Protein AF-G9XAW9-F1 (afdb_monomer)

InterPro domains:
  IPR001091 Restriction/modification DNA-methyltransferase [PR00508] (195-209)
  IPR001091 Restriction/modification DNA-methyltransferase [PR00508] (230-250)
  IPR001091 Restriction/modification DNA-methyltransferase [PR00508] (422-439)
  IPR001091 Restriction/modification DNA-methyltransferase [PR00508] (441-459)
  IPR001091 Restriction/modification DNA-methyltransferase [PR00508] (464-484)
  IPR002052 DNA methylase, N-6 adenine-specific, conserved site [PS00092] (199-205)
  IPR002295 N4/N6-methyltransferase, Type III restriction-modification enzyme EcoPI Mod subunit-like [PIRSF015855] (53-608)
  IPR002941 DNA methylase N-4/N-6 [PF01555] (196-480)
  IPR022221 Type III restriction/modification enzyme methylation subunit [PF12564] (39-94)
  IPR029063 S-adenosyl-L-methionine-dependent methyltransferase superfamily [G3DSA:3.40.50.150] (172-487)
  IPR029063 S-adenosyl-L-methionine-dependent methyltransferase superfamily [SSF53335] (163-494)

Structure (mmCIF, N/CA/C/O backbone):
data_AF-G9XAW9-F1
#
_entry.id   AF-G9XAW9-F1
#
loop_
_atom_site.group_PDB
_atom_site.id
_atom_site.type_symbol
_atom_site.label_atom_id
_atom_site.label_alt_id
_atom_site.label_comp_id
_atom_site.label_asym_id
_atom_site.label_entity_id
_atom_site.label_seq_id
_atom_site.pdbx_PDB_ins_code
_atom_site.Cartn_x
_atom_site.Cartn_y
_atom_site.Cartn_z
_atom_site.occupancy
_atom_site.B_iso_or_equiv
_atom_site.auth_seq_id
_atom_site.auth_comp_id
_atom_site.auth_asym_id
_atom_site.auth_atom_id
_atom_site.pdbx_PDB_model_num
ATOM 1 N N . MET A 1 1 ? 24.979 -17.343 36.004 1.00 45.97 1 MET A N 1
ATOM 2 C CA . MET A 1 1 ? 25.126 -17.526 34.543 1.00 45.97 1 MET A CA 1
ATOM 3 C C . MET A 1 1 ? 25.476 -18.979 34.279 1.00 45.97 1 MET A C 1
ATOM 5 O O . MET A 1 1 ? 26.364 -19.494 34.949 1.00 45.97 1 MET A O 1
ATOM 9 N N . ASN A 1 2 ? 24.772 -19.650 33.368 1.00 63.91 2 ASN A N 1
ATOM 10 C CA . ASN A 1 2 ? 25.178 -20.978 32.908 1.00 63.91 2 ASN A CA 1
ATOM 11 C C . ASN A 1 2 ? 26.387 -20.809 31.982 1.00 63.91 2 ASN A C 1
ATOM 13 O O . ASN A 1 2 ? 26.233 -20.228 30.914 1.00 63.91 2 ASN A O 1
ATOM 17 N N . LYS A 1 3 ? 27.568 -21.284 32.398 1.00 75.31 3 LYS A N 1
ATOM 18 C CA . LYS A 1 3 ? 28.775 -21.247 31.558 1.00 75.31 3 LYS A CA 1
ATOM 19 C C . LYS A 1 3 ? 28.559 -22.058 30.283 1.00 75.31 3 LYS A C 1
ATOM 21 O O . LYS A 1 3 ? 27.973 -23.150 30.345 1.00 75.31 3 LYS A O 1
ATOM 26 N N . ASN A 1 4 ? 29.011 -21.530 29.149 1.00 83.69 4 ASN A N 1
ATOM 27 C CA . ASN A 1 4 ? 28.928 -22.237 27.872 1.00 83.69 4 ASN A CA 1
ATOM 28 C C . ASN A 1 4 ? 30.015 -23.331 27.782 1.00 83.69 4 ASN A C 1
ATOM 30 O O . ASN A 1 4 ? 30.934 -23.392 28.599 1.00 83.69 4 ASN A O 1
ATOM 34 N N . ILE A 1 5 ? 29.905 -24.232 26.802 1.00 86.94 5 ILE A N 1
ATOM 35 C CA . ILE A 1 5 ? 30.828 -25.372 26.679 1.00 86.94 5 ILE A CA 1
ATOM 36 C C . ILE A 1 5 ? 32.286 -24.945 26.412 1.00 86.94 5 ILE A C 1
ATOM 38 O O . ILE A 1 5 ? 33.200 -25.630 26.859 1.00 86.94 5 ILE A O 1
ATOM 42 N N . PHE A 1 6 ? 32.519 -23.807 25.747 1.00 85.12 6 PHE A N 1
ATOM 43 C CA . PHE A 1 6 ? 33.861 -23.274 25.481 1.00 85.12 6 PHE A CA 1
ATOM 44 C C . PHE A 1 6 ? 34.546 -22.806 26.765 1.00 85.12 6 PHE A C 1
ATOM 46 O O . PHE A 1 6 ? 35.683 -23.197 27.020 1.00 85.12 6 PHE A O 1
ATOM 53 N N . GLU A 1 7 ? 33.828 -22.065 27.609 1.00 84.81 7 GLU A N 1
ATOM 54 C CA . GLU A 1 7 ? 34.310 -21.612 28.921 1.00 84.81 7 GLU A CA 1
ATOM 55 C C . GLU A 1 7 ? 34.622 -22.794 29.846 1.00 84.81 7 GLU A C 1
ATOM 57 O O . GLU A 1 7 ? 35.649 -22.811 30.518 1.00 84.81 7 GLU A O 1
ATOM 62 N N . ILE A 1 8 ? 33.761 -23.817 29.850 1.00 90.06 8 ILE A N 1
ATOM 63 C CA . ILE A 1 8 ? 33.950 -25.015 30.681 1.00 90.06 8 ILE A CA 1
ATOM 64 C C . ILE A 1 8 ? 35.204 -25.786 30.253 1.00 90.06 8 ILE A C 1
ATOM 66 O O . ILE A 1 8 ? 35.992 -26.196 31.104 1.00 90.06 8 ILE A O 1
ATOM 70 N N . VAL A 1 9 ? 35.401 -25.986 28.945 1.00 92.56 9 VAL A N 1
ATOM 71 C CA . VAL A 1 9 ? 36.589 -26.679 28.424 1.00 92.56 9 VAL A CA 1
ATOM 72 C C . VAL A 1 9 ? 37.857 -25.871 28.704 1.00 92.56 9 VAL A C 1
ATOM 74 O O . VAL A 1 9 ? 38.864 -26.450 29.104 1.00 92.56 9 VAL A O 1
ATOM 77 N N . GLU A 1 10 ? 37.818 -24.547 28.556 1.00 90.50 10 GLU A N 1
ATOM 78 C CA . GLU A 1 10 ? 38.956 -23.683 28.876 1.00 90.50 10 GLU A CA 1
ATOM 79 C C . GLU A 1 10 ? 39.348 -23.771 30.358 1.00 90.50 10 GLU A C 1
ATOM 81 O O . GLU A 1 10 ? 40.528 -23.941 30.666 1.00 90.50 10 GLU A O 1
ATOM 86 N N . GLU A 1 11 ? 38.380 -23.703 31.276 1.00 91.62 11 GLU A N 1
ATOM 87 C CA . GLU A 1 11 ? 38.628 -23.807 32.719 1.00 91.62 11 GLU A CA 1
ATOM 88 C C . GLU A 1 11 ? 39.226 -25.156 33.105 1.00 91.62 11 GLU A C 1
ATOM 90 O O . GLU A 1 11 ? 40.198 -25.197 33.856 1.00 91.62 11 GLU A O 1
ATOM 95 N N . VAL A 1 12 ? 38.680 -26.246 32.559 1.00 94.12 12 VAL A N 1
ATOM 96 C CA . VAL A 1 12 ? 39.177 -27.604 32.807 1.00 94.12 12 VAL A CA 1
ATOM 97 C C . VAL A 1 12 ? 40.600 -27.766 32.279 1.00 94.12 12 VAL A C 1
ATOM 99 O O 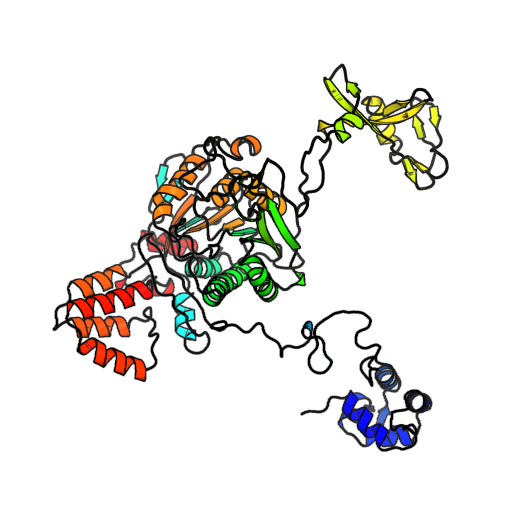. VAL A 1 12 ? 41.459 -28.278 32.987 1.00 94.12 12 VAL A O 1
ATOM 102 N N . LEU A 1 13 ? 40.907 -27.283 31.074 1.00 93.81 13 LEU A N 1
ATOM 103 C CA . LEU A 1 13 ? 42.268 -27.375 30.538 1.00 93.81 13 LEU A CA 1
ATOM 104 C C . LEU A 1 13 ? 43.260 -26.503 31.330 1.00 93.81 13 LEU A C 1
ATOM 106 O O . LEU A 1 13 ? 44.401 -26.913 31.537 1.00 93.81 13 LEU A O 1
ATOM 110 N N . LYS A 1 14 ? 42.821 -25.350 31.848 1.00 91.31 14 LYS A N 1
ATOM 111 C CA . LYS A 1 14 ? 43.628 -24.462 32.704 1.00 91.31 14 LYS A CA 1
ATOM 112 C C . LYS A 1 14 ? 43.936 -25.024 34.093 1.00 91.31 14 LYS A C 1
ATOM 114 O O . LYS A 1 14 ? 44.741 -24.427 34.802 1.00 91.31 14 LYS A O 1
ATOM 119 N N . THR A 1 15 ? 43.361 -26.151 34.513 1.00 92.31 15 THR A N 1
ATOM 120 C CA . THR A 1 15 ? 43.793 -26.791 35.768 1.00 92.31 15 THR A CA 1
ATOM 121 C C . THR A 1 15 ? 45.065 -27.620 35.600 1.00 92.31 15 THR A C 1
ATOM 123 O O . THR A 1 15 ? 45.632 -28.061 36.598 1.00 92.31 15 THR A O 1
ATOM 126 N N . ASN A 1 16 ? 45.525 -27.852 34.365 1.00 91.44 16 ASN A N 1
ATOM 127 C CA . ASN A 1 16 ? 46.773 -28.553 34.086 1.00 91.44 16 ASN A CA 1
ATOM 128 C C . ASN A 1 16 ? 47.807 -27.577 33.507 1.00 91.44 16 ASN A C 1
ATOM 130 O O . ASN A 1 16 ? 47.633 -27.041 32.413 1.00 91.44 16 ASN A O 1
ATOM 134 N N . SER A 1 17 ? 48.909 -27.377 34.235 1.00 90.19 17 SER A N 1
ATOM 135 C CA . SER A 1 17 ? 49.989 -26.458 33.854 1.00 90.19 17 SER A CA 1
ATOM 136 C C . SER A 1 17 ? 50.643 -26.801 32.512 1.00 90.19 17 SER A C 1
ATOM 138 O O . SER A 1 17 ? 51.178 -25.905 31.868 1.00 90.19 17 SER A O 1
ATOM 140 N N . LYS A 1 18 ? 50.533 -28.051 32.036 1.00 91.94 18 LYS A N 1
ATOM 141 C CA . LYS A 1 18 ? 50.973 -28.487 30.697 1.00 91.94 18 LYS A CA 1
ATOM 142 C C . LYS A 1 18 ? 50.344 -27.666 29.566 1.00 91.94 18 LYS A C 1
ATOM 144 O O . LYS A 1 18 ? 50.963 -27.484 28.520 1.00 91.94 18 LYS A O 1
ATOM 149 N N . TYR A 1 19 ? 49.121 -27.174 29.762 1.00 92.31 19 TYR A N 1
ATOM 150 C CA . TYR A 1 19 ? 48.364 -26.449 28.740 1.00 92.31 19 TYR A CA 1
ATOM 151 C C . TYR A 1 19 ? 48.436 -24.933 28.884 1.00 92.31 19 TYR A C 1
ATOM 153 O O . TYR A 1 19 ? 47.707 -24.236 28.181 1.00 92.31 19 TYR A O 1
ATOM 161 N N . ILE A 1 20 ? 49.285 -24.412 29.770 1.00 89.19 20 ILE A N 1
ATOM 162 C CA . ILE A 1 20 ? 49.332 -22.991 30.110 1.00 89.19 20 ILE A CA 1
ATOM 163 C C . ILE A 1 20 ? 50.705 -22.431 29.736 1.00 89.19 20 ILE A C 1
ATOM 165 O O . ILE A 1 20 ? 51.733 -23.007 30.078 1.00 89.19 20 ILE A O 1
ATOM 169 N N . SER A 1 21 ? 50.726 -21.314 29.017 1.00 83.12 21 SER A N 1
ATOM 170 C CA . SER A 1 21 ? 51.939 -20.552 28.715 1.00 83.12 21 SER A CA 1
ATOM 171 C C . SER A 1 21 ? 52.409 -19.718 29.909 1.00 83.12 21 SER A C 1
ATOM 173 O O . SER A 1 21 ? 51.654 -19.468 30.847 1.00 83.12 21 SER A O 1
ATOM 175 N N . ASP A 1 22 ? 53.634 -19.193 29.833 1.00 76.12 22 ASP A N 1
ATOM 176 C CA . ASP A 1 22 ? 54.205 -18.309 30.863 1.00 76.12 22 ASP A CA 1
ATOM 177 C C . ASP A 1 22 ? 53.363 -17.039 31.117 1.00 76.12 22 ASP A C 1
ATOM 179 O O . ASP A 1 22 ? 53.411 -16.464 32.202 1.00 76.12 22 ASP A O 1
ATOM 183 N N . ASP A 1 23 ? 52.558 -16.608 30.136 1.00 73.75 23 ASP A N 1
ATOM 184 C CA . ASP A 1 23 ? 51.618 -15.482 30.240 1.00 73.75 23 ASP A CA 1
ATOM 185 C C . ASP A 1 23 ? 50.178 -15.899 30.613 1.00 73.75 23 ASP A C 1
ATOM 187 O O . ASP A 1 23 ? 49.252 -15.091 30.516 1.00 73.75 23 ASP A O 1
ATOM 191 N N . GLY A 1 24 ? 49.970 -17.146 31.054 1.00 78.12 24 GLY A N 1
ATOM 192 C CA . GLY A 1 24 ? 48.694 -17.641 31.585 1.00 78.12 24 GLY A CA 1
ATOM 193 C C . GLY A 1 24 ? 47.640 -18.001 30.531 1.00 78.12 24 GLY A C 1
ATOM 194 O O . GLY A 1 24 ? 46.464 -18.181 30.871 1.00 78.12 24 GLY A O 1
ATOM 195 N N . LYS A 1 25 ? 48.021 -18.094 29.252 1.00 81.44 25 LYS A N 1
ATOM 196 C CA . LYS A 1 25 ? 47.117 -18.428 28.141 1.00 81.44 25 LYS A CA 1
ATOM 197 C C . LYS A 1 25 ? 47.151 -19.913 27.810 1.00 81.44 25 LYS A C 1
ATOM 199 O O . LYS A 1 25 ? 48.122 -20.611 28.074 1.00 81.44 25 LYS A O 1
ATOM 204 N N . LEU A 1 26 ? 46.073 -20.395 27.194 1.00 85.94 26 LEU A N 1
ATOM 205 C CA . LEU A 1 26 ? 45.991 -21.789 26.785 1.00 85.94 26 LEU A CA 1
ATOM 206 C C . LEU A 1 26 ? 46.859 -22.063 25.547 1.00 85.94 26 LEU A C 1
ATOM 208 O O . LEU A 1 26 ? 46.714 -21.414 24.508 1.00 85.94 26 LEU A O 1
ATOM 212 N N . LEU A 1 27 ? 47.702 -23.085 25.619 1.00 86.44 27 LEU A N 1
ATOM 213 C CA . LEU A 1 27 ? 48.543 -23.550 24.522 1.00 86.44 27 LEU A CA 1
ATOM 214 C C . LEU A 1 27 ? 47.760 -24.517 23.620 1.00 86.44 27 LEU A C 1
ATOM 216 O O . LEU A 1 27 ? 47.919 -25.736 23.707 1.00 86.44 27 LEU A O 1
ATOM 220 N N . LYS A 1 28 ? 46.921 -23.976 22.720 1.00 86.12 28 LYS A N 1
ATOM 221 C CA . LYS A 1 28 ? 46.063 -24.769 21.806 1.00 86.12 28 LYS A CA 1
ATOM 222 C C . LYS A 1 28 ? 46.815 -25.861 21.046 1.00 86.12 28 LYS A C 1
ATOM 224 O O . LYS A 1 28 ? 46.293 -26.956 20.889 1.00 86.12 28 LYS A O 1
ATOM 229 N N . ALA A 1 29 ? 48.035 -25.576 20.593 1.00 82.25 29 ALA A N 1
ATOM 230 C CA . ALA A 1 29 ? 48.847 -26.537 19.849 1.00 82.25 29 ALA A CA 1
ATOM 231 C C . ALA A 1 29 ? 49.209 -27.778 20.686 1.00 82.25 29 ALA A C 1
ATOM 233 O O . ALA A 1 29 ? 49.213 -28.889 20.160 1.00 82.25 29 ALA A O 1
ATOM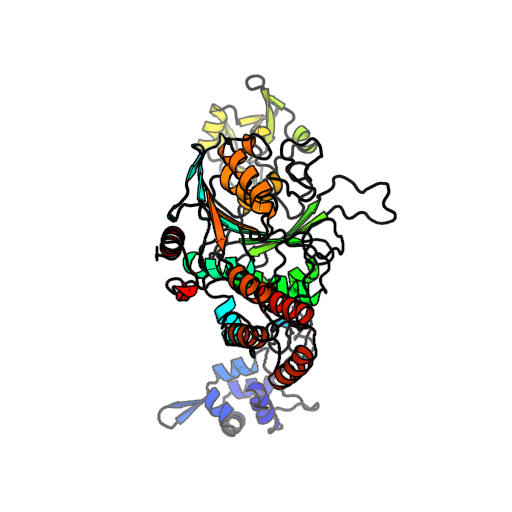 234 N N . ILE A 1 30 ? 49.461 -27.599 21.987 1.00 89.00 30 ILE A N 1
ATOM 235 C CA . ILE A 1 30 ? 49.773 -28.697 22.911 1.00 89.00 30 ILE A CA 1
ATOM 236 C C . ILE A 1 30 ? 48.511 -29.510 23.192 1.00 89.00 30 ILE A C 1
ATOM 238 O O . ILE A 1 30 ? 48.535 -30.730 23.066 1.00 89.00 30 ILE A O 1
ATOM 242 N N . VAL A 1 31 ? 47.388 -28.836 23.468 1.00 91.56 31 VAL A N 1
ATOM 243 C CA . VAL A 1 31 ? 46.085 -29.500 23.646 1.00 91.56 31 VAL A CA 1
ATOM 244 C C . VAL A 1 31 ? 45.732 -30.320 22.406 1.00 91.56 31 VAL A C 1
ATOM 246 O O . VAL A 1 31 ? 45.406 -31.494 22.518 1.00 91.56 31 VAL A O 1
ATOM 249 N N . TYR A 1 32 ? 45.846 -29.737 21.212 1.00 89.94 32 TYR A N 1
ATOM 250 C CA . TYR A 1 32 ? 45.566 -30.428 19.955 1.00 89.94 32 TYR A CA 1
ATOM 251 C C . TYR A 1 32 ? 46.488 -31.636 19.744 1.00 89.94 32 TYR A C 1
ATOM 253 O O . TYR A 1 32 ? 46.017 -32.709 19.372 1.00 89.94 32 TYR A O 1
ATOM 261 N N . SER A 1 33 ? 47.787 -31.490 20.023 1.00 91.56 33 SER A N 1
ATOM 262 C CA . SER A 1 33 ? 48.739 -32.605 19.973 1.00 91.56 33 SER A CA 1
ATOM 263 C C . SER A 1 33 ? 48.294 -33.762 20.872 1.00 91.56 33 SER A C 1
ATOM 265 O O . SER A 1 33 ? 48.274 -34.909 20.429 1.00 91.56 33 SER A O 1
ATOM 267 N N . ASP A 1 34 ? 47.860 -33.464 22.094 1.00 95.62 34 ASP A N 1
ATOM 268 C CA . ASP A 1 34 ? 47.410 -34.460 23.068 1.00 95.62 34 ASP A CA 1
ATOM 269 C C . ASP A 1 34 ? 46.059 -35.099 22.706 1.00 95.62 34 ASP A C 1
ATOM 271 O O . ASP A 1 34 ? 45.844 -36.292 22.934 1.00 95.62 34 ASP A O 1
ATOM 275 N N . VAL A 1 35 ? 45.166 -34.354 22.046 1.00 95.12 35 VAL A N 1
ATOM 276 C CA . VAL A 1 35 ? 43.959 -34.920 21.416 1.00 95.12 35 VAL A CA 1
ATOM 277 C C . VAL A 1 35 ? 44.367 -35.914 20.325 1.00 95.12 35 VAL A C 1
ATOM 279 O O . VAL A 1 35 ? 43.803 -37.008 20.226 1.00 95.12 35 VAL A O 1
ATOM 282 N N . MET A 1 36 ? 45.363 -35.566 19.503 1.00 91.62 36 MET A N 1
ATOM 283 C CA . MET A 1 36 ? 45.826 -36.405 18.395 1.00 91.62 36 MET A CA 1
ATOM 284 C C . MET A 1 36 ? 46.496 -37.699 18.857 1.00 91.62 36 MET A C 1
ATOM 286 O O . MET A 1 36 ? 46.333 -38.727 18.189 1.00 91.62 36 MET A O 1
ATOM 290 N N . THR A 1 37 ? 47.192 -37.675 19.990 1.00 94.62 37 THR A N 1
ATOM 291 C CA . THR A 1 37 ? 47.864 -38.841 20.582 1.00 94.62 37 THR A CA 1
ATOM 292 C C . THR A 1 37 ? 46.994 -39.615 21.573 1.00 94.62 37 THR A C 1
ATOM 294 O O . THR A 1 37 ? 47.421 -40.673 22.031 1.00 94.62 37 THR A O 1
ATOM 297 N N . MET A 1 38 ? 45.773 -39.143 21.860 1.00 92.94 38 MET A N 1
ATOM 298 C CA . MET A 1 38 ? 44.897 -39.691 22.905 1.00 92.94 38 MET A CA 1
ATOM 299 C C . MET A 1 38 ? 45.605 -39.755 24.265 1.00 92.94 38 MET A C 1
ATOM 301 O O . MET A 1 38 ? 45.613 -40.790 24.939 1.00 92.94 38 MET A O 1
ATOM 305 N N . ASP A 1 39 ? 46.230 -38.642 24.645 1.00 96.50 39 ASP A N 1
ATOM 306 C CA . ASP A 1 39 ? 46.968 -38.510 25.896 1.00 96.50 39 ASP A CA 1
ATOM 307 C C . ASP A 1 39 ? 46.090 -38.854 27.113 1.00 96.50 39 ASP A C 1
ATOM 309 O O . ASP A 1 39 ? 44.946 -38.409 27.246 1.00 96.50 39 ASP A O 1
ATOM 313 N N . LYS A 1 40 ? 46.629 -39.674 28.021 1.00 93.88 40 LYS A N 1
ATOM 314 C CA . LYS A 1 40 ? 45.878 -40.191 29.173 1.00 93.88 40 LYS A CA 1
ATOM 315 C C . LYS A 1 40 ? 45.517 -39.096 30.174 1.00 93.88 40 LYS A C 1
ATOM 317 O O . LYS A 1 40 ? 44.443 -39.169 30.769 1.00 93.88 40 LYS A O 1
ATOM 322 N N . GLU A 1 41 ? 46.391 -38.111 30.372 1.00 93.31 41 GLU A N 1
ATOM 323 C CA . GLU A 1 41 ? 46.141 -37.010 31.303 1.00 93.31 41 GLU A CA 1
ATOM 324 C C . GLU A 1 41 ? 45.073 -36.076 30.747 1.00 93.31 41 GLU A C 1
ATOM 326 O O . GLU A 1 41 ? 44.176 -35.680 31.490 1.00 93.31 41 GLU A O 1
ATOM 331 N N . LEU A 1 42 ? 45.105 -35.792 29.439 1.00 95.38 42 LEU A N 1
ATOM 332 C CA . LEU A 1 42 ? 44.034 -35.061 28.764 1.00 95.38 42 LEU A CA 1
ATOM 333 C C . LEU A 1 42 ? 42.688 -35.775 28.922 1.00 95.38 42 LEU A C 1
ATOM 335 O O . LEU A 1 42 ? 41.714 -35.160 29.346 1.00 95.38 42 LEU A O 1
ATOM 339 N N . LEU A 1 43 ? 42.618 -37.070 28.605 1.00 95.31 43 LEU A N 1
ATOM 340 C CA . LEU A 1 43 ? 41.364 -37.824 28.677 1.00 95.31 43 LEU A CA 1
ATOM 341 C C . LEU A 1 43 ? 40.810 -37.876 30.103 1.00 95.31 43 LEU A C 1
ATOM 343 O O . LEU A 1 43 ? 39.616 -37.658 30.302 1.00 95.31 43 LEU A O 1
ATOM 347 N N . HIS A 1 44 ? 41.670 -38.108 31.097 1.00 94.00 44 HIS A N 1
ATOM 348 C CA . HIS A 1 44 ? 41.276 -38.073 32.504 1.00 94.00 44 HIS A CA 1
ATOM 349 C C . HIS A 1 44 ? 40.757 -36.688 32.911 1.00 94.00 44 HIS A C 1
ATOM 351 O O . HIS A 1 44 ? 39.751 -36.570 33.610 1.00 94.00 44 HIS A O 1
ATOM 357 N N . LEU A 1 45 ? 41.424 -35.633 32.446 1.00 94.62 45 LEU A N 1
ATOM 358 C CA . LEU A 1 45 ? 41.042 -34.258 32.721 1.00 94.62 45 LEU A CA 1
ATOM 359 C C . LEU A 1 45 ? 39.673 -33.918 32.116 1.00 94.62 45 LEU A C 1
ATOM 361 O O . LEU A 1 45 ? 38.820 -33.372 32.809 1.00 94.62 45 LEU A O 1
ATOM 365 N N . LEU A 1 46 ? 39.416 -34.309 30.867 1.00 95.31 46 LEU A N 1
ATOM 366 C CA . LEU A 1 46 ? 38.125 -34.090 30.208 1.00 95.31 46 LEU A CA 1
ATOM 367 C C . LEU A 1 46 ? 36.990 -34.906 30.851 1.00 95.31 46 LEU A C 1
ATOM 369 O O . LEU A 1 46 ? 35.873 -34.406 30.968 1.00 95.31 46 LEU A O 1
ATOM 373 N N . LEU A 1 47 ? 37.275 -36.125 31.326 1.00 94.25 47 LEU A N 1
ATOM 374 C CA . LEU A 1 47 ? 36.312 -36.974 32.040 1.00 94.25 47 LEU A CA 1
ATOM 375 C C . LEU A 1 47 ? 35.909 -36.424 33.415 1.00 94.25 47 LEU A C 1
ATOM 377 O O . LEU A 1 47 ? 34.868 -36.820 33.936 1.00 94.25 47 LEU A O 1
ATOM 381 N N . SER A 1 48 ? 36.697 -35.515 33.998 1.00 92.88 48 SER A N 1
ATOM 382 C CA . SER A 1 48 ? 36.402 -34.919 35.307 1.00 92.88 48 SER A CA 1
ATOM 383 C C . SER A 1 48 ? 35.194 -33.971 35.300 1.00 92.88 48 SER A C 1
ATOM 385 O O . SER A 1 48 ? 34.693 -33.605 36.363 1.00 92.88 48 SER A O 1
ATOM 387 N N . ASN A 1 49 ? 34.708 -33.579 34.117 1.00 95.00 49 ASN A N 1
ATOM 388 C CA . ASN A 1 49 ? 33.572 -32.681 33.962 1.00 95.00 49 ASN A CA 1
ATOM 389 C C . ASN A 1 49 ? 32.425 -33.357 33.197 1.00 95.00 49 ASN A C 1
ATOM 391 O O . ASN A 1 49 ? 32.564 -33.688 32.020 1.00 95.00 49 ASN A O 1
ATOM 395 N N . GLU A 1 50 ? 31.262 -33.495 33.840 1.00 92.19 50 GLU A N 1
ATOM 396 C CA . GLU A 1 50 ? 30.114 -34.210 33.258 1.00 92.19 50 GLU A CA 1
ATOM 397 C C . GLU A 1 50 ? 29.607 -33.580 31.947 1.00 92.19 50 GLU A C 1
ATOM 399 O O . GLU A 1 50 ? 29.262 -34.308 31.025 1.00 92.19 50 GLU A O 1
ATOM 404 N N . LYS A 1 51 ? 29.662 -32.250 31.776 1.00 91.69 51 LYS A N 1
ATOM 405 C CA . LYS A 1 51 ? 29.222 -31.607 30.520 1.00 91.69 51 LYS A CA 1
ATOM 406 C C . LYS A 1 51 ? 30.181 -31.857 29.355 1.00 91.69 51 LYS A C 1
ATOM 408 O O . LYS A 1 51 ? 29.746 -31.996 28.213 1.00 91.69 51 LYS A O 1
ATOM 413 N N . ILE A 1 52 ? 31.488 -31.905 29.625 1.00 94.44 52 ILE A N 1
ATOM 414 C CA . ILE A 1 52 ? 32.495 -32.273 28.615 1.00 94.44 52 ILE A CA 1
ATOM 415 C C . ILE A 1 52 ? 32.320 -33.748 28.246 1.00 94.44 52 ILE A C 1
ATOM 417 O O . ILE A 1 52 ? 32.329 -34.096 27.065 1.00 94.44 52 ILE A O 1
ATOM 421 N N . LYS A 1 53 ? 32.103 -34.599 29.251 1.00 93.62 53 LYS A N 1
ATOM 422 C CA . LYS A 1 53 ? 31.854 -36.029 29.087 1.00 93.62 53 LYS A CA 1
ATOM 423 C C . LYS A 1 53 ? 30.612 -36.305 28.239 1.00 93.62 53 LYS A C 1
ATOM 425 O O . LYS A 1 53 ? 30.719 -37.017 27.250 1.00 93.62 53 LYS A O 1
ATOM 430 N N . GLU A 1 54 ? 29.478 -35.680 28.544 1.00 92.75 54 GLU A N 1
ATOM 431 C CA . GLU A 1 54 ? 28.242 -35.787 27.752 1.00 92.75 54 GLU A CA 1
ATOM 432 C C . GLU A 1 54 ? 28.426 -35.341 26.296 1.00 92.75 54 GLU A C 1
ATOM 434 O O . GLU A 1 54 ? 27.812 -35.901 25.388 1.00 92.75 54 GLU A O 1
ATOM 439 N N . ARG A 1 55 ? 29.257 -34.318 26.057 1.00 92.81 55 ARG A N 1
ATOM 440 C CA . ARG A 1 55 ? 29.427 -33.733 24.723 1.00 92.81 55 ARG A CA 1
ATOM 441 C C . ARG A 1 55 ? 30.421 -34.487 23.847 1.00 92.81 55 ARG A C 1
ATOM 443 O O . ARG A 1 55 ? 30.201 -34.577 22.642 1.00 92.81 55 ARG A O 1
ATOM 450 N N . PHE A 1 56 ? 31.520 -34.958 24.428 1.00 95.88 56 PHE A N 1
ATOM 451 C CA . PHE A 1 56 ? 32.678 -35.458 23.684 1.00 95.88 56 PHE A CA 1
ATOM 452 C C . PHE A 1 56 ? 33.004 -36.922 23.971 1.00 95.88 56 PHE A C 1
ATOM 454 O O . PHE A 1 56 ? 34.011 -37.426 23.479 1.00 95.88 56 PHE A O 1
ATOM 461 N N . PHE A 1 57 ? 32.175 -37.623 24.745 1.00 96.06 57 PHE A N 1
ATOM 462 C CA . PHE A 1 57 ? 32.298 -39.059 24.954 1.00 96.06 57 PHE A CA 1
ATOM 463 C C . PHE A 1 57 ? 30.975 -39.754 24.656 1.00 96.06 57 PHE A C 1
ATOM 465 O O . PHE A 1 57 ? 29.893 -39.247 24.942 1.00 96.06 57 PHE A O 1
ATOM 472 N N . LYS A 1 58 ? 31.071 -40.952 24.085 1.00 93.00 58 LYS A N 1
ATOM 473 C CA . LYS A 1 58 ? 29.930 -41.811 23.788 1.00 93.00 58 LYS A CA 1
ATOM 474 C C . LYS A 1 58 ? 30.040 -43.098 24.591 1.00 93.00 58 LYS A C 1
ATOM 476 O O . LYS A 1 58 ? 31.050 -43.790 24.489 1.00 93.00 58 LYS A O 1
ATOM 481 N N . ASP A 1 59 ? 29.006 -43.423 25.359 1.00 90.62 59 ASP A N 1
ATOM 482 C CA . ASP A 1 59 ? 28.903 -44.728 26.010 1.00 90.62 59 ASP A CA 1
ATOM 483 C C . ASP A 1 59 ? 28.527 -45.793 24.974 1.00 90.62 59 ASP A C 1
ATOM 485 O O . ASP A 1 59 ? 27.546 -45.656 24.232 1.00 90.62 59 ASP A O 1
ATOM 489 N N . VAL A 1 60 ? 29.337 -46.844 24.906 1.00 91.25 60 VAL A N 1
ATOM 490 C CA . VAL A 1 60 ? 29.041 -48.061 24.160 1.00 91.25 60 VAL A CA 1
ATOM 491 C C . VAL A 1 60 ? 29.228 -49.238 25.110 1.00 91.25 60 VAL A C 1
ATOM 493 O O . VAL A 1 60 ? 30.353 -49.616 25.432 1.00 91.25 60 VAL A O 1
ATOM 496 N N . ASN A 1 61 ? 28.113 -49.827 25.550 1.00 87.31 61 ASN A N 1
ATOM 497 C CA . ASN A 1 61 ? 28.076 -50.984 26.451 1.00 87.31 61 ASN A CA 1
ATOM 498 C C . ASN A 1 61 ? 28.893 -50.790 27.747 1.00 87.31 61 ASN A C 1
ATOM 500 O O . ASN A 1 61 ? 29.622 -51.691 28.163 1.00 87.31 61 ASN A O 1
ATOM 504 N N . GLY A 1 62 ? 28.801 -49.615 28.376 1.00 85.19 62 GLY A N 1
ATOM 505 C CA . GLY A 1 62 ? 29.502 -49.294 29.623 1.00 85.19 62 GLY A CA 1
ATOM 506 C C . GLY A 1 62 ? 30.966 -48.888 29.435 1.00 85.19 62 GLY A C 1
ATOM 507 O O . GLY A 1 62 ? 31.695 -48.748 30.416 1.00 85.19 62 GLY A O 1
ATOM 508 N N . THR A 1 63 ? 31.413 -48.703 28.188 1.00 90.44 63 THR A N 1
ATOM 509 C CA . THR A 1 63 ? 32.740 -48.168 27.854 1.00 90.44 63 THR A CA 1
ATOM 510 C C . THR A 1 63 ? 32.594 -46.789 27.219 1.00 90.44 63 THR A C 1
ATOM 512 O O . THR A 1 63 ? 31.917 -46.638 26.204 1.00 90.44 63 THR A O 1
ATOM 515 N N . LEU A 1 64 ? 33.257 -45.782 27.791 1.00 92.50 64 LEU A N 1
ATOM 516 C CA . LEU A 1 64 ? 33.273 -44.424 27.247 1.00 92.50 64 LEU A CA 1
ATOM 517 C C . LEU A 1 64 ? 34.309 -44.301 26.127 1.00 92.50 64 LEU A C 1
ATOM 519 O O . LEU A 1 64 ? 35.501 -44.522 26.338 1.00 92.50 64 LEU A O 1
ATOM 523 N N . ILE A 1 65 ? 33.850 -43.906 24.942 1.00 94.00 65 ILE A N 1
ATOM 524 C CA . ILE A 1 65 ? 34.676 -43.679 23.754 1.00 94.00 65 ILE A CA 1
ATOM 525 C C . ILE A 1 65 ? 34.779 -42.174 23.505 1.00 94.00 65 ILE A C 1
ATOM 527 O O . ILE A 1 65 ? 33.761 -41.510 23.338 1.00 94.00 65 ILE A O 1
ATOM 531 N N . PHE A 1 66 ? 36.000 -41.639 23.460 1.00 96.38 66 PHE A N 1
ATOM 532 C CA . PHE A 1 66 ? 36.255 -40.222 23.188 1.00 96.38 66 PHE A CA 1
ATOM 533 C C . PHE A 1 66 ? 36.056 -39.878 21.704 1.00 96.38 66 PHE A C 1
ATOM 535 O O . PHE A 1 66 ? 36.682 -40.485 20.830 1.00 96.38 66 PHE A O 1
ATOM 542 N N . ASP A 1 67 ? 35.236 -38.867 21.417 1.00 94.31 67 ASP A N 1
ATOM 543 C CA . ASP A 1 67 ? 35.073 -38.282 20.086 1.00 94.31 67 ASP A CA 1
ATOM 544 C C . ASP A 1 67 ? 36.249 -37.351 19.763 1.00 94.31 67 ASP A C 1
ATOM 546 O O . ASP A 1 67 ? 36.175 -36.121 19.821 1.00 94.31 67 ASP A O 1
ATOM 550 N N . LYS A 1 68 ? 37.369 -37.982 19.410 1.00 92.81 68 LYS A N 1
ATOM 551 C CA . LYS A 1 68 ? 38.614 -37.315 19.027 1.00 92.81 68 LYS A CA 1
ATOM 552 C C . LYS A 1 68 ? 38.409 -36.271 17.928 1.00 92.81 68 LYS A C 1
ATOM 554 O O . LYS A 1 68 ? 39.003 -35.198 17.988 1.00 92.81 68 LYS A O 1
ATOM 559 N N . GLN A 1 69 ? 37.614 -36.595 16.910 1.00 88.12 69 GLN A N 1
ATOM 560 C CA . GLN A 1 69 ? 37.435 -35.727 15.749 1.00 88.12 69 GLN A CA 1
ATOM 561 C C . GLN A 1 69 ? 36.542 -34.532 16.093 1.00 88.12 69 GLN A C 1
ATOM 563 O O . GLN A 1 69 ? 36.889 -33.400 15.753 1.00 88.12 69 GLN A O 1
ATOM 568 N N . GLY A 1 70 ? 35.457 -34.763 16.837 1.00 89.50 70 GLY A N 1
ATOM 569 C CA . GLY A 1 70 ? 34.589 -33.700 17.336 1.00 89.50 70 GLY A CA 1
ATOM 570 C C . GLY A 1 70 ? 35.313 -32.739 18.278 1.00 89.50 70 GLY A C 1
ATOM 571 O O . GLY A 1 70 ? 35.173 -31.524 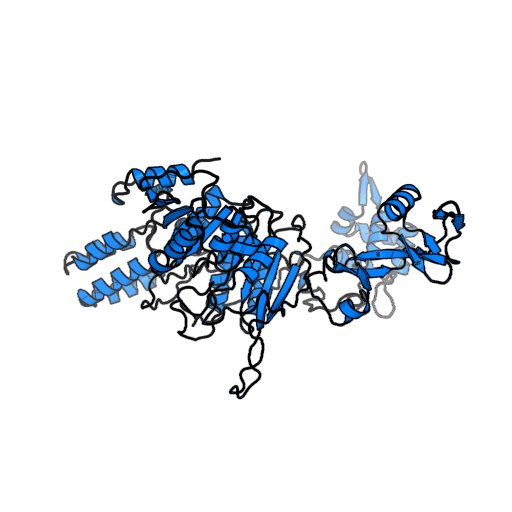18.140 1.00 89.50 70 GLY A O 1
ATOM 572 N N . PHE A 1 71 ? 36.145 -33.252 19.190 1.00 93.19 71 PHE A N 1
ATOM 573 C CA . PHE A 1 71 ? 36.917 -32.400 20.097 1.00 93.19 71 PHE A CA 1
ATOM 574 C C . PHE A 1 71 ? 38.058 -31.655 19.381 1.00 93.19 71 PHE A C 1
ATOM 576 O O . PHE A 1 71 ? 38.311 -30.491 19.678 1.00 93.19 71 PHE A O 1
ATOM 583 N N . ALA A 1 72 ? 38.717 -32.270 18.394 1.00 87.75 72 ALA A N 1
ATOM 584 C CA . ALA A 1 72 ? 39.726 -31.589 17.580 1.00 87.75 72 ALA A CA 1
ATOM 585 C C . ALA A 1 72 ? 39.133 -30.388 16.823 1.00 87.75 72 ALA A C 1
ATOM 587 O O . ALA A 1 72 ? 39.653 -29.278 16.924 1.00 87.75 72 ALA A O 1
ATOM 588 N N . TRP A 1 73 ? 37.990 -30.581 16.154 1.00 82.75 73 TRP A N 1
ATOM 589 C CA . TRP A 1 73 ? 37.266 -29.491 15.491 1.00 82.75 73 TRP A CA 1
ATOM 590 C C . TRP A 1 73 ? 36.779 -28.418 16.460 1.00 82.75 73 TRP A C 1
ATOM 592 O O . TRP A 1 73 ? 36.751 -27.239 16.111 1.00 82.75 73 TRP A O 1
ATOM 602 N N . PHE A 1 74 ? 36.418 -28.805 17.681 1.00 89.50 74 PHE A N 1
ATOM 603 C CA . PHE A 1 74 ? 36.042 -27.863 18.724 1.00 89.50 74 PHE A CA 1
ATOM 604 C C . PHE A 1 74 ? 37.205 -26.938 19.113 1.00 89.50 74 PHE A C 1
ATOM 606 O O . PHE A 1 74 ? 37.024 -25.720 19.142 1.00 89.50 74 PHE A O 1
ATOM 613 N N . ILE A 1 75 ? 38.403 -27.490 19.340 1.00 84.62 75 ILE A N 1
ATOM 614 C CA . ILE A 1 75 ? 39.610 -26.719 19.691 1.00 84.62 75 ILE A CA 1
ATOM 615 C C . ILE A 1 75 ? 40.074 -25.816 18.537 1.00 84.62 75 ILE A C 1
ATOM 617 O O . ILE A 1 75 ? 40.567 -24.711 18.772 1.00 84.62 75 ILE A O 1
ATOM 621 N N . GLU A 1 76 ? 39.903 -26.263 17.294 1.00 78.88 76 GLU A N 1
ATOM 622 C CA . GLU A 1 76 ? 40.239 -25.486 16.093 1.00 78.88 76 GLU A CA 1
ATOM 623 C C . GLU A 1 76 ? 39.160 -24.467 15.694 1.00 78.88 76 GLU A C 1
ATOM 625 O O . GLU A 1 76 ? 39.384 -23.635 14.808 1.00 78.88 76 GLU A O 1
ATOM 630 N N . SER A 1 77 ? 37.985 -24.506 16.328 1.00 78.06 77 SER A N 1
ATOM 631 C CA . SER A 1 77 ? 36.901 -23.581 16.017 1.00 78.06 77 SER A CA 1
ATOM 632 C C . SER A 1 77 ? 37.312 -22.132 16.298 1.00 78.06 77 SER A C 1
ATOM 634 O O . SER A 1 77 ? 38.010 -21.822 17.263 1.00 78.06 77 SER A O 1
ATOM 636 N N . LYS A 1 78 ? 36.828 -21.206 15.463 1.00 64.81 78 LYS A N 1
ATOM 637 C CA . LYS A 1 78 ? 37.050 -19.760 15.654 1.00 64.81 78 LYS A CA 1
ATOM 638 C C . LYS A 1 78 ? 36.350 -19.205 16.903 1.00 64.81 78 LYS A C 1
ATOM 640 O O . LYS A 1 78 ? 36.615 -18.070 17.283 1.00 64.81 78 LYS A O 1
ATOM 645 N N . GLU A 1 79 ? 35.446 -19.986 17.491 1.00 68.00 79 GLU A N 1
ATOM 646 C CA . GLU A 1 79 ? 34.670 -19.653 18.688 1.00 68.00 79 GLU A CA 1
ATOM 647 C C . GLU A 1 79 ? 35.422 -20.025 19.975 1.00 68.00 79 GLU A C 1
ATOM 649 O O . GLU A 1 79 ? 35.319 -19.311 20.970 1.00 68.00 79 GLU A O 1
ATOM 654 N N . PHE A 1 80 ? 36.237 -21.086 19.957 1.00 72.31 80 PHE A N 1
ATOM 655 C CA . PHE A 1 80 ? 37.076 -21.460 21.091 1.00 72.31 80 PHE A CA 1
ATOM 656 C C . PHE A 1 80 ? 38.312 -20.551 21.162 1.00 72.31 80 PHE A C 1
ATOM 658 O O . PHE A 1 80 ? 39.202 -20.647 20.315 1.00 72.31 80 PHE A O 1
ATOM 665 N N . LEU A 1 81 ? 38.384 -19.682 22.184 1.00 66.50 81 LEU A N 1
ATOM 666 C CA . LEU A 1 81 ? 39.460 -18.698 22.417 1.00 66.50 81 LEU A CA 1
ATOM 667 C C . LEU A 1 81 ? 39.718 -17.784 21.194 1.00 66.50 81 LEU A C 1
ATOM 669 O O . LEU A 1 81 ? 40.703 -17.993 20.475 1.00 66.50 81 LEU A O 1
ATOM 673 N N . PRO A 1 82 ? 38.839 -16.802 20.923 1.00 56.56 82 PRO A N 1
ATOM 674 C CA . PRO A 1 82 ? 39.002 -15.862 19.819 1.00 56.56 82 PRO A CA 1
ATOM 675 C C . PRO A 1 82 ? 40.017 -14.758 20.159 1.00 56.56 82 PRO A C 1
ATOM 677 O O . PRO A 1 82 ? 39.877 -14.047 21.155 1.00 56.56 82 PRO A O 1
ATOM 680 N N . ASP A 1 83 ? 41.010 -14.550 19.295 1.00 54.78 83 ASP A N 1
ATOM 681 C CA . ASP A 1 83 ? 41.963 -13.447 19.439 1.00 54.78 83 ASP A CA 1
ATOM 682 C C . ASP A 1 83 ? 41.282 -12.111 19.075 1.00 54.78 83 ASP A C 1
ATOM 684 O O . ASP A 1 83 ? 40.493 -12.020 18.128 1.00 54.78 83 ASP A O 1
ATOM 688 N N . SER A 1 84 ? 41.602 -11.034 19.801 1.00 50.78 84 SER A N 1
ATOM 689 C CA . SER A 1 84 ? 40.935 -9.724 19.669 1.00 50.78 84 SER A CA 1
ATOM 690 C C . SER A 1 84 ? 40.993 -9.122 18.258 1.00 50.78 84 SER A C 1
ATOM 692 O O . SER A 1 84 ? 40.112 -8.340 17.892 1.00 50.78 84 SER A O 1
ATOM 694 N N . TYR A 1 85 ? 41.995 -9.504 17.461 1.00 45.97 85 TYR A N 1
ATOM 695 C CA . TYR A 1 85 ? 42.245 -8.970 16.125 1.00 45.97 85 TYR A CA 1
ATOM 696 C C . TYR A 1 85 ? 41.377 -9.618 15.035 1.00 45.97 85 TYR A C 1
ATOM 698 O O . TYR A 1 85 ? 41.018 -8.947 14.078 1.00 45.97 85 TYR A O 1
ATOM 706 N N . THR A 1 86 ? 40.991 -10.892 15.155 1.00 53.25 86 THR A N 1
ATOM 707 C CA . THR A 1 86 ? 40.248 -11.633 14.109 1.00 53.25 86 THR A CA 1
ATOM 708 C C . THR A 1 86 ? 38.734 -11.639 14.312 1.00 53.25 86 THR A C 1
ATOM 710 O O . THR A 1 86 ? 37.991 -12.001 13.399 1.00 53.25 86 THR A O 1
ATOM 713 N N . ARG A 1 87 ? 38.252 -11.187 15.474 1.00 51.66 87 ARG A N 1
ATOM 714 C CA . ARG A 1 87 ? 36.820 -11.130 15.809 1.00 51.66 87 ARG A CA 1
ATOM 715 C C . ARG A 1 87 ? 36.015 -10.144 14.944 1.00 51.66 87 ARG A C 1
ATOM 717 O O . ARG A 1 87 ? 34.820 -10.344 14.749 1.00 51.66 87 ARG A O 1
ATOM 724 N N . TYR A 1 88 ? 36.660 -9.110 14.393 1.00 55.00 88 TYR A N 1
ATOM 725 C CA . TYR A 1 88 ? 35.989 -8.012 13.673 1.00 55.00 88 TYR A CA 1
ATOM 726 C C . TYR A 1 88 ? 36.490 -7.780 12.236 1.00 55.00 88 TYR A C 1
ATOM 728 O O . TYR A 1 88 ? 35.985 -6.901 11.543 1.00 55.00 88 TYR A O 1
ATOM 736 N N . THR A 1 89 ? 37.456 -8.564 11.748 1.00 50.19 89 THR A N 1
ATOM 737 C CA . THR A 1 89 ? 38.169 -8.302 10.478 1.00 50.19 89 THR A CA 1
ATOM 738 C C . THR A 1 89 ? 37.301 -8.325 9.226 1.00 50.19 89 THR A C 1
ATOM 740 O O . THR A 1 89 ? 37.669 -7.714 8.229 1.00 50.19 89 THR A O 1
ATOM 743 N N . ASN A 1 90 ? 36.141 -8.984 9.266 1.00 50.59 90 ASN A N 1
ATOM 744 C CA . ASN A 1 90 ? 35.293 -9.164 8.086 1.00 50.59 90 ASN A CA 1
ATOM 745 C C . ASN A 1 90 ? 34.006 -8.328 8.109 1.00 50.59 90 ASN A C 1
ATOM 747 O O . ASN A 1 90 ? 33.201 -8.437 7.182 1.00 50.59 90 ASN A O 1
ATOM 751 N N . LYS A 1 91 ? 33.754 -7.540 9.166 1.00 51.44 91 LYS A N 1
ATOM 752 C CA . LYS A 1 91 ? 32.495 -6.794 9.293 1.00 51.44 91 LYS A CA 1
ATOM 753 C C . LYS A 1 91 ? 32.642 -5.591 10.221 1.00 51.44 91 LYS A C 1
ATOM 755 O O . LYS A 1 91 ? 33.025 -5.733 11.374 1.00 51.44 91 LYS A O 1
ATOM 760 N N . ILE A 1 92 ? 32.273 -4.414 9.726 1.00 62.56 92 ILE A N 1
ATOM 761 C CA . ILE A 1 92 ? 32.085 -3.213 10.547 1.00 62.56 92 ILE A CA 1
ATOM 762 C C . ILE A 1 92 ? 30.682 -3.291 11.163 1.00 62.56 92 ILE A C 1
ATOM 764 O O . ILE A 1 92 ? 29.716 -3.602 10.462 1.00 62.56 92 ILE A O 1
ATOM 768 N N . GLY A 1 93 ? 30.550 -3.022 12.461 1.00 65.12 93 GLY A N 1
ATOM 769 C CA . GLY A 1 93 ? 29.260 -3.009 13.148 1.00 65.12 93 GLY A CA 1
ATOM 770 C C . GLY A 1 93 ? 29.383 -2.627 14.621 1.00 65.12 93 GLY A C 1
ATOM 771 O O . GLY A 1 93 ? 30.482 -2.590 15.166 1.00 65.12 93 GLY A O 1
ATOM 772 N N . LEU A 1 94 ? 28.246 -2.337 15.250 1.00 61.12 94 LEU A N 1
ATOM 773 C CA . LEU A 1 94 ? 28.158 -2.090 16.689 1.00 61.12 94 LEU A CA 1
ATOM 774 C C . LEU A 1 94 ? 28.158 -3.424 17.442 1.00 61.12 94 LEU A C 1
ATOM 776 O O . LEU A 1 94 ? 27.565 -4.396 16.963 1.00 61.12 94 LEU A O 1
ATOM 780 N N . THR A 1 95 ? 28.810 -3.473 18.603 1.00 62.38 95 THR A N 1
ATOM 781 C CA . THR A 1 95 ? 28.930 -4.685 19.422 1.00 62.38 95 THR A CA 1
ATOM 782 C C . THR A 1 95 ? 28.553 -4.411 20.876 1.00 62.38 95 THR A C 1
ATOM 784 O O . THR A 1 95 ? 28.779 -3.314 21.385 1.00 62.38 95 THR A O 1
ATOM 787 N N . ASN A 1 96 ? 27.981 -5.412 21.543 1.00 62.19 96 ASN A N 1
ATOM 788 C CA . ASN A 1 96 ? 27.764 -5.441 22.990 1.00 62.19 96 ASN A CA 1
ATOM 789 C C . ASN A 1 96 ? 28.309 -6.773 23.527 1.00 62.19 96 ASN A C 1
ATOM 791 O O . ASN A 1 96 ? 28.107 -7.810 22.904 1.00 62.19 96 ASN A O 1
ATOM 795 N N . GLY A 1 97 ? 29.080 -6.756 24.617 1.00 61.38 97 GLY A N 1
ATOM 796 C CA . GLY A 1 97 ? 29.673 -7.976 25.193 1.00 61.38 97 GLY A CA 1
ATOM 797 C C . GLY A 1 97 ? 30.637 -8.771 24.289 1.00 61.38 97 GLY A C 1
ATOM 798 O O . GLY A 1 97 ? 31.019 -9.876 24.647 1.00 61.38 97 GLY A O 1
ATOM 799 N N . GLY A 1 98 ? 31.070 -8.229 23.142 1.00 60.28 98 GLY A N 1
ATOM 800 C CA . GLY A 1 98 ? 31.930 -8.929 22.173 1.00 60.28 98 GLY A CA 1
ATOM 801 C C . GLY A 1 98 ? 31.191 -9.531 20.973 1.00 60.28 98 GLY A C 1
ATOM 802 O O . GLY A 1 98 ? 31.855 -9.920 20.011 1.00 60.28 98 GLY A O 1
ATOM 803 N N . ASP A 1 99 ? 29.857 -9.513 20.982 1.00 59.97 99 ASP A N 1
ATOM 804 C CA . ASP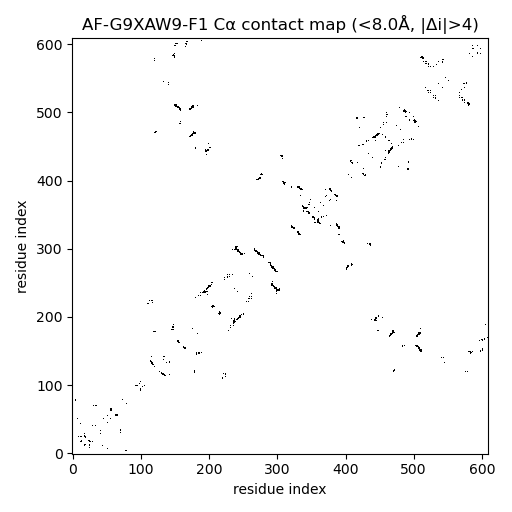 A 1 99 ? 29.007 -9.926 19.865 1.00 59.97 99 ASP A CA 1
ATOM 805 C C . ASP A 1 99 ? 28.474 -8.722 19.090 1.00 59.97 99 ASP A C 1
ATOM 807 O O . ASP A 1 99 ? 28.246 -7.647 19.644 1.00 59.97 99 ASP A O 1
ATOM 811 N N . PHE A 1 100 ? 28.257 -8.886 17.782 1.00 66.19 100 PHE A N 1
ATOM 812 C CA . PHE A 1 100 ? 27.574 -7.861 16.991 1.00 66.19 100 PHE A CA 1
ATOM 813 C C . PHE A 1 100 ? 26.141 -7.689 17.486 1.00 66.19 100 PHE A C 1
ATOM 815 O O . PHE A 1 100 ? 25.422 -8.674 17.623 1.00 66.19 100 PHE A O 1
ATOM 822 N N . ILE A 1 101 ? 25.695 -6.439 17.625 1.00 67.19 101 ILE A N 1
ATOM 823 C CA . ILE A 1 101 ? 24.313 -6.098 17.988 1.00 67.19 101 ILE A CA 1
ATOM 824 C C . ILE A 1 101 ? 23.308 -6.798 17.062 1.00 67.19 101 ILE A C 1
ATOM 826 O O . ILE A 1 101 ? 22.294 -7.293 17.521 1.00 67.19 101 ILE A O 1
ATOM 830 N N . SER A 1 102 ? 23.633 -6.964 15.773 1.00 57.69 102 SER A N 1
ATOM 831 C CA . SER A 1 102 ? 22.784 -7.697 14.819 1.00 57.69 102 SER A CA 1
ATOM 832 C C . SER A 1 102 ? 22.576 -9.187 15.135 1.00 57.69 102 SER A C 1
ATOM 834 O O . SER A 1 102 ? 21.850 -9.853 14.408 1.00 57.69 102 SER A O 1
ATOM 836 N N . LYS A 1 103 ? 23.317 -9.748 16.096 1.00 59.19 103 LYS A N 1
ATOM 837 C CA . LYS A 1 103 ? 23.227 -11.147 16.539 1.00 59.19 103 LYS A CA 1
ATOM 838 C C . LYS A 1 103 ? 22.666 -11.282 17.956 1.00 59.19 103 LYS A C 1
ATOM 840 O O . LYS A 1 103 ? 22.484 -12.405 18.413 1.00 59.19 103 LYS A O 1
ATOM 845 N N . SER A 1 104 ? 22.448 -10.170 18.650 1.00 61.53 104 SER A N 1
ATOM 846 C CA . SER A 1 104 ? 21.936 -10.160 20.014 1.00 61.53 104 SER A CA 1
ATOM 847 C C . SER A 1 104 ? 20.451 -9.814 19.979 1.00 61.53 104 SER A C 1
ATOM 849 O O . SER A 1 104 ? 20.051 -8.847 19.336 1.00 61.53 104 SER A O 1
ATOM 851 N N . ASN A 1 105 ? 19.647 -10.599 20.696 1.00 56.78 105 ASN A N 1
ATOM 852 C CA . ASN A 1 105 ? 18.252 -10.259 20.980 1.00 56.78 105 ASN A CA 1
ATOM 853 C C . ASN A 1 105 ? 18.140 -9.253 22.147 1.00 56.78 105 ASN A C 1
ATOM 855 O O . ASN A 1 105 ? 17.035 -8.868 22.511 1.00 56.78 105 ASN A O 1
ATOM 859 N N . ASP A 1 106 ? 19.267 -8.830 22.735 1.00 55.66 106 ASP A N 1
ATOM 860 C CA . ASP A 1 106 ? 19.321 -7.923 23.889 1.00 55.66 106 ASP A CA 1
ATOM 861 C C . ASP A 1 106 ? 19.250 -6.442 23.483 1.00 55.66 106 ASP A C 1
ATOM 863 O O . ASP A 1 106 ? 19.244 -5.562 24.343 1.00 55.66 106 ASP A O 1
ATOM 867 N N . VAL A 1 107 ? 19.230 -6.143 22.180 1.00 58.62 107 VAL A N 1
ATOM 868 C CA . VAL A 1 107 ? 19.100 -4.781 21.654 1.00 58.62 107 VAL A CA 1
ATOM 869 C C . VAL A 1 107 ? 17.857 -4.712 20.785 1.00 58.62 107 VAL A C 1
ATOM 871 O O . VAL A 1 107 ? 17.821 -5.242 19.677 1.00 58.62 107 VAL A O 1
ATOM 874 N N . VAL A 1 108 ? 16.848 -4.022 21.302 1.00 60.62 108 VAL A N 1
ATOM 875 C CA . VAL A 1 108 ? 15.587 -3.746 20.616 1.00 60.62 108 VAL A CA 1
ATOM 876 C C . VAL A 1 108 ? 15.534 -2.279 20.206 1.00 60.62 108 VAL A C 1
ATOM 878 O O . VAL A 1 108 ? 16.172 -1.427 20.833 1.00 60.62 108 VAL A O 1
ATOM 881 N N . LEU A 1 109 ? 14.777 -1.971 19.154 1.00 63.16 109 LEU A N 1
ATOM 882 C CA . LEU A 1 109 ? 14.398 -0.592 18.882 1.00 63.16 109 LEU A CA 1
ATOM 883 C C . LEU A 1 109 ? 13.380 -0.180 19.953 1.00 63.16 109 LEU A C 1
ATOM 885 O O . LEU A 1 109 ? 12.212 -0.551 19.881 1.00 63.16 109 LEU A O 1
ATOM 889 N N . ASP A 1 110 ? 13.840 0.539 20.976 1.00 67.62 110 ASP A N 1
ATOM 890 C CA . ASP A 1 110 ? 12.971 1.015 22.048 1.00 67.62 110 ASP A CA 1
ATOM 891 C C . ASP A 1 110 ? 12.536 2.466 21.813 1.00 67.62 110 ASP A C 1
ATOM 893 O O . ASP A 1 110 ? 13.367 3.353 21.606 1.00 67.62 110 ASP A O 1
ATOM 897 N N . PHE A 1 111 ? 11.228 2.711 21.832 1.00 70.00 111 PHE A N 1
ATOM 898 C CA . PHE A 1 111 ? 10.635 4.042 21.753 1.00 70.00 111 PHE A CA 1
ATOM 899 C C . PHE A 1 111 ? 9.342 4.089 22.577 1.00 70.00 111 PHE A C 1
ATOM 901 O O . PHE A 1 111 ? 8.684 3.059 22.756 1.00 70.00 111 PHE A O 1
ATOM 908 N N . PRO A 1 112 ? 8.944 5.273 23.087 1.00 70.25 112 PRO A N 1
ATOM 909 C CA . PRO A 1 112 ? 7.707 5.403 23.844 1.00 70.25 112 PRO A CA 1
ATOM 910 C C . PRO A 1 112 ? 6.521 4.822 23.073 1.00 70.25 112 PRO A C 1
ATOM 912 O O . PRO A 1 112 ? 6.327 5.160 21.906 1.00 70.25 112 PRO A O 1
ATOM 915 N N . TYR A 1 113 ? 5.727 3.992 23.754 1.00 72.44 113 TYR A N 1
ATOM 916 C CA . TYR A 1 113 ? 4.524 3.343 23.219 1.00 72.44 113 TYR A CA 1
ATOM 917 C C . TYR A 1 113 ? 4.759 2.267 22.145 1.00 72.44 113 TYR A C 1
ATOM 919 O O . TYR A 1 113 ? 3.807 1.877 21.478 1.00 72.44 113 TYR A O 1
ATOM 927 N N . LYS A 1 114 ? 5.983 1.734 21.996 1.00 70.25 114 LYS A N 1
ATOM 928 C CA . LYS A 1 114 ? 6.256 0.629 21.054 1.00 70.25 114 LYS A CA 1
ATOM 929 C C . LYS A 1 114 ? 5.398 -0.622 21.289 1.00 70.25 114 LYS A C 1
ATOM 931 O O . LYS A 1 114 ? 5.088 -1.329 20.336 1.00 70.25 114 LYS A O 1
ATOM 936 N N . ASP A 1 115 ? 5.029 -0.859 22.549 1.00 70.94 115 ASP A N 1
ATOM 937 C CA . ASP A 1 115 ? 4.188 -1.973 23.005 1.00 70.94 115 ASP A CA 1
ATOM 938 C C . ASP A 1 115 ? 2.711 -1.554 23.044 1.00 70.94 115 ASP A C 1
ATOM 940 O O . ASP A 1 115 ? 1.946 -2.009 23.899 1.00 70.94 115 ASP A O 1
ATOM 944 N N . CYS A 1 116 ? 2.330 -0.605 22.186 1.00 75.44 116 CYS A N 1
ATOM 945 C CA . CYS A 1 116 ? 0.972 -0.116 22.085 1.00 75.44 116 CYS A CA 1
ATOM 946 C C . CYS A 1 116 ? 0.423 -0.192 20.657 1.00 75.44 116 CYS A C 1
ATOM 948 O O . CYS A 1 116 ? 1.146 -0.083 19.664 1.00 75.44 116 CYS A O 1
ATOM 950 N N . VAL A 1 117 ? -0.902 -0.272 20.571 1.00 69.44 117 VAL A N 1
ATOM 951 C CA . VAL A 1 117 ? -1.664 -0.077 19.338 1.00 69.44 117 VAL A CA 1
ATOM 952 C C . VAL A 1 117 ? -2.249 1.334 19.318 1.00 69.44 117 VAL A C 1
ATOM 954 O O . VAL A 1 117 ? -2.791 1.795 20.323 1.00 69.44 117 VAL A O 1
ATOM 957 N N . LEU A 1 118 ? -2.138 2.023 18.182 1.00 74.50 118 LEU A N 1
ATOM 958 C CA . LEU A 1 118 ? -2.717 3.338 17.928 1.00 74.50 118 LEU A CA 1
ATOM 959 C C . LEU A 1 118 ? -3.788 3.250 16.833 1.00 74.50 118 LEU A C 1
ATOM 961 O O . LEU A 1 118 ? -3.488 3.055 15.652 1.00 74.50 118 LEU A O 1
ATOM 965 N N . GLU A 1 119 ? -5.041 3.474 17.227 1.00 67.19 119 GLU A N 1
ATOM 966 C CA . GLU A 1 119 ? -6.188 3.475 16.312 1.00 67.19 119 GLU A CA 1
ATOM 967 C C . GLU A 1 119 ? -6.098 4.614 15.277 1.00 67.19 119 GLU A C 1
ATOM 969 O O . GLU A 1 119 ? -6.184 4.364 14.074 1.00 67.19 119 GLU A O 1
ATOM 974 N N . GLY A 1 120 ? -5.860 5.855 15.723 1.00 63.94 120 GLY A N 1
ATOM 975 C CA . GLY A 1 120 ? -5.752 7.038 14.859 1.00 63.94 120 GLY A CA 1
ATOM 976 C C . GLY A 1 120 ? -7.038 7.353 14.091 1.00 63.94 120 GLY A C 1
ATOM 977 O O . GLY A 1 120 ? -7.085 7.151 12.883 1.00 63.94 120 GLY A O 1
ATOM 978 N N . GLY A 1 121 ? -8.093 7.811 14.777 1.00 58.41 121 GLY A N 1
ATOM 979 C CA . GLY A 1 121 ? -9.431 7.998 14.188 1.00 58.41 121 GLY A CA 1
ATOM 980 C C . GLY A 1 121 ? -9.846 9.460 14.021 1.00 58.41 121 GLY A C 1
ATOM 981 O O . GLY A 1 121 ? -10.560 9.986 14.882 1.00 58.41 121 GLY A O 1
ATOM 982 N N . GLN A 1 122 ? -9.386 10.083 12.933 1.00 67.56 122 GLN A N 1
ATOM 983 C CA . GLN A 1 122 ? -9.880 11.366 12.431 1.00 67.56 122 GLN A CA 1
ATOM 984 C C . GLN A 1 122 ? -10.639 11.127 11.125 1.00 67.56 122 GLN A C 1
ATOM 986 O O . GLN A 1 122 ? -10.057 10.650 10.159 1.00 67.56 122 GLN A O 1
ATOM 991 N N . ASP A 1 123 ? -11.910 11.506 11.084 1.00 61.53 123 ASP A N 1
ATOM 992 C CA . ASP A 1 123 ? -12.801 11.200 9.953 1.00 61.53 123 ASP A CA 1
ATOM 993 C C . ASP A 1 123 ? -13.451 12.464 9.363 1.00 61.53 123 ASP A C 1
ATOM 995 O O . ASP A 1 123 ? -14.007 12.436 8.262 1.00 61.53 123 ASP A O 1
ATOM 999 N N . LYS A 1 124 ? -13.280 13.608 10.044 1.00 62.31 124 LYS A N 1
ATOM 1000 C CA . LYS A 1 124 ? -13.665 14.939 9.565 1.00 62.31 124 LYS A CA 1
ATOM 1001 C C . LYS A 1 124 ? -12.502 15.918 9.589 1.00 62.31 124 LYS A C 1
ATOM 1003 O O . LYS A 1 124 ? -11.618 15.865 10.445 1.00 62.31 124 LYS A O 1
ATOM 1008 N N . GLU A 1 125 ? -12.543 16.842 8.640 1.00 59.03 125 GLU A N 1
ATOM 1009 C CA . GLU A 1 125 ? -11.489 17.827 8.398 1.00 59.03 125 GLU A CA 1
ATOM 1010 C C . GLU A 1 125 ? -11.326 18.819 9.559 1.00 59.03 125 GLU A C 1
ATOM 1012 O O . GLU A 1 125 ? -10.219 19.241 9.881 1.00 59.03 125 GLU A O 1
ATOM 1017 N N . ASP A 1 126 ? -12.425 19.149 10.236 1.00 55.62 126 ASP A N 1
ATOM 1018 C CA . ASP A 1 126 ? -12.489 20.086 11.358 1.00 55.62 126 ASP A CA 1
ATOM 1019 C C . ASP A 1 126 ? -12.271 19.425 12.733 1.00 55.62 126 ASP A C 1
ATOM 1021 O O . ASP A 1 126 ? -12.185 20.115 13.755 1.00 55.62 126 ASP A O 1
ATOM 1025 N N . GLN A 1 127 ? -12.144 18.095 12.788 1.00 57.34 127 GLN A N 1
ATOM 1026 C CA . GLN A 1 127 ? -12.042 17.350 14.040 1.00 57.34 127 GLN A CA 1
ATOM 1027 C C . GLN A 1 127 ? -10.581 17.125 14.457 1.00 57.34 127 GLN A C 1
ATOM 1029 O O . GLN A 1 127 ? -9.877 16.292 13.899 1.00 57.34 127 GLN A O 1
ATOM 1034 N N . LYS A 1 128 ? -10.134 17.803 15.524 1.00 56.56 128 LYS A N 1
ATOM 1035 C CA . LYS A 1 128 ? -8.855 17.500 16.193 1.00 56.56 128 LYS A CA 1
ATOM 1036 C C . LYS A 1 128 ? -9.087 16.528 17.352 1.00 56.56 128 LYS A C 1
ATOM 1038 O O . LYS A 1 128 ? -9.775 16.868 18.316 1.00 56.56 128 LYS A O 1
ATOM 1043 N N . ARG A 1 129 ? -8.511 15.323 17.280 1.00 59.38 129 ARG A N 1
ATOM 1044 C CA . ARG A 1 129 ? -8.624 14.278 18.315 1.00 59.38 129 ARG A CA 1
ATOM 1045 C C . ARG A 1 129 ? -7.282 14.065 19.020 1.00 59.38 129 ARG A C 1
ATOM 1047 O O . ARG A 1 129 ? -6.228 14.109 18.400 1.00 59.38 129 ARG A O 1
ATOM 1054 N N . LYS A 1 130 ? -7.322 13.831 20.337 1.00 55.94 130 LYS A N 1
ATOM 1055 C CA . LYS A 1 130 ? -6.153 13.355 21.089 1.00 55.94 130 LYS A CA 1
ATOM 1056 C C . LYS A 1 130 ? -5.977 11.860 20.818 1.00 55.94 130 LYS A C 1
ATOM 1058 O O . LYS A 1 130 ? -6.905 11.094 21.073 1.00 55.94 130 LYS A O 1
ATOM 1063 N N . GLU A 1 131 ? -4.805 11.492 20.314 1.00 64.94 131 GLU A N 1
ATOM 1064 C CA . GLU A 1 131 ? -4.427 10.114 19.996 1.00 64.94 131 GLU A CA 1
ATOM 1065 C C . GLU A 1 131 ? -4.475 9.204 21.224 1.00 64.94 131 GLU A C 1
ATOM 1067 O O . GLU A 1 131 ? -4.180 9.642 22.343 1.00 64.94 131 GLU A O 1
ATOM 1072 N N . ILE A 1 132 ? -4.860 7.944 21.009 1.00 62.12 132 ILE A N 1
ATOM 1073 C CA . ILE A 1 132 ? -5.055 6.975 22.086 1.00 62.12 132 ILE A CA 1
ATOM 1074 C C . ILE A 1 132 ? -4.237 5.714 21.852 1.00 62.12 132 ILE A C 1
ATOM 1076 O O . ILE A 1 132 ? -4.329 5.096 20.795 1.00 62.12 132 ILE A O 1
ATOM 1080 N N . PHE A 1 133 ? -3.475 5.337 22.876 1.00 63.69 133 PHE A N 1
ATOM 1081 C CA . PHE A 1 133 ? -2.584 4.187 22.876 1.00 63.69 133 PHE A CA 1
ATOM 1082 C C . PHE A 1 133 ? -3.154 3.065 23.739 1.00 63.69 133 PHE A C 1
ATOM 1084 O O . PHE A 1 133 ? -3.474 3.287 24.907 1.00 63.69 133 PHE A O 1
ATOM 1091 N N . TYR A 1 134 ? -3.206 1.860 23.183 1.00 62.62 134 TYR A N 1
ATOM 1092 C CA . TYR A 1 134 ? -3.612 0.643 23.884 1.00 62.62 134 TYR A CA 1
ATOM 1093 C C . TYR A 1 134 ? -2.387 -0.210 24.175 1.00 62.62 134 TYR A C 1
ATOM 1095 O O . TYR A 1 134 ? -1.768 -0.672 23.226 1.00 62.62 134 TYR A O 1
ATOM 1103 N N . ASN A 1 135 ? -2.027 -0.436 25.440 1.00 68.56 135 ASN A N 1
ATOM 1104 C CA . ASN A 1 135 ? -0.903 -1.321 25.755 1.00 68.56 135 ASN A CA 1
ATOM 1105 C C . ASN A 1 135 ? -1.253 -2.779 25.419 1.00 68.56 135 ASN A C 1
ATOM 1107 O O . ASN A 1 135 ? -2.263 -3.295 25.892 1.00 68.56 135 ASN A O 1
ATOM 1111 N N . GLU A 1 136 ? -0.395 -3.449 24.655 1.00 64.56 136 GLU A N 1
ATOM 1112 C CA . GLU A 1 136 ? -0.643 -4.789 24.109 1.00 64.56 136 GLU A CA 1
ATOM 1113 C C . GLU A 1 136 ? -0.853 -5.870 25.180 1.00 64.56 136 GLU A C 1
ATOM 1115 O O . GLU A 1 136 ? -1.585 -6.831 24.951 1.00 64.56 136 GLU A O 1
ATOM 1120 N N . THR A 1 137 ? -0.235 -5.722 26.356 1.00 49.66 137 THR A N 1
ATOM 1121 C CA . THR A 1 137 ? -0.352 -6.695 27.456 1.00 49.66 137 THR A CA 1
ATOM 1122 C C . THR A 1 137 ? -1.541 -6.396 28.361 1.00 49.66 137 THR A C 1
ATOM 1124 O O . THR A 1 137 ? -2.249 -7.312 28.769 1.00 49.66 137 THR A O 1
ATOM 1127 N N . ILE A 1 138 ? -1.757 -5.121 28.694 1.00 46.12 138 ILE A N 1
ATOM 1128 C CA . ILE A 1 138 ? -2.802 -4.715 29.646 1.00 46.12 138 ILE A CA 1
ATOM 1129 C C . ILE A 1 138 ? -4.187 -4.723 28.985 1.00 46.12 138 ILE A C 1
ATOM 1131 O O . ILE A 1 138 ? -5.157 -5.067 29.649 1.00 46.12 138 ILE A O 1
ATOM 1135 N N . ALA A 1 139 ? -4.270 -4.378 27.696 1.00 57.31 139 ALA A N 1
ATOM 1136 C CA . ALA A 1 139 ? -5.519 -4.226 26.947 1.00 57.31 139 ALA A CA 1
ATOM 1137 C C . ALA A 1 139 ? -5.670 -5.280 25.828 1.00 57.31 139 ALA A C 1
ATOM 1139 O O . ALA A 1 139 ? -6.138 -4.982 24.727 1.00 57.31 139 ALA A O 1
ATOM 1140 N N . SER A 1 140 ? -5.175 -6.503 26.058 1.00 65.19 140 SER A N 1
ATOM 1141 C CA . SER A 1 140 ? -5.095 -7.549 25.024 1.00 65.19 140 SER A CA 1
ATOM 1142 C C . SER A 1 140 ? -6.473 -7.969 24.492 1.00 65.19 140 SER A C 1
ATOM 1144 O O . SER A 1 140 ? -6.650 -8.133 23.279 1.00 65.19 140 SER A O 1
ATOM 1146 N N . ASP A 1 141 ? -7.466 -8.085 25.378 1.00 60.50 141 ASP A N 1
ATOM 1147 C CA . ASP A 1 141 ? -8.839 -8.448 25.014 1.00 60.50 141 ASP A CA 1
ATOM 1148 C C . ASP A 1 141 ? -9.505 -7.325 24.205 1.00 60.50 141 ASP A C 1
ATOM 1150 O O . ASP A 1 141 ? -10.155 -7.576 23.186 1.00 60.50 141 ASP A O 1
ATOM 1154 N N . GLU A 1 142 ? -9.295 -6.073 24.602 1.00 64.81 142 GLU A N 1
ATOM 1155 C CA . GLU A 1 142 ? -9.830 -4.894 23.926 1.00 64.81 142 GLU A CA 1
ATOM 1156 C C . GLU A 1 142 ? -9.215 -4.694 22.542 1.00 64.81 142 GLU A C 1
ATOM 1158 O O . GLU A 1 142 ? -9.936 -4.455 21.572 1.00 64.81 142 GLU A O 1
ATOM 1163 N N . ILE A 1 143 ? -7.897 -4.863 22.416 1.00 68.69 143 ILE A N 1
ATOM 1164 C CA . ILE A 1 143 ? -7.209 -4.841 21.120 1.00 68.69 143 ILE A CA 1
ATOM 1165 C C . ILE A 1 143 ? -7.744 -5.963 20.227 1.00 68.69 143 ILE A C 1
ATOM 1167 O O . ILE A 1 143 ? -8.014 -5.734 19.047 1.00 68.69 143 ILE A O 1
ATOM 1171 N N . SER A 1 144 ? -7.958 -7.158 20.779 1.00 74.44 144 SER A N 1
ATOM 1172 C CA . SER A 1 144 ? -8.509 -8.289 20.027 1.00 74.44 144 SER A CA 1
ATOM 1173 C C . SER A 1 144 ? -9.905 -7.982 19.479 1.00 74.44 144 SER A C 1
ATOM 1175 O O . SER A 1 144 ? -10.175 -8.255 18.308 1.00 74.44 144 SER A O 1
ATOM 1177 N N . LYS A 1 145 ? -10.777 -7.347 20.273 1.00 75.44 145 LYS A N 1
ATOM 1178 C CA . LYS A 1 145 ? -12.104 -6.889 19.820 1.00 75.44 145 LYS A CA 1
ATOM 1179 C C . LYS A 1 145 ? -11.998 -5.766 18.788 1.00 75.44 145 LYS A C 1
ATOM 1181 O O . LYS A 1 145 ? -12.653 -5.824 17.748 1.00 75.44 145 LYS A O 1
ATOM 1186 N N . MET A 1 146 ? -11.138 -4.775 19.017 1.00 80.25 146 MET A N 1
ATOM 1187 C CA . MET A 1 146 ? -10.908 -3.665 18.086 1.00 80.25 146 MET A CA 1
ATOM 1188 C C . MET A 1 146 ? -10.446 -4.164 16.711 1.00 80.25 146 MET A C 1
ATOM 1190 O O . MET A 1 146 ? -10.951 -3.694 15.691 1.00 80.25 146 MET A O 1
ATOM 1194 N N . LEU A 1 147 ? -9.559 -5.158 16.664 1.00 86.56 147 LEU A N 1
ATOM 1195 C CA . LEU A 1 147 ? -9.018 -5.723 15.423 1.00 86.56 147 LEU A CA 1
ATOM 1196 C C . LEU A 1 147 ? -9.850 -6.896 14.867 1.00 86.56 147 LEU A C 1
ATOM 1198 O O . LEU A 1 147 ? -9.530 -7.423 13.801 1.00 86.56 147 LEU A O 1
ATOM 1202 N N . ALA A 1 148 ? -10.930 -7.300 15.543 1.00 88.62 148 ALA A N 1
ATOM 1203 C CA . ALA A 1 148 ? -11.833 -8.326 15.033 1.00 88.62 148 ALA A CA 1
ATOM 1204 C C . ALA A 1 148 ? -12.503 -7.881 13.714 1.00 88.62 148 ALA A C 1
ATOM 1206 O O . ALA A 1 148 ? -12.701 -6.679 13.498 1.00 88.62 148 ALA A O 1
ATOM 1207 N N . PRO A 1 149 ? -12.903 -8.819 12.835 1.00 94.56 149 PRO A N 1
ATOM 1208 C CA . PRO A 1 149 ? -13.609 -8.486 11.600 1.00 94.56 149 PRO A CA 1
ATOM 1209 C C . PRO A 1 149 ? -14.866 -7.655 11.870 1.00 94.56 149 PRO A C 1
ATOM 1211 O O . PRO A 1 149 ? -15.621 -7.980 12.786 1.00 94.56 149 PRO A O 1
ATOM 1214 N N . LYS A 1 150 ? -15.100 -6.601 11.083 1.00 93.81 150 LYS A N 1
ATOM 1215 C CA . LYS A 1 150 ? -16.235 -5.677 11.252 1.00 93.81 150 LYS A CA 1
ATOM 1216 C C . LYS A 1 150 ? -17.362 -5.910 10.252 1.00 93.81 150 LYS A C 1
ATOM 1218 O O . LYS A 1 150 ? -17.147 -6.486 9.185 1.00 93.81 150 LYS A O 1
ATOM 1223 N N . VAL A 1 151 ? -18.562 -5.456 10.602 1.00 95.81 151 VAL A N 1
ATOM 1224 C CA . VAL A 1 151 ? -19.718 -5.400 9.698 1.00 95.81 151 VAL A CA 1
ATOM 1225 C C . VAL A 1 151 ? -19.522 -4.286 8.671 1.00 95.81 151 VAL A C 1
ATOM 1227 O O . VAL A 1 151 ? -19.055 -3.197 9.011 1.00 95.81 151 VAL A O 1
ATOM 1230 N N . PHE A 1 152 ? -19.903 -4.555 7.423 1.00 96.62 152 PHE A N 1
ATOM 1231 C CA . PHE A 1 152 ? -19.946 -3.560 6.357 1.00 96.62 152 PHE A CA 1
ATOM 1232 C C . PHE A 1 152 ? -21.377 -3.066 6.143 1.00 96.62 152 PHE A C 1
ATOM 1234 O O . PHE A 1 152 ? -22.324 -3.850 6.189 1.00 96.62 152 PHE A O 1
ATOM 1241 N N . THR A 1 153 ? -21.524 -1.777 5.859 1.00 95.50 153 THR A N 1
ATOM 1242 C CA . THR A 1 153 ? -22.800 -1.131 5.535 1.00 95.50 153 THR A CA 1
ATOM 1243 C C . THR A 1 153 ? -22.684 -0.279 4.271 1.00 95.50 153 THR A C 1
ATOM 1245 O O . THR A 1 153 ? -21.590 -0.107 3.721 1.00 95.50 153 THR A O 1
ATOM 1248 N N . ASN A 1 154 ? -23.815 0.242 3.788 1.00 95.06 154 ASN A N 1
ATOM 1249 C CA . ASN A 1 154 ? -23.895 1.162 2.651 1.00 95.06 154 ASN A CA 1
ATOM 1250 C C . ASN A 1 154 ? -23.232 0.608 1.375 1.00 95.06 154 ASN A C 1
ATOM 1252 O O . ASN A 1 154 ? -22.653 1.354 0.581 1.00 95.06 154 ASN A O 1
ATOM 1256 N N . ALA A 1 155 ? -23.320 -0.712 1.175 1.00 97.94 155 ALA A N 1
ATOM 1257 C CA . ALA A 1 155 ? -22.694 -1.392 0.050 1.00 97.94 155 ALA A CA 1
ATOM 1258 C C . ALA A 1 155 ? -23.383 -1.047 -1.281 1.00 97.94 155 ALA A C 1
ATOM 1260 O O . ALA A 1 155 ? -24.568 -1.329 -1.485 1.00 97.94 155 ALA A O 1
ATOM 1261 N N . LYS A 1 156 ? -22.620 -0.470 -2.214 1.00 98.19 156 LYS A N 1
ATOM 1262 C CA . LYS A 1 156 ? -23.091 -0.020 -3.532 1.00 98.19 156 LYS A CA 1
ATOM 1263 C C . LYS A 1 156 ? -22.122 -0.432 -4.623 1.00 98.19 156 LYS A C 1
ATOM 1265 O O . LYS A 1 156 ? -20.931 -0.150 -4.523 1.00 98.19 156 LYS A O 1
ATOM 1270 N N . ARG A 1 157 ? -22.621 -1.035 -5.702 1.00 98.31 157 ARG A N 1
ATOM 1271 C CA . ARG A 1 157 ? -21.819 -1.342 -6.895 1.00 98.31 157 ARG A CA 1
ATOM 1272 C C . ARG A 1 157 ? -21.972 -0.242 -7.932 1.00 98.31 157 ARG A C 1
ATOM 1274 O O . ARG A 1 157 ? -23.083 0.049 -8.366 1.00 98.31 157 ARG A O 1
ATOM 1281 N N . TYR A 1 158 ? -20.848 0.316 -8.352 1.00 98.38 158 TYR A N 1
ATOM 1282 C CA . TYR A 1 158 ? -20.750 1.307 -9.413 1.00 98.38 158 TYR A CA 1
ATOM 1283 C C . TYR A 1 158 ? -20.325 0.613 -10.699 1.00 98.38 158 TYR A C 1
ATOM 1285 O O . TYR A 1 158 ? -19.337 -0.122 -10.724 1.00 98.38 158 TYR A O 1
ATOM 1293 N N . THR A 1 159 ? -21.089 0.846 -11.758 1.00 97.19 159 THR A N 1
ATOM 1294 C CA . THR A 1 159 ? -20.855 0.332 -13.110 1.00 97.19 159 THR A CA 1
ATOM 1295 C C . THR A 1 159 ? -21.101 1.452 -14.115 1.00 97.19 159 THR A C 1
ATOM 1297 O O . THR A 1 159 ? -21.643 2.500 -13.758 1.00 97.19 159 THR A O 1
ATOM 1300 N N . LYS A 1 160 ? -20.767 1.216 -15.385 1.00 94.12 160 LYS A N 1
ATOM 1301 C CA . LYS A 1 160 ? -21.074 2.158 -16.469 1.00 94.12 160 LYS A CA 1
ATOM 1302 C C . LYS A 1 160 ? -22.582 2.386 -16.654 1.00 94.12 160 LYS A C 1
ATOM 1304 O O . LYS A 1 160 ? -22.992 3.461 -17.076 1.00 94.12 160 LYS A O 1
ATOM 1309 N N . ASP A 1 161 ? -23.399 1.394 -16.300 1.00 93.62 161 ASP A N 1
ATOM 1310 C CA . ASP A 1 161 ? -24.858 1.436 -16.452 1.00 93.62 161 ASP A CA 1
ATOM 1311 C C . ASP A 1 161 ? -25.571 2.087 -15.253 1.00 93.62 161 ASP A C 1
ATOM 1313 O O . ASP A 1 161 ? -26.786 2.283 -15.276 1.00 93.62 161 ASP A O 1
ATOM 1317 N N . GLY A 1 162 ? -24.826 2.433 -14.197 1.00 94.56 162 GLY A N 1
ATOM 1318 C CA . GLY A 1 162 ? -25.345 3.097 -13.006 1.00 94.56 162 GLY A CA 1
ATOM 1319 C C . GLY A 1 162 ? -24.886 2.466 -11.693 1.00 94.56 162 GLY A C 1
ATOM 1320 O O . GLY A 1 162 ? -23.942 1.669 -11.639 1.00 94.56 162 GLY A O 1
ATOM 1321 N N . VAL A 1 163 ? -25.571 2.860 -10.618 1.00 97.38 163 VAL A N 1
ATOM 1322 C CA . VAL A 1 163 ? -25.299 2.433 -9.239 1.00 97.38 163 VAL A CA 1
ATOM 1323 C C . VAL A 1 163 ? -26.363 1.436 -8.796 1.00 97.38 163 VAL A C 1
ATOM 1325 O O . VAL A 1 163 ? -27.554 1.675 -8.990 1.00 97.38 163 VAL A O 1
ATOM 1328 N N . LYS A 1 164 ? -25.935 0.323 -8.198 1.00 97.12 164 LYS A N 1
ATOM 1329 C CA . LYS A 1 164 ? -26.812 -0.712 -7.647 1.00 97.12 164 LYS A CA 1
ATOM 1330 C C . LYS A 1 164 ? -26.592 -0.849 -6.142 1.00 97.12 164 LYS A C 1
ATOM 1332 O O . LYS A 1 164 ? -25.476 -1.143 -5.715 1.00 97.12 164 LYS A O 1
ATOM 1337 N N . ASP A 1 165 ? -27.658 -0.682 -5.367 1.00 96.12 165 ASP A N 1
ATOM 1338 C CA . ASP A 1 165 ? -27.710 -0.977 -3.930 1.00 96.12 165 ASP A CA 1
ATOM 1339 C C . ASP A 1 165 ? -28.007 -2.466 -3.666 1.00 96.12 165 ASP A C 1
ATOM 1341 O O . ASP A 1 165 ? -28.329 -3.225 -4.588 1.00 96.12 165 ASP A O 1
ATOM 1345 N N . ASN A 1 166 ? -27.939 -2.885 -2.397 1.00 93.19 166 ASN A N 1
ATOM 1346 C CA . ASN A 1 166 ? -28.273 -4.246 -1.943 1.00 93.19 166 ASN A CA 1
ATOM 1347 C C . ASN A 1 166 ? -27.492 -5.332 -2.700 1.00 93.19 166 ASN A C 1
ATOM 1349 O O . ASN A 1 166 ? -28.048 -6.328 -3.172 1.00 93.19 166 ASN A O 1
ATOM 1353 N N . VAL A 1 167 ? -26.196 -5.095 -2.881 1.00 96.31 167 VAL A N 1
ATOM 1354 C CA . VAL A 1 167 ? -25.306 -5.985 -3.629 1.00 96.31 167 VAL A CA 1
ATOM 1355 C C . VAL A 1 167 ? -24.684 -7.038 -2.724 1.00 96.31 167 VAL A C 1
ATOM 1357 O O . VAL A 1 167 ? -24.569 -6.856 -1.518 1.00 96.31 167 VAL A O 1
ATOM 1360 N N . THR A 1 168 ? -24.239 -8.135 -3.328 1.00 95.94 168 THR A N 1
ATOM 1361 C CA . THR A 1 168 ? -23.335 -9.103 -2.705 1.00 95.94 168 THR A CA 1
ATOM 1362 C C . THR A 1 168 ? -21.923 -8.922 -3.253 1.00 95.94 168 THR A C 1
ATOM 1364 O O . THR A 1 168 ? -21.724 -8.320 -4.319 1.00 95.94 168 THR A O 1
ATOM 1367 N N . PHE A 1 169 ? -20.955 -9.440 -2.509 1.00 96.06 169 PHE A N 1
ATOM 1368 C CA . PHE A 1 169 ? -19.546 -9.443 -2.861 1.00 96.06 169 PHE A CA 1
ATOM 1369 C C . PHE A 1 169 ? -19.175 -10.689 -3.680 1.00 96.06 169 PHE A C 1
ATOM 1371 O O . PHE A 1 169 ? -19.562 -11.800 -3.316 1.00 96.06 169 PHE A O 1
ATOM 1378 N N . ASP A 1 170 ? -18.413 -10.501 -4.756 1.00 92.62 170 ASP A N 1
ATOM 1379 C CA . ASP A 1 170 ? -17.761 -11.548 -5.551 1.00 92.62 170 ASP A CA 1
ATOM 1380 C C . ASP A 1 170 ? -16.233 -11.445 -5.426 1.00 92.62 170 ASP A C 1
ATOM 1382 O O . ASP A 1 170 ? -15.681 -10.369 -5.212 1.00 92.62 170 ASP A O 1
ATOM 1386 N N . GLU A 1 171 ? -15.508 -12.551 -5.587 1.00 88.00 171 GLU A N 1
ATOM 1387 C CA . GLU A 1 171 ? -14.044 -12.561 -5.484 1.00 88.00 171 GLU A CA 1
ATOM 1388 C C . GLU A 1 171 ? -13.325 -11.596 -6.437 1.00 88.00 171 GLU A C 1
ATOM 1390 O O . GLU A 1 171 ? -12.220 -11.156 -6.111 1.00 88.00 171 GLU A O 1
ATOM 1395 N N . ASN A 1 172 ? -13.931 -11.261 -7.577 1.00 90.56 172 ASN A N 1
ATOM 1396 C CA . ASN A 1 172 ? -13.367 -10.380 -8.595 1.00 90.56 172 ASN A CA 1
ATOM 1397 C C . ASN A 1 172 ? -13.770 -8.915 -8.429 1.00 90.56 172 ASN A C 1
ATOM 1399 O O . ASN A 1 172 ? -13.345 -8.076 -9.225 1.00 90.56 172 ASN A O 1
ATOM 1403 N N . ASP A 1 173 ? -14.556 -8.592 -7.402 1.00 96.81 173 ASP A N 1
ATOM 1404 C CA . ASP A 1 173 ? -14.932 -7.217 -7.124 1.00 96.81 173 ASP A CA 1
ATOM 1405 C C . ASP A 1 173 ? -13.751 -6.378 -6.643 1.00 96.81 173 ASP A C 1
ATOM 1407 O O . ASP A 1 173 ? -12.981 -6.761 -5.760 1.00 96.81 173 ASP A O 1
ATOM 1411 N N . ASN A 1 174 ? -13.663 -5.173 -7.203 1.00 98.56 174 ASN A N 1
ATOM 1412 C CA . ASN A 1 174 ? -12.824 -4.116 -6.664 1.00 98.56 174 ASN A CA 1
ATOM 1413 C C . ASN A 1 174 ? -13.534 -3.436 -5.494 1.00 98.56 174 ASN A C 1
ATOM 1415 O O . ASN A 1 174 ? -14.752 -3.252 -5.538 1.00 98.56 174 ASN A O 1
ATOM 1419 N N . LEU A 1 175 ? -12.777 -3.004 -4.490 1.00 98.38 175 LEU A N 1
ATOM 1420 C CA . LEU A 1 175 ? -13.317 -2.425 -3.262 1.00 98.38 175 LEU A CA 1
ATOM 1421 C C . LEU A 1 175 ? -12.793 -1.019 -3.008 1.00 98.38 175 LEU A C 1
ATOM 1423 O O . LEU A 1 175 ? -11.603 -0.747 -3.155 1.00 98.38 175 LEU A O 1
ATOM 1427 N N . ILE A 1 176 ? -13.688 -0.150 -2.558 1.00 98.69 176 ILE A N 1
ATOM 1428 C CA . ILE A 1 176 ? -13.377 1.125 -1.920 1.00 98.69 176 ILE A CA 1
ATOM 1429 C C . ILE A 1 176 ? -14.105 1.129 -0.581 1.00 98.69 176 ILE A C 1
ATOM 1431 O O . ILE A 1 176 ? -15.334 1.093 -0.539 1.00 98.69 176 ILE A O 1
ATOM 1435 N N . ILE A 1 177 ? -13.341 1.145 0.503 1.00 98.38 177 ILE A N 1
ATOM 1436 C CA . ILE A 1 177 ? -13.843 1.026 1.867 1.00 98.38 177 ILE A CA 1
ATOM 1437 C C . ILE A 1 177 ? -13.682 2.375 2.556 1.00 98.38 177 ILE A C 1
ATOM 1439 O O . ILE A 1 177 ? -12.569 2.901 2.643 1.00 98.38 177 ILE A O 1
ATOM 1443 N N . LYS A 1 178 ? -14.785 2.910 3.079 1.00 96.19 178 LYS A N 1
ATOM 1444 C CA . LYS A 1 178 ? -14.742 4.016 4.030 1.00 96.19 178 LYS A CA 1
ATOM 1445 C C . LYS A 1 178 ? -14.597 3.485 5.455 1.00 96.19 178 LYS A C 1
ATOM 1447 O O . LYS A 1 178 ? -15.408 2.672 5.897 1.00 96.19 178 LYS A O 1
ATOM 1452 N N . GLY A 1 179 ? -13.602 3.970 6.182 1.00 91.19 179 GLY A N 1
ATOM 1453 C CA . GLY A 1 179 ? -13.431 3.685 7.607 1.00 91.19 179 GLY A CA 1
ATOM 1454 C C . GLY A 1 179 ? -11.979 3.782 8.050 1.00 91.19 179 GLY A C 1
ATOM 1455 O O . GLY A 1 179 ? -11.077 3.924 7.221 1.00 91.19 179 GLY A O 1
ATOM 1456 N N . ASN A 1 180 ? -11.746 3.683 9.360 1.00 89.56 180 ASN A N 1
ATOM 1457 C CA . ASN A 1 180 ? -10.394 3.684 9.906 1.00 89.56 180 ASN A CA 1
ATOM 1458 C C . ASN A 1 180 ? -9.547 2.576 9.260 1.00 89.56 180 ASN A C 1
ATOM 1460 O O . ASN A 1 180 ? -9.904 1.394 9.278 1.00 89.56 180 ASN A O 1
ATOM 1464 N N . ASN A 1 181 ? -8.400 2.953 8.700 1.00 93.44 181 ASN A N 1
ATOM 1465 C CA . ASN A 1 181 ? -7.592 2.029 7.916 1.00 93.44 181 ASN A CA 1
ATOM 1466 C C . ASN A 1 181 ? -6.969 0.891 8.736 1.00 93.44 181 ASN A C 1
ATOM 1468 O O . ASN A 1 181 ? -6.848 -0.207 8.203 1.00 93.44 181 ASN A O 1
ATOM 1472 N N . LEU A 1 182 ? -6.650 1.069 10.023 1.00 92.44 182 LEU A N 1
ATOM 1473 C CA . LEU A 1 182 ? -6.175 -0.036 10.866 1.00 92.44 182 LEU A CA 1
ATOM 1474 C C . LEU A 1 182 ? -7.257 -1.117 11.016 1.00 92.44 182 LEU A C 1
ATOM 1476 O O . LEU A 1 182 ? -6.989 -2.314 10.871 1.00 92.44 182 LEU A O 1
ATOM 1480 N N . ILE A 1 183 ? -8.494 -0.690 11.259 1.00 91.81 183 ILE A N 1
ATOM 1481 C CA . ILE A 1 183 ? -9.641 -1.578 11.481 1.00 91.81 183 ILE A CA 1
ATOM 1482 C C . ILE A 1 183 ? -10.097 -2.220 10.165 1.00 91.81 183 ILE A C 1
ATOM 1484 O O . ILE A 1 183 ? -10.394 -3.419 10.126 1.00 91.81 183 ILE A O 1
ATOM 1488 N N . ALA A 1 184 ? -10.073 -1.465 9.065 1.00 95.94 184 ALA A N 1
ATOM 1489 C CA . ALA A 1 184 ? -10.334 -1.992 7.731 1.00 95.94 184 ALA A CA 1
ATOM 1490 C C . ALA A 1 184 ? -9.298 -3.058 7.347 1.00 95.94 184 ALA A C 1
ATOM 1492 O O . ALA A 1 184 ? -9.680 -4.166 6.980 1.00 95.94 184 ALA A O 1
ATOM 1493 N N . LEU A 1 185 ? -7.998 -2.777 7.504 1.00 97.75 185 LEU A N 1
ATOM 1494 C CA . LEU A 1 185 ? -6.924 -3.742 7.238 1.00 97.75 185 LEU A CA 1
ATOM 1495 C C . LEU A 1 185 ? -7.086 -5.020 8.067 1.00 97.75 185 LEU A C 1
ATOM 1497 O O . LEU A 1 185 ? -6.943 -6.122 7.536 1.00 97.75 185 LEU A O 1
ATOM 1501 N N . SER A 1 186 ? -7.432 -4.881 9.347 1.00 95.69 186 SER A N 1
ATOM 1502 C CA . SER A 1 186 ? -7.667 -6.027 10.231 1.00 95.69 186 SER A CA 1
ATOM 1503 C C . SER A 1 186 ? -8.871 -6.858 9.787 1.00 95.69 186 SER A C 1
ATOM 1505 O O . SER A 1 186 ? -8.806 -8.084 9.760 1.00 95.69 186 SER A O 1
ATOM 1507 N N . SER A 1 187 ? -9.941 -6.201 9.336 1.00 96.69 187 SER A N 1
ATOM 1508 C CA . SER A 1 187 ? -11.119 -6.871 8.772 1.00 96.69 187 SER A CA 1
ATOM 1509 C C . SER A 1 187 ? -10.800 -7.601 7.464 1.00 96.69 187 SER A C 1
ATOM 1511 O O . SER A 1 187 ? -11.269 -8.721 7.246 1.00 96.69 187 SER A O 1
ATOM 1513 N N . LEU A 1 188 ? -9.947 -7.018 6.614 1.00 97.75 188 LEU A N 1
ATOM 1514 C CA . LEU A 1 188 ? -9.509 -7.631 5.358 1.00 97.75 188 LEU A CA 1
ATOM 1515 C C . LEU A 1 188 ? -8.729 -8.933 5.579 1.00 97.75 188 LEU A C 1
ATOM 1517 O O . LEU A 1 188 ? -8.804 -9.804 4.712 1.00 97.75 188 LEU A O 1
ATOM 1521 N N . LEU A 1 189 ? -8.026 -9.111 6.709 1.00 97.00 189 LEU A N 1
ATOM 1522 C CA . LEU A 1 189 ? -7.245 -10.329 6.987 1.00 97.00 189 LEU A CA 1
ATOM 1523 C C . LEU A 1 189 ? -8.084 -11.597 6.847 1.00 97.00 189 LEU A C 1
ATOM 1525 O O . LEU A 1 189 ? -7.633 -12.554 6.225 1.00 97.00 189 LEU A O 1
ATOM 1529 N N . LYS A 1 190 ? -9.333 -11.578 7.333 1.00 95.38 190 LYS A N 1
ATOM 1530 C CA . LYS A 1 190 ? -10.221 -12.747 7.280 1.00 95.38 190 LYS A CA 1
ATOM 1531 C C . LYS A 1 190 ? -10.414 -13.293 5.859 1.00 95.38 190 LYS A C 1
ATOM 1533 O O . LYS A 1 190 ? -10.622 -14.490 5.697 1.00 95.38 190 LYS A O 1
ATOM 1538 N N . ARG A 1 191 ? -10.333 -12.439 4.832 1.00 94.69 191 ARG A N 1
ATOM 1539 C CA . ARG A 1 191 ? -10.496 -12.828 3.422 1.00 94.69 191 ARG A CA 1
ATOM 1540 C C . ARG A 1 191 ? -9.191 -12.825 2.627 1.00 94.69 191 ARG A C 1
ATOM 1542 O O . ARG A 1 191 ? -9.020 -13.666 1.740 1.00 94.69 191 ARG A O 1
ATOM 1549 N N . TYR A 1 192 ? -8.309 -11.865 2.892 1.00 96.81 192 TYR A N 1
ATOM 1550 C CA . TYR A 1 192 ? -7.179 -11.499 2.035 1.00 96.81 192 TYR A CA 1
ATOM 1551 C C . TYR A 1 192 ? -5.802 -11.703 2.672 1.00 96.81 192 TYR A C 1
ATOM 1553 O O . TYR A 1 192 ? -4.808 -11.300 2.066 1.00 96.81 192 TYR A O 1
ATOM 1561 N N . GLU A 1 193 ? -5.705 -12.328 3.849 1.00 97.62 193 GLU A N 1
ATOM 1562 C CA . GLU A 1 193 ? -4.406 -12.719 4.407 1.00 97.62 193 GLU A CA 1
ATOM 1563 C C . GLU A 1 193 ? -3.607 -13.546 3.384 1.00 97.62 193 GLU A C 1
ATOM 1565 O O . GLU A 1 193 ? -4.112 -14.508 2.802 1.00 97.62 193 GLU A O 1
ATOM 1570 N N . GLY A 1 194 ? -2.377 -13.111 3.100 1.00 98.06 194 GLY A N 1
ATOM 1571 C CA . GLY A 1 194 ? -1.513 -13.732 2.102 1.00 98.06 194 GLY A CA 1
ATOM 1572 C C . GLY A 1 194 ? -1.967 -13.608 0.641 1.00 98.06 194 GLY A C 1
ATOM 1573 O O . GLY A 1 194 ? -1.485 -14.386 -0.181 1.00 98.06 194 GLY A O 1
ATOM 1574 N N . LYS A 1 195 ? -2.888 -12.698 0.277 1.00 97.69 195 LYS A N 1
ATOM 1575 C CA . LYS A 1 195 ? -3.458 -12.611 -1.093 1.00 97.69 195 LYS A CA 1
ATOM 1576 C C . LYS A 1 195 ? -3.089 -11.354 -1.884 1.00 97.69 195 LYS A C 1
ATOM 1578 O O . LYS A 1 195 ? -3.242 -11.356 -3.108 1.00 97.69 195 LYS A O 1
ATOM 1583 N N . VAL A 1 196 ? -2.587 -10.304 -1.238 1.00 98.56 196 VAL A N 1
ATOM 1584 C CA . VAL A 1 196 ? -2.256 -9.026 -1.894 1.00 98.56 196 VAL A CA 1
ATOM 1585 C C . VAL A 1 196 ? -0.902 -9.109 -2.601 1.00 98.56 196 VAL A C 1
ATOM 1587 O O . VAL A 1 196 ? 0.093 -9.497 -1.994 1.00 98.56 196 VAL A O 1
ATOM 1590 N N . LYS A 1 197 ? -0.837 -8.719 -3.879 1.00 98.75 197 LYS A N 1
ATOM 1591 C CA . LYS A 1 197 ? 0.413 -8.724 -4.654 1.00 98.75 197 LYS A CA 1
ATOM 1592 C C . LYS A 1 197 ? 1.252 -7.476 -4.400 1.00 98.75 197 LYS A C 1
ATOM 1594 O O . LYS A 1 197 ? 2.455 -7.576 -4.172 1.00 98.75 197 LYS A O 1
ATOM 1599 N N . CYS A 1 198 ? 0.625 -6.307 -4.458 1.00 98.75 198 CYS A N 1
ATOM 1600 C CA . CYS A 1 198 ? 1.308 -5.032 -4.290 1.00 98.75 198 CYS A CA 1
ATOM 1601 C C . CYS A 1 198 ? 0.567 -4.166 -3.282 1.00 98.75 198 CYS A C 1
ATOM 1603 O O . CYS A 1 198 ? -0.647 -4.001 -3.379 1.00 98.75 198 CYS A O 1
ATOM 1605 N N . ILE A 1 199 ? 1.313 -3.579 -2.353 1.00 98.88 199 ILE A N 1
ATOM 1606 C CA . ILE A 1 199 ? 0.821 -2.504 -1.496 1.00 98.88 199 ILE A CA 1
ATOM 1607 C C . ILE A 1 199 ? 1.556 -1.225 -1.874 1.00 98.88 199 ILE A C 1
ATOM 1609 O O . ILE A 1 199 ? 2.785 -1.212 -1.891 1.00 98.88 199 ILE A O 1
ATOM 1613 N N . TYR A 1 200 ? 0.824 -0.157 -2.160 1.00 98.75 200 TYR A N 1
ATOM 1614 C CA . TYR A 1 200 ? 1.383 1.191 -2.233 1.00 98.75 200 TYR A CA 1
ATOM 1615 C C . TYR A 1 200 ? 0.649 2.066 -1.233 1.00 98.75 200 TYR A C 1
ATOM 1617 O O . TYR A 1 200 ? -0.576 2.021 -1.180 1.00 98.75 200 TYR A O 1
ATOM 1625 N N . ILE A 1 201 ? 1.397 2.840 -0.450 1.00 97.62 201 ILE A N 1
ATOM 1626 C CA . ILE A 1 201 ? 0.819 3.820 0.463 1.00 97.62 201 ILE A CA 1
ATOM 1627 C C . ILE A 1 201 ? 1.582 5.138 0.455 1.00 97.62 201 ILE A C 1
ATOM 1629 O O . ILE A 1 201 ? 2.813 5.178 0.367 1.00 97.62 201 ILE A O 1
ATOM 1633 N N . ASP A 1 202 ? 0.803 6.197 0.628 1.00 93.31 202 ASP A N 1
ATOM 1634 C CA . ASP A 1 202 ? 1.220 7.587 0.765 1.00 93.31 202 ASP A CA 1
ATOM 1635 C C . ASP A 1 202 ? 0.695 8.132 2.110 1.00 93.31 202 ASP A C 1
ATOM 1637 O O . ASP A 1 202 ? -0.311 8.840 2.148 1.00 93.31 202 ASP A O 1
ATOM 1641 N N . PRO A 1 203 ? 1.282 7.697 3.244 1.00 90.44 203 PRO A N 1
ATOM 1642 C CA . PRO A 1 203 ? 0.839 8.106 4.577 1.00 90.44 203 PRO A CA 1
ATOM 1643 C C . PRO A 1 203 ? 1.088 9.608 4.823 1.00 90.44 203 PRO A C 1
ATOM 1645 O O . PRO A 1 203 ? 1.892 10.216 4.119 1.00 90.44 203 PRO A O 1
ATOM 1648 N N . PRO A 1 204 ? 0.472 10.221 5.854 1.00 82.62 204 PRO A N 1
ATOM 1649 C CA . PRO A 1 204 ? 0.813 11.586 6.270 1.00 82.62 204 PRO A CA 1
ATOM 1650 C C . PRO A 1 204 ? 2.303 11.697 6.633 1.00 82.62 204 PRO A C 1
ATOM 1652 O O . PRO A 1 204 ? 2.856 10.801 7.272 1.00 82.62 204 PRO A O 1
ATOM 1655 N N . TYR A 1 205 ? 2.955 12.792 6.236 1.00 75.75 205 TYR A N 1
ATOM 1656 C CA . TYR A 1 205 ? 4.414 12.968 6.343 1.00 75.75 205 TYR A CA 1
ATOM 1657 C C . TYR A 1 205 ? 4.874 13.638 7.649 1.00 75.75 205 TYR A C 1
ATOM 1659 O O . TYR A 1 205 ? 6.062 13.892 7.819 1.00 75.75 205 TYR A O 1
ATOM 1667 N N . ASN A 1 206 ? 3.956 13.949 8.564 1.00 66.50 206 ASN A N 1
ATOM 1668 C CA . ASN A 1 206 ? 4.230 14.632 9.826 1.00 66.50 206 ASN A CA 1
ATOM 1669 C C . ASN A 1 206 ? 4.940 15.992 9.649 1.00 66.50 206 ASN A C 1
ATOM 1671 O O . ASN A 1 206 ? 5.875 16.350 10.372 1.00 66.50 206 ASN A O 1
ATOM 1675 N N . THR A 1 207 ? 4.539 16.770 8.640 1.00 58.81 207 THR A N 1
ATOM 1676 C CA . THR A 1 207 ? 5.247 18.009 8.276 1.00 58.81 207 THR A CA 1
ATOM 1677 C C . THR A 1 207 ? 4.936 19.184 9.200 1.00 58.81 207 THR A C 1
ATOM 1679 O O . THR A 1 207 ? 5.651 20.193 9.151 1.00 58.81 207 THR A O 1
ATOM 1682 N N . GLY A 1 208 ? 3.897 19.062 10.032 1.00 52.72 208 GLY A N 1
ATOM 1683 C CA . GLY A 1 208 ? 3.344 20.133 10.857 1.00 52.72 208 GLY A CA 1
ATOM 1684 C C . GLY A 1 208 ? 2.586 21.191 10.051 1.00 52.72 208 GLY A C 1
ATOM 1685 O O . GLY A 1 208 ? 2.348 22.282 10.569 1.00 52.72 208 GLY A O 1
ATOM 1686 N N . SER A 1 209 ? 2.259 20.914 8.783 1.00 50.62 209 SER A N 1
ATOM 1687 C CA . SER A 1 209 ? 1.506 21.831 7.927 1.00 50.62 209 SER A CA 1
ATOM 1688 C C . SER A 1 209 ? 0.036 21.420 7.840 1.00 50.62 209 SER A C 1
ATOM 1690 O O . SER A 1 209 ? -0.281 20.305 7.448 1.00 50.62 209 SER A O 1
ATOM 1692 N N . ASP A 1 210 ? -0.871 22.357 8.123 1.00 42.09 210 ASP A N 1
ATOM 1693 C CA . ASP A 1 210 ? -2.331 22.181 7.999 1.00 42.09 210 ASP A CA 1
ATOM 1694 C C . ASP A 1 210 ? -2.800 22.145 6.520 1.00 42.09 210 ASP A C 1
ATOM 1696 O O . ASP A 1 210 ? -3.939 22.480 6.206 1.00 42.09 210 ASP A O 1
ATOM 1700 N N . SER A 1 211 ? -1.913 21.824 5.568 1.00 43.69 211 SER A N 1
ATOM 1701 C CA . SER A 1 211 ? -2.248 21.861 4.135 1.00 43.69 211 SER A CA 1
ATOM 1702 C C . SER A 1 211 ? -3.078 20.659 3.676 1.00 43.69 211 SER A C 1
ATOM 1704 O O . SER A 1 211 ? -3.677 20.708 2.602 1.00 43.69 211 SER A O 1
ATOM 1706 N N . PHE A 1 212 ? -3.165 19.621 4.512 1.00 44.91 212 PHE A N 1
ATOM 1707 C CA . PHE A 1 212 ? -4.052 18.482 4.339 1.00 44.91 212 PHE A CA 1
ATOM 1708 C C . PHE A 1 212 ? -4.901 18.299 5.600 1.00 44.91 212 PHE A C 1
ATOM 1710 O O . PHE A 1 212 ? -4.412 18.453 6.714 1.00 44.91 212 PHE A O 1
ATOM 1717 N N . ASN A 1 213 ? -6.173 17.945 5.428 1.00 51.22 213 ASN A N 1
ATOM 1718 C CA . ASN A 1 213 ? -7.160 17.804 6.504 1.00 51.22 213 ASN A CA 1
ATOM 1719 C C . ASN A 1 213 ? -6.981 16.535 7.362 1.00 51.22 213 ASN A C 1
ATOM 1721 O O . ASN A 1 213 ? -7.920 16.075 8.007 1.00 51.22 213 ASN A O 1
ATOM 1725 N N . TYR A 1 214 ? -5.780 15.963 7.353 1.00 51.50 214 TYR A N 1
ATOM 1726 C CA . TYR A 1 214 ? -5.364 14.827 8.164 1.00 51.50 214 TYR A CA 1
ATOM 1727 C C . TYR A 1 214 ? -4.408 15.343 9.234 1.00 51.50 214 TYR A C 1
ATOM 1729 O O . TYR A 1 214 ? -3.649 16.277 8.982 1.00 51.50 214 TYR A O 1
ATOM 1737 N N . ASN A 1 215 ? -4.423 14.748 10.423 1.00 53.19 215 ASN A N 1
ATOM 1738 C CA . ASN A 1 215 ? -3.509 15.119 11.490 1.00 53.19 215 ASN A CA 1
ATOM 1739 C C . ASN A 1 215 ? -2.069 14.935 10.985 1.00 53.19 215 ASN A C 1
ATOM 1741 O O . ASN A 1 215 ? -1.626 13.815 10.775 1.00 53.19 215 ASN A O 1
ATOM 1745 N N . ASP A 1 216 ? -1.366 16.033 10.724 1.00 53.84 216 ASP A N 1
ATOM 1746 C CA . ASP A 1 216 ? 0.013 16.043 10.215 1.00 53.84 216 ASP A CA 1
ATOM 1747 C C . ASP A 1 216 ? 0.984 16.613 11.266 1.00 53.84 216 ASP A C 1
ATOM 1749 O O . ASP A 1 216 ? 2.099 17.029 10.953 1.00 53.84 216 ASP A O 1
ATOM 1753 N N . ALA A 1 217 ? 0.533 16.664 12.526 1.00 57.25 217 ALA A N 1
ATOM 1754 C CA . ALA A 1 217 ? 1.242 17.207 13.681 1.00 57.25 217 ALA A CA 1
ATOM 1755 C C . ALA A 1 217 ? 1.351 16.163 14.808 1.00 57.25 217 ALA A C 1
ATOM 1757 O O . ALA A 1 217 ? 0.988 16.407 15.963 1.00 57.25 217 ALA A O 1
ATOM 1758 N N . PHE A 1 218 ? 1.845 14.976 14.475 1.00 58.84 218 PHE A N 1
ATOM 1759 C CA . PHE A 1 218 ? 2.134 13.931 15.446 1.00 58.84 218 PHE A CA 1
ATOM 1760 C C . PHE A 1 218 ? 3.455 14.199 16.175 1.00 58.84 218 PHE A C 1
ATOM 1762 O O . PHE A 1 218 ? 4.441 14.675 15.608 1.00 58.84 218 PHE A O 1
ATOM 1769 N N . ASN A 1 219 ? 3.528 13.787 17.444 1.00 70.88 219 ASN A N 1
ATOM 1770 C CA . ASN A 1 219 ? 4.838 13.488 18.014 1.00 70.88 219 ASN A CA 1
ATOM 1771 C C . ASN A 1 219 ? 5.420 12.286 17.250 1.00 70.88 219 ASN A C 1
ATOM 1773 O O . ASN A 1 219 ? 4.701 11.334 16.949 1.00 70.88 219 ASN A O 1
ATOM 1777 N N . HIS A 1 220 ? 6.716 12.313 16.965 1.00 74.69 220 HIS A N 1
ATOM 1778 C CA . HIS A 1 220 ? 7.411 11.303 16.174 1.00 74.69 220 HIS A CA 1
ATOM 1779 C C . HIS A 1 220 ? 7.147 9.859 16.656 1.00 74.69 220 HIS A C 1
ATOM 1781 O O . HIS A 1 220 ? 6.860 8.975 15.854 1.00 74.69 220 HIS A O 1
ATOM 1787 N N . SER A 1 221 ? 7.131 9.613 17.974 1.00 72.25 221 SER A N 1
ATOM 1788 C CA . SER A 1 221 ? 6.803 8.288 18.535 1.00 72.25 221 SER A CA 1
ATOM 1789 C C . SER A 1 221 ? 5.366 7.837 18.241 1.00 72.25 221 SER A C 1
ATOM 1791 O O . SER A 1 221 ? 5.106 6.653 18.030 1.00 72.25 221 SER A O 1
ATOM 1793 N N . THR A 1 222 ? 4.424 8.782 18.193 1.00 73.88 222 THR A N 1
ATOM 1794 C CA . THR A 1 222 ? 3.024 8.519 17.835 1.00 73.88 222 THR A CA 1
ATOM 1795 C C . THR A 1 222 ? 2.909 8.140 16.367 1.00 73.88 222 THR A C 1
ATOM 1797 O O . THR A 1 222 ? 2.252 7.153 16.049 1.00 73.88 222 THR A O 1
ATOM 1800 N N . TRP A 1 223 ? 3.605 8.863 15.488 1.00 82.31 223 TRP A N 1
ATOM 1801 C CA . TRP A 1 223 ? 3.637 8.559 14.059 1.00 82.31 223 TRP A CA 1
ATOM 1802 C C . TRP A 1 223 ? 4.276 7.193 13.769 1.00 82.31 223 TRP A C 1
ATOM 1804 O O . TRP A 1 223 ? 3.739 6.405 12.992 1.00 82.31 223 TRP A O 1
ATOM 1814 N N . LEU A 1 224 ? 5.374 6.851 14.450 1.00 83.38 224 LEU A N 1
ATOM 1815 C CA . LEU A 1 224 ? 5.976 5.522 14.324 1.00 83.38 224 LEU A CA 1
ATOM 1816 C C . LEU A 1 224 ? 5.026 4.417 14.792 1.00 83.38 224 LEU A C 1
ATOM 1818 O O . LEU A 1 224 ? 4.884 3.417 14.098 1.00 83.38 224 LEU A O 1
ATOM 1822 N N . THR A 1 225 ? 4.320 4.606 15.909 1.00 79.94 225 THR A N 1
ATOM 1823 C CA . THR A 1 225 ? 3.322 3.629 16.387 1.00 79.94 225 THR A CA 1
ATOM 1824 C C . THR A 1 225 ? 2.173 3.478 15.384 1.00 79.94 225 THR A C 1
ATOM 1826 O O . THR A 1 225 ? 1.838 2.360 14.993 1.00 79.94 225 THR A O 1
ATOM 1829 N N . PHE A 1 226 ? 1.644 4.603 14.882 1.00 84.44 226 PHE A N 1
ATOM 1830 C CA . PHE A 1 226 ? 0.621 4.651 13.831 1.00 84.44 226 PHE A CA 1
ATOM 1831 C C . PHE A 1 226 ? 1.011 3.791 12.623 1.00 84.44 226 PHE A C 1
ATOM 1833 O O . PHE A 1 226 ? 0.219 2.963 12.156 1.00 84.44 226 PHE A O 1
ATOM 1840 N N . MET A 1 227 ? 2.239 3.979 12.135 1.00 91.56 227 MET A N 1
ATOM 1841 C CA . MET A 1 227 ? 2.776 3.274 10.978 1.00 91.56 227 MET A CA 1
ATOM 1842 C C . MET A 1 227 ? 3.101 1.808 11.288 1.00 91.56 227 MET A C 1
ATOM 1844 O O . MET A 1 227 ? 2.762 0.945 10.478 1.00 91.56 227 MET A O 1
ATOM 1848 N N . LYS A 1 228 ? 3.694 1.499 12.452 1.00 90.31 228 LYS A N 1
ATOM 1849 C CA . LYS A 1 228 ? 4.030 0.129 12.887 1.00 90.31 228 LYS A CA 1
ATOM 1850 C C . LYS A 1 228 ? 2.812 -0.781 12.813 1.00 90.31 228 LYS A C 1
ATOM 1852 O O . LYS A 1 228 ? 2.851 -1.774 12.088 1.00 90.31 228 LYS A O 1
ATOM 1857 N N . ASN A 1 229 ? 1.720 -0.410 13.486 1.00 88.69 229 ASN A N 1
ATOM 1858 C CA . ASN A 1 229 ? 0.542 -1.278 13.588 1.00 88.69 229 ASN A CA 1
ATOM 1859 C C . ASN A 1 229 ? -0.064 -1.591 12.209 1.00 88.69 229 ASN A C 1
ATOM 1861 O O . ASN A 1 229 ? -0.497 -2.712 11.942 1.00 88.69 229 ASN A O 1
ATOM 1865 N N . ARG A 1 230 ? -0.046 -0.614 11.294 1.00 95.75 230 ARG A N 1
ATOM 1866 C CA . ARG A 1 230 ? -0.545 -0.779 9.920 1.00 95.75 230 ARG A CA 1
ATOM 1867 C C . ARG A 1 230 ? 0.389 -1.634 9.074 1.00 95.75 230 ARG A C 1
ATOM 1869 O O . ARG A 1 230 ? -0.078 -2.516 8.355 1.00 95.75 230 ARG A O 1
ATOM 1876 N N . LEU A 1 231 ? 1.699 -1.406 9.165 1.00 97.62 231 LEU A N 1
ATOM 1877 C CA . LEU A 1 231 ? 2.705 -2.155 8.410 1.00 97.62 231 LEU A CA 1
ATOM 1878 C C . LEU A 1 231 ? 2.780 -3.627 8.836 1.00 97.62 231 LEU A C 1
ATOM 1880 O O . LEU A 1 231 ? 2.993 -4.491 7.984 1.00 97.62 231 LEU A O 1
ATOM 1884 N N . GLU A 1 232 ? 2.551 -3.936 10.113 1.00 96.38 232 GLU A N 1
ATOM 1885 C CA . GLU A 1 232 ? 2.469 -5.314 10.616 1.00 96.38 232 GLU A CA 1
ATOM 1886 C C . GLU A 1 232 ? 1.310 -6.088 9.967 1.00 96.38 232 GLU A C 1
ATOM 1888 O O . GLU A 1 232 ? 1.504 -7.205 9.475 1.00 96.38 232 GLU A O 1
ATOM 1893 N N . ILE A 1 233 ? 0.122 -5.482 9.873 1.00 98.00 233 ILE A N 1
ATOM 1894 C CA . ILE A 1 233 ? -1.027 -6.095 9.189 1.00 98.00 233 ILE A CA 1
ATOM 1895 C C . ILE A 1 233 ? -0.814 -6.125 7.671 1.00 98.00 233 ILE A C 1
ATOM 1897 O O . ILE A 1 233 ? -1.079 -7.145 7.034 1.00 98.00 233 ILE A O 1
ATOM 1901 N N . ALA A 1 234 ? -0.270 -5.057 7.081 1.00 98.56 234 ALA A N 1
ATOM 1902 C CA . ALA A 1 234 ? 0.067 -5.011 5.659 1.00 98.56 234 ALA A CA 1
ATOM 1903 C C . ALA A 1 234 ? 1.021 -6.154 5.268 1.00 98.56 234 ALA A C 1
ATOM 1905 O O . ALA A 1 234 ? 0.805 -6.822 4.255 1.00 98.56 234 ALA A O 1
ATOM 1906 N N . LYS A 1 235 ? 2.024 -6.456 6.107 1.00 98.56 235 LYS A N 1
ATOM 1907 C CA . LYS A 1 235 ? 2.908 -7.614 5.916 1.00 98.56 235 LYS A CA 1
ATOM 1908 C C . LYS A 1 235 ? 2.118 -8.922 5.884 1.00 98.56 235 LYS A C 1
ATOM 1910 O O . LYS A 1 235 ? 2.462 -9.797 5.096 1.00 98.56 235 LYS A O 1
ATOM 1915 N N . ARG A 1 236 ? 1.096 -9.100 6.724 1.00 98.56 236 ARG A N 1
ATOM 1916 C CA . ARG A 1 236 ? 0.250 -10.311 6.735 1.00 98.56 236 ARG A CA 1
ATOM 1917 C C . ARG A 1 236 ? -0.652 -10.415 5.502 1.00 98.56 236 ARG A C 1
ATOM 1919 O O . ARG A 1 236 ? -0.829 -11.507 4.976 1.00 98.56 236 ARG A O 1
ATOM 1926 N N . LEU A 1 237 ? -1.176 -9.296 5.008 1.00 98.69 237 LEU A N 1
ATOM 1927 C CA . LEU A 1 237 ? -2.012 -9.255 3.801 1.00 98.69 237 LEU A CA 1
ATOM 1928 C C . LEU A 1 237 ? -1.235 -9.580 2.516 1.00 98.69 237 LEU A C 1
ATOM 1930 O O . LEU A 1 237 ? -1.808 -10.132 1.575 1.00 98.69 237 LEU A O 1
ATOM 1934 N N . LEU A 1 238 ? 0.060 -9.261 2.463 1.00 98.69 238 LEU A N 1
ATOM 1935 C CA . LEU A 1 238 ? 0.908 -9.573 1.313 1.00 98.69 238 LEU A CA 1
ATOM 1936 C C . LEU A 1 238 ? 1.063 -11.079 1.081 1.00 98.69 238 LEU A C 1
ATOM 1938 O O . LEU A 1 238 ? 1.387 -11.830 2.001 1.00 98.69 238 LEU A O 1
ATOM 1942 N N . LYS A 1 239 ? 0.952 -11.484 -0.188 1.00 98.19 239 LYS A N 1
ATOM 1943 C CA . LYS A 1 239 ? 1.466 -12.762 -0.695 1.00 98.19 239 LYS A CA 1
ATOM 1944 C C . LYS A 1 239 ? 2.953 -12.910 -0.388 1.00 98.19 239 LYS A C 1
ATOM 1946 O O . LYS A 1 239 ? 3.682 -11.920 -0.345 1.00 98.19 239 LYS A O 1
ATOM 1951 N N . GLU A 1 240 ? 3.427 -14.151 -0.301 1.00 98.19 240 GLU A N 1
ATOM 1952 C CA . GLU A 1 240 ? 4.858 -14.451 -0.146 1.00 98.19 240 GLU A CA 1
ATOM 1953 C C . GLU A 1 240 ? 5.722 -13.840 -1.262 1.00 98.19 240 GLU A C 1
ATOM 1955 O O . GLU A 1 240 ? 6.844 -13.401 -1.005 1.00 98.19 240 GLU A O 1
ATOM 1960 N N . ASP A 1 241 ? 5.188 -13.734 -2.480 1.00 97.75 241 ASP A N 1
ATOM 1961 C CA . ASP A 1 241 ? 5.823 -13.086 -3.628 1.00 97.75 241 ASP A CA 1
ATOM 1962 C C . ASP A 1 241 ? 5.405 -11.610 -3.822 1.00 97.75 241 ASP A C 1
ATOM 1964 O O . ASP A 1 241 ? 5.604 -11.039 -4.901 1.00 97.75 241 ASP A O 1
ATOM 1968 N N . GLY A 1 242 ? 4.819 -10.996 -2.791 1.00 98.50 242 GLY A N 1
ATOM 1969 C CA . GLY A 1 242 ? 4.324 -9.624 -2.799 1.00 98.50 242 GLY A CA 1
ATOM 1970 C C . GLY A 1 242 ? 5.365 -8.565 -2.419 1.00 98.50 242 GLY A C 1
ATOM 1971 O O . GLY A 1 242 ? 6.408 -8.855 -1.820 1.00 98.50 242 GLY A O 1
ATOM 1972 N N . VAL A 1 243 ? 5.066 -7.313 -2.771 1.00 98.62 243 VAL A N 1
ATOM 1973 C CA . VAL A 1 243 ? 5.949 -6.147 -2.586 1.00 98.62 243 VAL A CA 1
ATOM 1974 C C . VAL A 1 243 ? 5.162 -4.976 -1.996 1.00 98.62 243 VAL A C 1
ATOM 1976 O O . VAL A 1 243 ? 4.026 -4.726 -2.392 1.00 98.62 243 VAL A O 1
ATOM 1979 N N . ILE A 1 244 ? 5.770 -4.238 -1.068 1.00 98.75 244 ILE A N 1
ATOM 1980 C CA . ILE A 1 244 ? 5.232 -2.989 -0.524 1.00 98.75 244 ILE A CA 1
ATOM 1981 C C . ILE A 1 244 ? 6.114 -1.796 -0.890 1.00 98.75 244 ILE A C 1
ATOM 1983 O O . ILE A 1 244 ? 7.346 -1.870 -0.842 1.00 98.75 244 ILE A O 1
ATOM 1987 N N . PHE A 1 245 ? 5.449 -0.694 -1.221 1.00 98.75 245 PHE A N 1
ATOM 1988 C CA . PHE A 1 245 ? 6.006 0.621 -1.491 1.00 98.75 245 PHE A CA 1
ATOM 1989 C C . PHE A 1 245 ? 5.445 1.601 -0.461 1.00 98.75 245 PHE A C 1
ATOM 1991 O O . PHE A 1 245 ? 4.230 1.784 -0.382 1.00 98.75 245 PHE A O 1
ATOM 1998 N N . VAL A 1 246 ? 6.320 2.223 0.328 1.00 98.38 246 VAL A N 1
ATOM 1999 C CA . VAL A 1 246 ? 5.921 3.204 1.348 1.00 98.38 246 VAL A CA 1
ATOM 2000 C C . VAL A 1 246 ? 6.565 4.541 1.034 1.00 98.38 246 VAL A C 1
ATOM 2002 O O . VAL A 1 246 ? 7.792 4.667 1.098 1.00 98.38 246 VAL A O 1
ATOM 2005 N N . GLN A 1 247 ? 5.746 5.520 0.663 1.00 96.94 247 GLN A N 1
ATOM 2006 C CA . GLN A 1 247 ? 6.204 6.860 0.329 1.00 96.94 247 GLN A CA 1
ATOM 2007 C C . GLN A 1 247 ? 6.357 7.739 1.578 1.00 96.94 247 GLN A C 1
ATOM 2009 O O . GLN A 1 247 ? 5.628 7.575 2.553 1.00 96.94 247 GLN A O 1
ATOM 2014 N N . CYS A 1 248 ? 7.353 8.626 1.581 1.00 93.75 248 CYS A N 1
ATOM 2015 C CA . CYS A 1 248 ? 7.659 9.490 2.716 1.00 93.75 248 CYS A CA 1
ATOM 2016 C C . CYS A 1 248 ? 8.495 10.720 2.309 1.00 93.75 248 CYS A C 1
ATOM 2018 O O . CYS A 1 248 ? 9.081 10.767 1.218 1.00 93.75 248 CYS A O 1
ATOM 2020 N N . ASP A 1 249 ? 8.574 11.707 3.202 1.00 90.06 249 ASP A N 1
ATOM 2021 C CA . ASP A 1 249 ? 9.425 12.890 3.056 1.00 90.06 249 ASP A CA 1
ATOM 2022 C C . ASP A 1 249 ? 10.877 12.632 3.513 1.00 90.06 249 ASP A C 1
ATOM 2024 O O . ASP A 1 249 ? 11.274 11.500 3.774 1.00 90.06 249 ASP A O 1
ATOM 2028 N N . ASP A 1 250 ? 11.717 13.668 3.561 1.00 88.69 250 ASP A N 1
ATOM 2029 C CA . ASP A 1 250 ? 13.107 13.556 4.019 1.00 88.69 250 ASP A CA 1
ATOM 2030 C C . ASP A 1 250 ? 13.267 13.440 5.541 1.00 88.69 250 ASP A C 1
ATOM 2032 O O . ASP A 1 250 ? 14.332 13.023 6.003 1.00 88.69 250 ASP A O 1
ATOM 2036 N N . LYS A 1 251 ? 12.245 13.804 6.321 1.00 87.38 251 LYS A N 1
ATOM 2037 C CA . LYS A 1 251 ? 12.313 13.857 7.784 1.00 87.38 251 LYS A CA 1
ATOM 2038 C C . LYS A 1 251 ? 12.007 12.505 8.407 1.00 87.38 251 LYS A C 1
ATOM 2040 O O . LYS A 1 251 ? 12.767 12.038 9.255 1.00 87.38 251 LYS A O 1
ATOM 2045 N N . GLU A 1 252 ? 10.919 11.875 7.979 1.00 88.75 252 GLU A N 1
ATOM 2046 C CA . GLU A 1 252 ? 10.416 10.638 8.581 1.00 88.75 252 GLU A CA 1
ATOM 2047 C C . GLU A 1 252 ? 11.018 9.381 7.922 1.00 88.75 252 GLU A C 1
ATOM 2049 O O . GLU A 1 252 ? 11.128 8.326 8.558 1.00 88.75 252 GLU A O 1
ATOM 2054 N N . GLN A 1 253 ? 11.513 9.487 6.680 1.00 93.38 253 GLN A N 1
ATOM 2055 C CA . GLN A 1 253 ? 12.079 8.358 5.927 1.00 93.38 253 GLN A CA 1
ATOM 2056 C C . GLN A 1 253 ? 13.159 7.556 6.673 1.00 93.38 253 GLN A C 1
ATOM 2058 O O . GLN A 1 253 ? 13.093 6.322 6.610 1.00 93.38 253 GLN A O 1
ATOM 2063 N N . PRO A 1 254 ? 14.144 8.159 7.372 1.00 92.44 254 PRO A N 1
ATOM 2064 C CA . PRO A 1 254 ? 15.181 7.385 8.051 1.00 92.44 254 PRO A CA 1
ATOM 2065 C C . PRO A 1 254 ? 14.607 6.474 9.140 1.00 92.44 254 PRO A C 1
ATOM 2067 O O . PRO A 1 254 ? 14.989 5.305 9.237 1.00 92.44 254 PRO A O 1
ATOM 2070 N N . TYR A 1 255 ? 13.658 6.985 9.922 1.00 90.88 255 TYR A N 1
ATOM 2071 C CA . TYR A 1 255 ? 13.032 6.274 11.036 1.00 90.88 255 TYR A CA 1
ATOM 2072 C C . TYR A 1 255 ? 12.049 5.218 10.543 1.00 90.88 255 TYR A C 1
ATOM 2074 O O . TYR A 1 255 ? 12.119 4.059 10.962 1.00 90.88 255 TYR A O 1
ATOM 2082 N N . LEU A 1 256 ? 11.227 5.582 9.557 1.00 93.31 256 LEU A N 1
ATOM 2083 C CA . LEU A 1 256 ? 10.367 4.649 8.844 1.00 93.31 256 LEU A CA 1
ATOM 2084 C C . LEU A 1 256 ? 11.175 3.477 8.280 1.00 93.31 256 LEU A C 1
ATOM 2086 O O . LEU A 1 256 ? 10.758 2.325 8.386 1.00 93.31 256 LEU A O 1
ATOM 2090 N N . GLN A 1 257 ? 12.355 3.740 7.713 1.00 94.81 257 GLN A N 1
ATOM 2091 C CA . GLN A 1 257 ? 13.216 2.694 7.175 1.00 94.81 257 GLN A CA 1
ATOM 2092 C C . GLN A 1 257 ? 13.723 1.751 8.269 1.00 94.81 257 GLN A C 1
ATOM 2094 O O . GLN A 1 257 ? 13.755 0.543 8.042 1.00 94.81 257 GLN A O 1
ATOM 2099 N N . VAL A 1 258 ? 14.143 2.265 9.429 1.00 92.12 258 VAL A N 1
ATOM 2100 C CA . VAL A 1 258 ? 14.605 1.425 10.549 1.00 92.12 258 VAL A CA 1
ATOM 2101 C C . VAL A 1 258 ? 13.480 0.507 11.025 1.00 92.12 258 VAL A C 1
ATOM 2103 O O . VAL A 1 258 ? 13.673 -0.706 11.047 1.00 92.12 258 VAL A O 1
ATOM 2106 N N . MET A 1 259 ? 12.296 1.058 11.280 1.00 93.25 259 MET A N 1
ATOM 2107 C CA . MET A 1 259 ? 11.123 0.292 11.705 1.00 93.25 259 MET A CA 1
ATOM 2108 C C . MET A 1 259 ? 10.660 -0.716 10.639 1.00 93.25 259 MET A C 1
ATOM 2110 O O . MET A 1 259 ? 10.364 -1.867 10.944 1.00 93.25 259 MET A O 1
ATOM 2114 N N . THR A 1 260 ? 10.652 -0.336 9.359 1.00 95.19 260 THR A N 1
ATOM 2115 C CA . THR A 1 260 ? 10.246 -1.258 8.282 1.00 95.19 260 THR A CA 1
ATOM 2116 C C . THR A 1 260 ? 11.249 -2.406 8.116 1.00 95.19 260 THR A C 1
ATOM 2118 O O . THR A 1 260 ? 10.838 -3.527 7.827 1.00 95.19 260 THR A O 1
ATOM 2121 N N . ASN A 1 261 ? 12.551 -2.177 8.353 1.00 93.69 261 ASN A N 1
ATOM 2122 C CA . ASN A 1 261 ? 13.545 -3.260 8.384 1.00 93.69 261 ASN A CA 1
ATOM 2123 C C . ASN A 1 261 ? 13.278 -4.260 9.514 1.00 93.69 261 ASN A C 1
ATOM 2125 O O . ASN A 1 261 ? 13.530 -5.444 9.323 1.00 93.69 261 ASN A O 1
ATOM 2129 N N . GLU A 1 262 ? 12.808 -3.801 10.674 1.00 88.88 262 GLU A N 1
ATOM 2130 C CA . GLU A 1 262 ? 12.430 -4.681 11.783 1.00 88.88 262 GLU A CA 1
ATOM 2131 C C . GLU A 1 262 ? 11.201 -5.521 11.414 1.00 88.88 262 GLU A C 1
ATOM 2133 O O . GLU A 1 262 ? 11.234 -6.746 11.517 1.00 88.88 262 GLU A O 1
ATOM 2138 N N . ILE A 1 263 ? 10.158 -4.881 10.876 1.00 93.88 263 ILE A N 1
ATOM 2139 C CA . ILE A 1 263 ? 8.909 -5.559 10.504 1.00 93.88 263 ILE A CA 1
ATOM 2140 C C . ILE A 1 263 ? 9.136 -6.556 9.364 1.00 93.88 263 ILE A C 1
ATOM 2142 O O . ILE A 1 263 ? 8.678 -7.694 9.446 1.00 93.88 263 ILE A O 1
ATOM 2146 N N . PHE A 1 264 ? 9.817 -6.167 8.283 1.00 95.44 264 PHE A N 1
ATOM 2147 C CA . PHE A 1 264 ? 9.960 -6.991 7.074 1.00 95.44 264 PHE A CA 1
ATOM 2148 C C . PHE A 1 264 ? 11.230 -7.842 7.036 1.00 95.44 264 PHE A C 1
ATOM 2150 O O . PHE A 1 264 ? 11.285 -8.778 6.242 1.00 95.44 264 PHE A O 1
ATOM 2157 N N . GLY A 1 265 ? 12.218 -7.569 7.884 1.00 90.62 265 GLY A N 1
ATOM 2158 C CA . GLY A 1 265 ? 13.566 -8.118 7.756 1.00 90.62 265 GLY A CA 1
ATOM 2159 C C . GLY A 1 265 ? 14.409 -7.280 6.794 1.00 90.62 265 GLY A C 1
ATOM 2160 O O . GLY A 1 265 ? 14.008 -6.973 5.666 1.00 90.62 265 GLY A O 1
ATOM 2161 N N . ARG A 1 266 ? 15.610 -6.889 7.232 1.00 91.06 266 ARG A N 1
ATOM 2162 C CA . ARG A 1 266 ? 16.516 -6.019 6.461 1.00 91.06 266 ARG A CA 1
ATOM 2163 C C . ARG A 1 266 ? 16.930 -6.642 5.127 1.00 91.06 266 ARG A C 1
ATOM 2165 O O . ARG A 1 266 ? 17.167 -5.927 4.158 1.00 91.06 266 ARG A O 1
ATOM 2172 N N . GLU A 1 267 ? 17.035 -7.961 5.079 1.00 89.75 267 GLU A N 1
ATOM 2173 C CA . GLU A 1 267 ? 17.341 -8.755 3.891 1.00 89.75 267 GLU A CA 1
ATOM 2174 C C . GLU A 1 267 ? 16.250 -8.690 2.815 1.00 89.75 267 GLU A C 1
ATOM 2176 O O . GLU A 1 267 ? 16.551 -8.886 1.639 1.00 89.75 267 GLU A O 1
ATOM 2181 N N . ASN A 1 268 ? 15.010 -8.369 3.196 1.00 95.62 268 ASN A N 1
ATOM 2182 C CA . ASN A 1 268 ? 13.888 -8.237 2.268 1.00 95.62 268 ASN A CA 1
ATOM 2183 C C . ASN A 1 268 ? 13.736 -6.812 1.717 1.00 95.62 268 ASN A C 1
ATOM 2185 O O . ASN A 1 268 ? 12.882 -6.561 0.861 1.00 95.62 268 ASN A O 1
ATOM 2189 N N . ARG A 1 269 ? 14.580 -5.871 2.156 1.00 96.38 269 ARG A N 1
ATOM 2190 C CA . ARG A 1 269 ? 14.657 -4.540 1.556 1.00 96.38 269 ARG A CA 1
ATOM 2191 C C . ARG A 1 269 ? 15.190 -4.638 0.130 1.00 96.38 269 ARG A C 1
ATOM 2193 O O . ARG A 1 269 ? 16.289 -5.138 -0.099 1.00 96.38 269 ARG A O 1
ATOM 2200 N N . VAL A 1 270 ? 14.446 -4.076 -0.818 1.00 95.94 270 VAL A N 1
ATOM 2201 C CA . VAL A 1 270 ? 14.860 -3.996 -2.224 1.00 95.94 270 VAL A CA 1
ATOM 2202 C C . VAL A 1 270 ? 15.701 -2.753 -2.453 1.00 95.94 270 VAL A C 1
ATOM 2204 O O . VAL A 1 270 ? 16.850 -2.856 -2.874 1.00 95.94 270 VAL A O 1
ATOM 2207 N N . ASN A 1 271 ? 15.127 -1.576 -2.197 1.00 94.75 271 ASN A N 1
ATOM 2208 C CA . ASN A 1 271 ? 15.806 -0.300 -2.388 1.00 94.75 271 ASN A CA 1
ATOM 2209 C C . ASN A 1 271 ? 15.054 0.860 -1.708 1.00 94.75 271 ASN A C 1
ATOM 2211 O O . ASN A 1 271 ? 13.973 0.670 -1.148 1.00 94.75 271 ASN A O 1
ATOM 2215 N N . THR A 1 272 ? 15.632 2.057 -1.771 1.00 97.56 272 THR A N 1
ATOM 2216 C CA . THR A 1 272 ? 14.949 3.329 -1.520 1.00 97.56 272 THR A CA 1
ATOM 2217 C C . THR A 1 272 ? 14.962 4.129 -2.813 1.00 97.56 272 THR A C 1
ATOM 2219 O O . THR A 1 272 ? 16.021 4.557 -3.258 1.00 97.56 272 THR A O 1
ATOM 2222 N N . ILE A 1 273 ? 13.796 4.328 -3.414 1.00 97.69 273 ILE A N 1
ATOM 2223 C CA . ILE A 1 273 ? 13.651 5.164 -4.605 1.00 97.69 273 ILE A CA 1
ATOM 2224 C C . ILE A 1 273 ? 13.673 6.631 -4.174 1.00 97.69 273 ILE A C 1
ATOM 2226 O O . ILE A 1 273 ? 12.972 7.012 -3.238 1.00 97.69 273 ILE A O 1
ATOM 2230 N N . ILE A 1 274 ? 14.442 7.451 -4.882 1.00 97.31 274 ILE A N 1
ATOM 2231 C CA . ILE A 1 274 ? 14.459 8.908 -4.768 1.00 97.31 274 ILE A CA 1
ATOM 2232 C C . ILE A 1 274 ? 13.654 9.459 -5.941 1.00 97.31 274 ILE A C 1
ATOM 2234 O O . ILE A 1 274 ? 14.100 9.435 -7.092 1.00 97.31 274 ILE A O 1
ATOM 2238 N N . TRP A 1 275 ? 12.464 9.967 -5.651 1.00 96.44 275 TRP A N 1
ATOM 2239 C CA . TRP A 1 275 ? 11.589 10.577 -6.638 1.00 96.44 275 TRP A CA 1
ATOM 2240 C C . TRP A 1 275 ? 11.776 12.092 -6.651 1.00 96.44 275 TRP A C 1
ATOM 2242 O O . TRP A 1 275 ? 11.415 12.795 -5.707 1.00 96.44 275 TRP A O 1
ATOM 2252 N N . LYS A 1 276 ? 12.334 12.626 -7.738 1.00 93.25 276 LYS A N 1
ATOM 2253 C CA . LYS A 1 276 ? 12.483 14.067 -7.956 1.00 93.25 276 LYS A CA 1
ATOM 2254 C C . LYS A 1 276 ? 11.146 14.662 -8.407 1.00 93.25 276 LYS A C 1
ATOM 2256 O O . LYS A 1 276 ? 10.883 14.826 -9.596 1.00 93.25 276 LYS A O 1
ATOM 2261 N N . LYS A 1 277 ? 10.316 15.022 -7.431 1.00 89.38 277 LYS A N 1
ATOM 2262 C CA . LYS A 1 277 ? 8.978 15.580 -7.646 1.00 89.38 277 LYS A CA 1
ATOM 2263 C C . LYS A 1 277 ? 8.987 16.949 -8.344 1.00 89.38 277 LYS A C 1
ATOM 2265 O O . LYS A 1 277 ? 8.109 17.219 -9.158 1.00 89.38 277 LYS A O 1
ATOM 2270 N N . LEU A 1 278 ? 9.976 17.813 -8.077 1.00 84.62 278 LEU A N 1
ATOM 2271 C CA . LEU A 1 278 ? 10.087 19.148 -8.693 1.00 84.62 278 LEU A CA 1
ATOM 2272 C C . LEU A 1 278 ? 11.226 19.217 -9.716 1.00 84.62 278 LEU A C 1
ATOM 2274 O O . LEU A 1 278 ? 12.350 18.813 -9.431 1.00 84.62 278 LEU A O 1
ATOM 2278 N N . LEU A 1 279 ? 10.976 19.839 -10.875 1.00 76.62 279 LEU A N 1
ATOM 2279 C CA . LEU A 1 279 ? 11.987 20.016 -11.932 1.00 76.62 279 LEU A CA 1
ATOM 2280 C C . LEU A 1 279 ? 13.196 20.843 -11.473 1.00 76.62 279 LEU A C 1
ATOM 2282 O O . LEU A 1 279 ? 14.342 20.518 -11.804 1.00 76.62 279 LEU A O 1
ATOM 2286 N N . SER A 1 280 ? 12.941 21.890 -10.689 1.00 76.62 280 SER A N 1
ATOM 2287 C CA . SER A 1 280 ? 13.947 22.826 -10.191 1.00 76.62 280 SER A CA 1
ATOM 2288 C C . SER A 1 280 ? 13.600 23.334 -8.794 1.00 76.62 280 SER A C 1
ATOM 2290 O O . SER A 1 280 ? 12.427 23.424 -8.430 1.00 76.62 280 SER A O 1
ATOM 2292 N N . ALA A 1 281 ? 14.625 23.742 -8.045 1.00 79.62 281 ALA A N 1
ATOM 2293 C CA . ALA A 1 281 ? 14.466 24.449 -6.778 1.00 79.62 281 ALA A CA 1
ATOM 2294 C C . ALA A 1 281 ? 13.647 25.744 -6.943 1.00 79.62 281 ALA A C 1
ATOM 2296 O O . ALA A 1 281 ? 13.679 26.393 -7.995 1.00 79.62 281 ALA A O 1
ATOM 2297 N N . LYS A 1 282 ? 12.926 26.147 -5.890 1.00 76.00 282 LYS A N 1
ATOM 2298 C CA . LYS A 1 282 ? 12.175 27.408 -5.892 1.00 76.00 282 LYS A CA 1
ATOM 2299 C C . LYS A 1 282 ? 13.156 28.561 -5.688 1.00 76.00 282 LYS A C 1
ATOM 2301 O O . LYS A 1 282 ? 13.820 28.629 -4.660 1.00 76.00 282 LYS A O 1
ATOM 2306 N N . LYS A 1 283 ? 13.203 29.507 -6.636 1.00 73.69 283 LYS A N 1
ATOM 2307 C CA . LYS A 1 283 ? 14.113 30.677 -6.602 1.00 73.69 283 LYS A CA 1
ATOM 2308 C C . LYS A 1 283 ? 14.000 31.528 -5.329 1.00 73.69 283 LYS A C 1
ATOM 2310 O O . LYS A 1 283 ? 14.938 32.233 -4.992 1.00 73.69 283 LYS A O 1
ATOM 2315 N N . GLN A 1 284 ? 12.848 31.488 -4.665 1.00 75.81 284 GLN A N 1
ATOM 2316 C CA . GLN A 1 284 ? 12.543 32.268 -3.461 1.00 75.81 284 GLN A CA 1
ATOM 2317 C C . GLN A 1 284 ? 12.984 31.574 -2.164 1.00 75.81 284 GLN A C 1
ATOM 2319 O O . GLN A 1 284 ? 12.804 32.134 -1.088 1.00 75.81 284 GLN A O 1
ATOM 2324 N N . SER A 1 285 ? 13.508 30.347 -2.235 1.00 74.75 285 SER A N 1
ATOM 2325 C CA . SER A 1 285 ? 13.939 29.627 -1.041 1.00 74.75 285 SER A CA 1
ATOM 2326 C C . SER A 1 285 ? 15.225 30.237 -0.486 1.00 74.75 285 SER A C 1
ATOM 2328 O O . SER A 1 285 ? 16.213 30.371 -1.203 1.00 74.75 285 SER A O 1
ATOM 2330 N N . SER A 1 286 ? 15.219 30.580 0.802 1.00 76.44 286 SER A N 1
ATOM 2331 C CA . SER A 1 286 ? 16.411 31.007 1.547 1.00 76.44 286 SER A CA 1
ATOM 2332 C C . SER A 1 286 ? 17.351 29.845 1.903 1.00 76.44 286 SER A C 1
ATOM 2334 O O . SER A 1 286 ? 18.425 30.076 2.449 1.00 76.44 286 SER A O 1
ATOM 2336 N N . TYR A 1 287 ? 16.955 28.606 1.595 1.00 79.62 287 TYR A N 1
ATOM 2337 C CA . TYR A 1 287 ? 17.677 27.370 1.893 1.00 79.62 287 TYR A CA 1
ATOM 2338 C C . TYR A 1 287 ? 17.687 26.437 0.671 1.00 79.62 287 TYR A C 1
ATOM 2340 O O . TYR A 1 287 ? 17.151 26.757 -0.393 1.00 79.62 287 TYR A O 1
ATOM 2348 N N . LEU A 1 288 ? 18.299 25.257 0.810 1.00 81.94 288 LEU A N 1
ATOM 2349 C CA . LEU A 1 288 ? 18.199 24.213 -0.208 1.00 81.94 288 LEU A CA 1
ATOM 2350 C C . LEU A 1 288 ? 16.743 23.744 -0.305 1.00 81.94 288 LEU A C 1
ATOM 2352 O O . LEU A 1 288 ? 16.175 23.236 0.658 1.00 81.94 288 LEU A O 1
ATOM 2356 N N . SER A 1 289 ? 16.127 23.940 -1.472 1.00 82.12 289 SER A N 1
ATOM 2357 C CA . SER A 1 289 ? 14.744 23.515 -1.692 1.00 82.12 289 SER A CA 1
ATOM 2358 C C . SER A 1 289 ? 14.641 21.994 -1.674 1.00 82.12 289 SER A C 1
ATOM 2360 O O . SER A 1 289 ? 15.342 21.322 -2.431 1.00 82.12 289 SER A O 1
ATOM 2362 N N . ASN A 1 290 ? 13.699 21.464 -0.894 1.00 84.81 290 ASN A N 1
ATOM 2363 C CA . ASN A 1 290 ? 13.287 20.075 -1.023 1.00 84.81 290 ASN A CA 1
ATOM 2364 C C . ASN A 1 290 ? 12.569 19.896 -2.378 1.00 84.81 290 ASN A C 1
ATOM 2366 O O . ASN A 1 290 ? 11.525 20.501 -2.640 1.00 84.81 290 ASN A O 1
ATOM 2370 N N . VAL A 1 291 ? 13.171 19.086 -3.250 1.00 89.62 291 VAL A N 1
ATOM 2371 C CA . VAL A 1 291 ? 12.651 18.742 -4.583 1.00 89.62 291 VAL A CA 1
ATOM 2372 C C . VAL A 1 291 ? 12.423 17.239 -4.748 1.00 89.62 291 VAL A C 1
ATOM 2374 O O . VAL A 1 291 ? 12.089 16.802 -5.850 1.00 89.62 291 VAL A O 1
ATOM 2377 N N . THR A 1 292 ? 12.603 16.459 -3.680 1.00 92.69 292 THR A N 1
ATOM 2378 C CA . THR A 1 292 ? 12.593 14.993 -3.694 1.00 92.69 292 THR A CA 1
ATOM 2379 C C . THR A 1 292 ? 11.698 14.420 -2.605 1.00 92.69 292 THR A C 1
ATOM 2381 O O . THR A 1 292 ? 11.631 14.951 -1.503 1.00 92.69 292 THR A O 1
ATOM 2384 N N . GLU A 1 293 ? 11.076 13.292 -2.901 1.00 94.38 293 GLU A N 1
ATOM 2385 C CA . GLU A 1 293 ? 10.449 12.396 -1.929 1.00 94.38 293 GLU A CA 1
ATOM 2386 C C . GLU A 1 293 ? 11.068 11.007 -2.0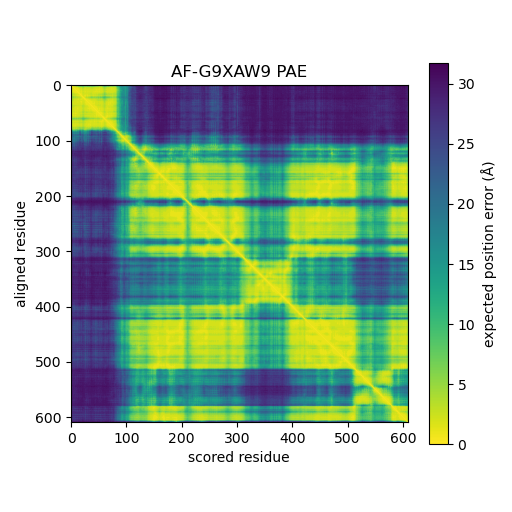56 1.00 94.38 293 GLU A C 1
ATOM 2388 O O . GLU A 1 293 ? 11.773 10.715 -3.029 1.00 94.38 293 GLU A O 1
ATOM 2393 N N . TYR A 1 294 ? 10.819 10.156 -1.069 1.00 97.12 294 TYR A N 1
ATOM 2394 C CA . TYR A 1 294 ? 11.409 8.829 -0.996 1.00 97.12 294 TYR A CA 1
ATOM 2395 C C . TYR A 1 294 ? 10.326 7.764 -1.003 1.00 97.12 294 TYR A C 1
ATOM 2397 O O . TYR A 1 294 ? 9.278 7.938 -0.390 1.00 97.12 294 TYR A O 1
ATOM 2405 N N . ILE A 1 295 ? 10.591 6.641 -1.665 1.00 98.38 295 ILE A N 1
ATOM 2406 C CA . ILE A 1 295 ? 9.706 5.475 -1.654 1.00 98.38 295 ILE A CA 1
ATOM 2407 C C . ILE A 1 295 ? 10.533 4.269 -1.221 1.00 98.38 295 ILE A C 1
ATOM 2409 O O . ILE A 1 295 ? 11.443 3.821 -1.924 1.00 98.38 295 ILE A O 1
ATOM 2413 N N . LEU A 1 296 ? 10.242 3.759 -0.031 1.00 98.44 296 LEU A N 1
ATOM 2414 C CA . LEU A 1 296 ? 10.846 2.540 0.487 1.00 98.44 296 LEU A CA 1
ATOM 2415 C C . LEU A 1 296 ? 10.232 1.324 -0.201 1.00 98.44 296 LEU A C 1
ATOM 2417 O O . LEU A 1 296 ? 9.010 1.235 -0.284 1.00 98.44 296 LEU A O 1
ATOM 2421 N N . VAL A 1 297 ? 11.061 0.374 -0.636 1.00 98.38 297 VAL A N 1
ATOM 2422 C CA . VAL A 1 297 ? 10.601 -0.843 -1.319 1.00 98.38 297 VAL A CA 1
ATOM 2423 C C . VAL A 1 297 ? 11.041 -2.082 -0.551 1.00 98.38 297 VAL A C 1
ATOM 2425 O O . VAL A 1 297 ? 12.243 -2.317 -0.381 1.00 98.38 297 VAL A O 1
ATOM 2428 N N . TYR A 1 298 ? 10.076 -2.900 -0.134 1.00 98.56 298 TYR A N 1
ATOM 2429 C CA . TYR A 1 298 ? 10.316 -4.158 0.575 1.00 98.56 298 TYR A CA 1
ATOM 2430 C C . TYR A 1 298 ? 9.547 -5.305 -0.065 1.00 98.56 298 TYR A C 1
ATOM 2432 O O . TYR A 1 298 ? 8.400 -5.158 -0.482 1.00 98.56 298 TYR A O 1
ATOM 2440 N N . LYS A 1 299 ? 10.181 -6.472 -0.111 1.00 98.31 299 LYS A N 1
ATOM 2441 C CA . LYS A 1 299 ? 9.518 -7.736 -0.422 1.00 98.31 299 LYS A CA 1
ATOM 2442 C C . LYS A 1 299 ? 8.907 -8.312 0.845 1.00 98.31 299 LYS A C 1
ATOM 2444 O O . LYS A 1 299 ? 9.421 -8.089 1.940 1.00 98.31 299 LYS A O 1
ATOM 2449 N N . LYS A 1 300 ? 7.862 -9.121 0.697 1.00 97.88 300 LYS A N 1
ATOM 2450 C CA . LYS A 1 300 ? 7.402 -9.992 1.782 1.00 97.88 300 LYS A CA 1
ATOM 2451 C C . LYS A 1 300 ? 8.439 -11.069 2.112 1.00 97.88 300 LYS A C 1
ATOM 2453 O O . LYS A 1 300 ? 8.717 -11.301 3.285 1.00 97.88 300 LYS A O 1
ATOM 2458 N N . SER A 1 301 ? 8.994 -11.707 1.080 1.00 96.81 301 SER A N 1
ATOM 2459 C CA . SER A 1 301 ? 9.997 -12.767 1.194 1.00 96.81 301 SER A CA 1
ATOM 2460 C C . SER A 1 301 ? 10.940 -12.791 -0.019 1.00 96.81 301 SER A C 1
ATOM 2462 O O . SER A 1 301 ? 10.784 -12.037 -0.985 1.00 96.81 301 SER A O 1
ATOM 2464 N N . ASN A 1 302 ? 11.897 -13.719 -0.016 1.00 93.62 302 ASN A N 1
ATOM 2465 C CA . ASN A 1 302 ? 12.785 -13.968 -1.152 1.00 93.62 302 ASN A CA 1
ATOM 2466 C C . ASN A 1 302 ? 12.074 -14.511 -2.413 1.00 93.62 302 ASN A C 1
ATOM 2468 O O . ASN A 1 302 ? 12.696 -14.530 -3.476 1.00 93.62 302 ASN A O 1
ATOM 2472 N N . GLN A 1 303 ? 10.801 -14.918 -2.325 1.00 94.75 303 GLN A N 1
ATOM 2473 C CA . GLN A 1 303 ? 10.016 -15.396 -3.469 1.00 94.75 303 GLN A CA 1
ATOM 2474 C C . GLN A 1 303 ? 9.620 -14.260 -4.421 1.00 94.75 303 GLN A C 1
ATOM 2476 O O . GLN A 1 303 ? 9.468 -14.484 -5.623 1.00 94.75 303 GLN A O 1
ATOM 2481 N N . ALA A 1 304 ? 9.4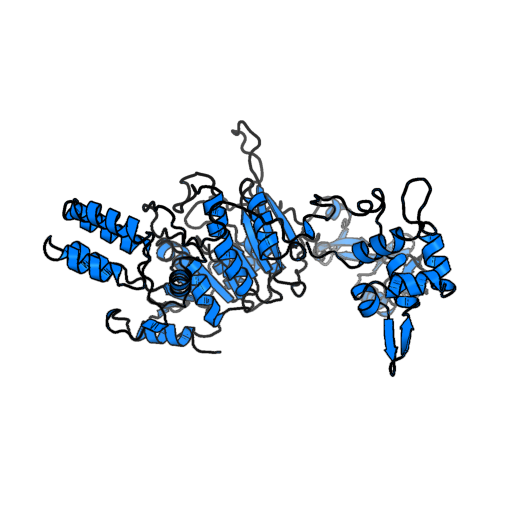98 -13.032 -3.910 1.00 94.56 304 ALA A N 1
ATOM 2482 C CA . ALA A 1 304 ? 9.065 -11.890 -4.702 1.00 94.56 304 ALA A CA 1
ATOM 2483 C C . ALA A 1 304 ? 10.090 -11.522 -5.787 1.00 94.56 304 ALA A C 1
ATOM 2485 O O . ALA A 1 304 ? 11.279 -11.294 -5.515 1.00 94.56 304 ALA A O 1
ATOM 2486 N N . GLN A 1 305 ? 9.607 -11.408 -7.022 1.00 88.88 305 GLN A N 1
ATOM 2487 C CA . GLN A 1 305 ? 10.371 -10.928 -8.172 1.00 88.88 305 GLN A CA 1
ATOM 2488 C C . GLN A 1 305 ? 10.027 -9.467 -8.464 1.00 88.88 305 GLN A C 1
ATOM 2490 O O . GLN A 1 305 ? 8.912 -9.019 -8.222 1.00 88.88 305 GLN A O 1
ATOM 2495 N N . ILE A 1 306 ? 11.020 -8.729 -8.956 1.00 92.19 306 ILE A N 1
ATOM 2496 C CA . ILE A 1 306 ? 10.889 -7.325 -9.347 1.00 92.19 306 ILE A CA 1
ATOM 2497 C C . ILE A 1 306 ? 11.036 -7.275 -10.863 1.00 92.19 306 ILE A C 1
ATOM 2499 O O . ILE A 1 306 ? 12.072 -7.689 -11.398 1.00 92.19 306 ILE A O 1
ATOM 2503 N N . ASN A 1 307 ? 10.008 -6.787 -11.547 1.00 91.44 307 ASN A N 1
ATOM 2504 C CA . ASN A 1 307 ? 9.993 -6.685 -12.997 1.00 91.44 307 ASN A CA 1
ATOM 2505 C C . ASN A 1 307 ? 11.001 -5.633 -13.467 1.00 91.44 307 ASN A C 1
ATOM 2507 O O . ASN A 1 307 ? 11.167 -4.567 -12.867 1.00 91.44 307 ASN A O 1
ATOM 2511 N N . LYS A 1 308 ? 11.691 -5.930 -14.571 1.00 88.44 308 LYS A N 1
ATOM 2512 C CA . LYS A 1 308 ? 12.617 -4.982 -15.193 1.00 88.44 308 LYS A CA 1
ATOM 2513 C C . LYS A 1 308 ? 11.827 -3.988 -16.028 1.00 88.44 308 LYS A C 1
ATOM 2515 O O . LYS A 1 308 ? 11.337 -4.329 -17.100 1.00 88.44 308 LYS A O 1
ATOM 2520 N N . VAL A 1 309 ? 11.759 -2.755 -15.549 1.00 88.69 309 VAL A N 1
ATOM 2521 C CA . VAL A 1 309 ? 11.206 -1.629 -16.301 1.00 88.69 309 VAL A CA 1
ATOM 2522 C C . VAL A 1 309 ? 12.346 -0.884 -16.986 1.00 88.69 309 VAL A C 1
ATOM 2524 O O . VAL A 1 309 ? 13.421 -0.714 -16.410 1.00 88.69 309 VAL A O 1
ATOM 2527 N N . PHE A 1 310 ? 12.118 -0.446 -18.220 1.00 86.06 310 PHE A N 1
ATOM 2528 C CA . PHE A 1 310 ? 13.085 0.319 -18.997 1.00 86.06 310 PHE A CA 1
ATOM 2529 C C . PHE A 1 310 ? 12.522 1.697 -19.330 1.00 86.06 310 PHE A C 1
ATOM 2531 O O . PHE A 1 310 ? 11.365 1.835 -19.722 1.00 86.06 310 PHE A O 1
ATOM 2538 N N . LEU A 1 311 ? 13.360 2.721 -19.189 1.00 81.06 311 LEU A N 1
ATOM 2539 C CA . LEU A 1 311 ? 13.051 4.086 -19.580 1.00 81.06 311 LEU A CA 1
ATOM 2540 C C . LEU A 1 311 ? 13.509 4.327 -21.014 1.00 81.06 311 LEU A C 1
ATOM 2542 O O . LEU A 1 311 ? 14.703 4.238 -21.330 1.00 81.06 311 LEU A O 1
ATOM 2546 N N . LYS A 1 312 ? 12.558 4.685 -21.876 1.00 71.19 312 LYS A N 1
ATOM 2547 C CA . LYS A 1 312 ? 12.836 5.147 -23.236 1.00 71.19 312 LYS A CA 1
ATOM 2548 C C . LYS A 1 312 ? 13.372 6.573 -23.177 1.00 71.19 312 LYS A C 1
ATOM 2550 O O . LYS A 1 312 ? 12.619 7.538 -23.231 1.00 71.19 312 LYS A O 1
ATOM 2555 N N . VAL A 1 313 ? 14.685 6.698 -23.036 1.00 65.50 313 VAL A N 1
ATOM 2556 C CA . VAL A 1 313 ? 15.378 7.981 -23.146 1.00 65.50 313 VAL A CA 1
ATOM 2557 C C . VAL A 1 313 ? 16.024 8.040 -24.521 1.00 65.50 313 VAL A C 1
ATOM 2559 O O . VAL A 1 313 ? 16.886 7.215 -24.822 1.00 65.50 313 VAL A O 1
ATOM 2562 N N . GLU A 1 314 ? 15.612 9.004 -25.345 1.00 63.34 314 GLU A N 1
ATOM 2563 C CA . GLU A 1 314 ? 16.392 9.414 -26.512 1.00 63.34 314 GLU A CA 1
ATOM 2564 C C . GLU A 1 314 ? 17.479 10.380 -26.045 1.00 63.34 314 GLU A C 1
ATOM 2566 O O . GLU A 1 314 ? 17.251 11.573 -25.834 1.00 63.34 314 GLU A O 1
ATOM 2571 N N . GLU A 1 315 ? 18.684 9.866 -25.834 1.00 66.31 315 GLU A N 1
ATOM 2572 C CA . GLU A 1 315 ? 19.815 10.713 -25.475 1.00 66.31 315 GLU A CA 1
ATOM 2573 C C . GLU A 1 315 ? 20.441 11.340 -26.730 1.00 66.31 315 GLU A C 1
ATOM 2575 O O . GLU A 1 315 ? 20.442 10.765 -27.817 1.00 66.31 315 GLU A O 1
ATOM 2580 N N . ILE A 1 316 ? 21.132 12.475 -26.584 1.00 66.19 316 ILE A N 1
ATOM 2581 C CA . ILE A 1 316 ? 21.995 13.021 -27.655 1.00 66.19 316 ILE A CA 1
ATOM 2582 C C . ILE A 1 316 ? 22.996 11.957 -28.156 1.00 66.19 316 ILE A C 1
ATOM 2584 O O . ILE A 1 316 ? 23.382 11.935 -29.326 1.00 66.19 316 ILE A O 1
ATOM 2588 N N . LYS A 1 317 ? 23.421 11.049 -27.270 1.00 67.50 317 LYS A N 1
ATOM 2589 C CA . LYS A 1 317 ? 24.269 9.902 -27.617 1.00 67.50 317 LYS A CA 1
ATOM 2590 C C . LYS A 1 317 ? 23.556 8.888 -28.513 1.00 67.50 317 LYS A C 1
ATOM 2592 O O . LYS A 1 317 ? 24.219 8.281 -29.350 1.00 67.50 317 LYS A O 1
ATOM 2597 N N . ASP A 1 318 ? 22.243 8.735 -28.394 1.00 75.69 318 ASP A N 1
ATOM 2598 C CA . ASP A 1 318 ? 21.468 7.865 -29.275 1.00 75.69 318 ASP A CA 1
ATOM 2599 C C . ASP A 1 318 ? 21.433 8.415 -30.694 1.00 75.69 318 ASP A C 1
ATOM 2601 O O . ASP A 1 318 ? 21.727 7.685 -31.633 1.00 75.69 318 ASP A O 1
ATOM 2605 N N . LEU A 1 319 ? 21.249 9.722 -30.876 1.00 77.56 319 LEU A N 1
ATOM 2606 C CA . LEU A 1 319 ? 21.347 10.325 -32.211 1.00 77.56 319 LEU A CA 1
ATOM 2607 C C . LEU A 1 319 ? 22.728 10.112 -32.858 1.00 77.56 319 LEU A C 1
ATOM 2609 O O . LEU A 1 319 ? 22.821 9.961 -34.076 1.00 77.56 319 LEU A O 1
ATOM 2613 N N . LYS A 1 320 ? 23.803 10.043 -32.057 1.00 82.81 320 LYS A N 1
ATOM 2614 C CA . LYS A 1 320 ? 25.154 9.700 -32.541 1.00 82.81 320 LYS A CA 1
ATOM 2615 C C . LYS A 1 320 ? 25.307 8.218 -32.891 1.00 82.81 320 LYS A C 1
ATOM 2617 O O . LYS A 1 320 ? 25.952 7.899 -33.886 1.00 82.81 320 LYS A O 1
ATOM 2622 N N . ASN A 1 321 ? 24.753 7.321 -32.076 1.00 84.06 321 ASN A N 1
ATOM 2623 C CA . ASN A 1 321 ? 24.851 5.870 -32.275 1.00 84.06 321 ASN A CA 1
ATOM 2624 C C . ASN A 1 321 ? 23.918 5.354 -33.382 1.00 84.06 321 ASN A C 1
ATOM 2626 O O . ASN A 1 321 ? 24.208 4.326 -33.997 1.00 84.06 321 ASN A O 1
ATOM 2630 N N . TYR A 1 322 ? 22.842 6.089 -33.666 1.00 88.94 322 TYR A N 1
ATOM 2631 C CA . TYR A 1 322 ? 21.856 5.806 -34.705 1.00 88.94 322 TYR A CA 1
ATOM 2632 C C . TYR A 1 322 ? 21.811 6.957 -35.736 1.00 88.94 322 TYR A C 1
ATOM 2634 O O . TYR A 1 322 ? 20.822 7.693 -35.828 1.00 88.94 322 TYR A O 1
ATOM 2642 N N . PRO A 1 323 ? 22.898 7.182 -36.500 1.00 90.44 323 PRO A N 1
ATOM 2643 C CA . PRO A 1 323 ? 23.015 8.359 -37.357 1.00 90.44 323 PRO A CA 1
ATOM 2644 C C . PRO A 1 323 ? 22.259 8.224 -38.687 1.00 90.44 323 PRO A C 1
ATOM 2646 O O . PRO A 1 323 ? 22.082 9.225 -39.378 1.00 90.44 323 PRO A O 1
ATOM 2649 N N . TYR A 1 324 ? 21.836 7.016 -39.066 1.00 92.00 324 TYR A N 1
ATOM 2650 C CA . TYR A 1 324 ? 21.268 6.734 -40.383 1.00 92.00 324 TYR A CA 1
ATOM 2651 C C . TYR A 1 324 ? 19.739 6.738 -40.350 1.00 92.00 324 TYR A C 1
ATOM 2653 O O . TYR A 1 324 ? 19.140 6.395 -39.333 1.00 92.00 324 TYR A O 1
ATOM 2661 N N . ILE A 1 325 ? 19.117 7.093 -41.473 1.00 91.00 325 ILE A N 1
ATOM 2662 C CA . ILE A 1 325 ? 17.672 6.988 -41.699 1.00 91.00 325 ILE A CA 1
ATOM 2663 C C . ILE A 1 325 ? 17.476 6.037 -42.873 1.00 91.00 325 ILE A C 1
ATOM 2665 O O . ILE A 1 325 ? 18.185 6.130 -43.872 1.00 91.00 325 ILE A O 1
ATOM 2669 N N . GLU A 1 326 ? 16.566 5.084 -42.727 1.00 90.00 326 GLU A N 1
ATOM 2670 C CA . GLU A 1 326 ? 16.209 4.174 -43.805 1.00 90.00 326 GLU A CA 1
ATOM 2671 C C . GLU A 1 326 ? 15.157 4.811 -44.713 1.00 90.00 326 GLU A C 1
ATOM 2673 O O . GLU A 1 326 ? 14.050 5.095 -44.268 1.00 90.00 326 GLU A O 1
ATOM 2678 N N . ASP A 1 327 ? 15.479 4.999 -45.993 1.00 87.62 327 ASP A N 1
ATOM 2679 C CA . ASP A 1 327 ? 14.630 5.746 -46.932 1.00 87.62 327 ASP A CA 1
ATOM 2680 C C . ASP A 1 327 ? 13.214 5.166 -47.078 1.00 87.62 327 ASP A C 1
ATOM 2682 O O . ASP A 1 327 ? 12.245 5.911 -47.219 1.00 87.62 327 ASP A O 1
ATOM 2686 N N . THR A 1 328 ? 13.067 3.840 -47.011 1.00 88.25 328 THR A N 1
ATOM 2687 C CA . THR A 1 328 ? 11.780 3.160 -47.224 1.00 88.25 328 THR A CA 1
ATOM 2688 C C . THR A 1 328 ? 10.833 3.271 -46.036 1.00 88.25 328 THR A C 1
ATOM 2690 O O . THR A 1 328 ? 9.625 3.363 -46.224 1.00 88.25 328 THR A O 1
ATOM 2693 N N . THR A 1 329 ? 11.364 3.224 -44.814 1.00 88.69 329 THR A N 1
ATOM 2694 C CA . THR A 1 329 ? 10.565 3.192 -43.577 1.00 88.69 329 THR A CA 1
ATOM 2695 C C . THR A 1 329 ? 10.618 4.510 -42.812 1.00 88.69 329 THR A C 1
ATOM 2697 O O . THR A 1 329 ? 9.848 4.705 -41.878 1.00 88.69 329 THR A O 1
ATOM 2700 N N . GLN A 1 330 ? 11.541 5.402 -43.184 1.00 90.81 330 GLN A N 1
ATOM 2701 C CA . GLN A 1 330 ? 11.915 6.615 -42.454 1.00 90.81 330 GLN A CA 1
ATOM 2702 C C . GLN A 1 330 ? 12.390 6.349 -41.013 1.00 90.81 330 GLN A C 1
ATOM 2704 O O . GLN A 1 330 ? 12.505 7.272 -40.205 1.00 90.81 330 GLN A O 1
ATOM 2709 N N . ARG A 1 331 ? 12.719 5.094 -40.675 1.00 90.12 331 ARG A N 1
ATOM 2710 C CA . ARG A 1 331 ? 13.173 4.708 -39.336 1.00 90.12 331 ARG A CA 1
ATOM 2711 C C . ARG A 1 331 ? 14.660 4.989 -39.167 1.00 90.12 331 ARG A C 1
ATOM 2713 O O . ARG A 1 331 ? 15.473 4.743 -40.061 1.00 90.12 331 ARG A O 1
ATOM 2720 N N . ARG A 1 332 ? 15.027 5.481 -37.985 1.00 90.88 332 ARG A N 1
ATOM 2721 C CA . ARG A 1 332 ? 16.415 5.778 -37.619 1.00 90.88 332 ARG A CA 1
ATOM 2722 C C . ARG A 1 332 ? 17.130 4.507 -37.159 1.00 90.88 332 ARG A C 1
ATOM 2724 O O . ARG A 1 332 ? 16.585 3.764 -36.347 1.00 90.88 332 ARG A O 1
ATOM 2731 N N . TYR A 1 333 ? 18.353 4.267 -37.631 1.00 92.44 333 TYR A N 1
ATOM 2732 C CA . TYR A 1 333 ? 19.128 3.073 -37.289 1.00 92.44 333 TYR A CA 1
ATOM 2733 C C . TYR A 1 333 ? 20.623 3.343 -37.072 1.00 92.44 333 TYR A C 1
ATOM 2735 O O . TYR A 1 333 ? 21.196 4.327 -37.547 1.00 92.44 333 TYR A O 1
ATOM 2743 N N . GLY A 1 334 ? 21.267 2.425 -36.353 1.00 92.50 334 GLY A N 1
ATOM 2744 C CA . GLY A 1 334 ? 22.710 2.382 -36.126 1.00 92.50 334 GLY A CA 1
ATOM 2745 C C . GLY A 1 334 ? 23.351 1.119 -36.700 1.00 92.50 334 GLY A C 1
ATOM 2746 O O . GLY A 1 334 ? 22.669 0.143 -37.013 1.00 92.50 334 GLY A O 1
ATOM 2747 N N . SER A 1 335 ? 24.679 1.143 -36.844 1.00 93.19 335 SER A N 1
ATOM 2748 C CA . SER A 1 335 ? 25.480 0.029 -37.372 1.00 93.19 335 SER A CA 1
ATOM 2749 C C . SER A 1 335 ? 26.330 -0.597 -36.269 1.00 93.19 335 SER A C 1
ATOM 2751 O O . SER A 1 335 ? 27.331 -0.018 -35.833 1.00 93.19 335 SER A O 1
ATOM 2753 N N . PHE A 1 336 ? 25.974 -1.804 -35.830 1.00 92.94 336 PHE A N 1
ATOM 2754 C CA . PHE A 1 336 ? 26.541 -2.426 -34.631 1.00 92.94 336 PHE A CA 1
ATOM 2755 C C . PHE A 1 336 ? 27.402 -3.655 -34.930 1.00 92.94 336 PHE A C 1
ATOM 2757 O O . PHE A 1 336 ? 27.157 -4.408 -35.873 1.00 92.94 336 PHE A O 1
ATOM 2764 N N . ASP A 1 337 ? 28.438 -3.832 -34.105 1.00 92.94 337 ASP A N 1
ATOM 2765 C CA . ASP A 1 337 ? 29.243 -5.053 -34.078 1.00 92.94 337 ASP A CA 1
ATOM 2766 C C . ASP A 1 337 ? 28.387 -6.180 -33.498 1.00 92.94 337 ASP A C 1
ATOM 2768 O O . ASP A 1 337 ? 27.640 -5.965 -32.543 1.00 92.94 337 ASP A O 1
ATOM 2772 N N . PHE A 1 338 ? 28.505 -7.378 -34.053 1.00 94.75 338 PHE A N 1
ATOM 2773 C CA . PHE A 1 338 ? 27.827 -8.570 -33.537 1.00 94.75 338 PHE A CA 1
ATOM 2774 C C . PHE A 1 338 ? 28.823 -9.719 -33.361 1.00 94.75 338 PHE A C 1
ATOM 2776 O O . PHE A 1 338 ? 28.535 -10.888 -33.615 1.00 94.75 338 PHE A O 1
ATOM 2783 N N . THR A 1 339 ? 30.020 -9.356 -32.904 1.00 94.25 339 THR A N 1
ATOM 2784 C CA . THR A 1 339 ? 31.080 -10.278 -32.512 1.00 94.25 339 THR A CA 1
ATOM 2785 C C . THR A 1 339 ? 31.365 -10.166 -31.016 1.00 94.25 339 THR A C 1
ATOM 2787 O O . THR A 1 339 ? 31.242 -9.091 -30.426 1.00 94.25 339 THR A O 1
ATOM 2790 N N . GLN A 1 340 ? 31.770 -11.268 -30.387 1.00 94.62 340 GLN A N 1
ATOM 2791 C CA . GLN A 1 340 ? 32.095 -11.326 -28.958 1.00 94.62 340 GLN A CA 1
ATOM 2792 C C . GLN A 1 340 ? 33.453 -12.003 -28.740 1.00 94.62 340 GLN A C 1
ATOM 2794 O O . GLN A 1 340 ? 33.884 -12.813 -29.558 1.00 94.62 340 GLN A O 1
ATOM 2799 N N . LYS A 1 341 ? 34.149 -11.664 -27.645 1.00 95.81 341 LYS A N 1
ATOM 2800 C CA . LYS A 1 341 ? 35.447 -12.260 -27.279 1.00 95.81 341 LYS A CA 1
ATOM 2801 C C . LYS A 1 341 ? 35.338 -13.789 -27.212 1.00 95.81 341 LYS A C 1
ATOM 2803 O O . LYS A 1 341 ? 34.420 -14.306 -26.584 1.00 95.81 341 LYS A O 1
ATOM 2808 N N . GLY A 1 342 ? 36.267 -14.498 -27.846 1.00 93.00 342 GLY A N 1
ATOM 2809 C CA . GLY A 1 342 ? 36.286 -15.961 -27.895 1.00 93.00 342 GLY A CA 1
ATOM 2810 C C . GLY A 1 342 ? 36.887 -16.492 -29.192 1.00 93.00 342 GLY A C 1
ATOM 2811 O O . GLY A 1 342 ? 37.509 -15.747 -29.942 1.00 93.00 342 GLY A O 1
ATOM 2812 N N . GLN A 1 343 ? 36.695 -17.778 -29.456 1.00 90.19 343 GLN A N 1
ATOM 2813 C CA . GLN A 1 343 ? 36.994 -18.397 -30.747 1.00 90.19 343 GLN A CA 1
ATOM 2814 C C . GLN A 1 343 ? 35.718 -19.033 -31.279 1.00 90.19 343 GLN A C 1
ATOM 2816 O O . GLN A 1 343 ? 34.905 -19.534 -30.504 1.00 90.19 343 GLN A O 1
ATOM 2821 N N . GLY A 1 344 ? 35.529 -18.998 -32.590 1.00 90.06 344 GLY A N 1
ATOM 2822 C CA . GLY A 1 344 ? 34.367 -19.605 -33.211 1.00 90.06 344 GLY A CA 1
ATOM 2823 C C . GLY A 1 344 ? 34.542 -19.749 -34.714 1.00 90.06 344 GLY A C 1
ATOM 2824 O O . GLY A 1 344 ? 35.487 -19.199 -35.274 1.00 90.06 344 GLY A O 1
ATOM 2825 N N . PRO A 1 345 ? 33.646 -20.514 -35.345 1.00 93.62 345 PRO A N 1
ATOM 2826 C CA . PRO A 1 345 ? 33.749 -20.860 -36.756 1.00 93.62 345 PRO A CA 1
ATOM 2827 C C . PRO A 1 345 ? 33.505 -19.660 -37.678 1.00 93.62 345 PRO A C 1
ATOM 2829 O O . PRO A 1 345 ? 32.828 -18.692 -37.305 1.00 93.62 345 PRO A O 1
ATOM 2832 N N . SER A 1 346 ? 33.974 -19.795 -38.917 1.00 94.06 346 SER A N 1
ATOM 2833 C CA . SER A 1 346 ? 33.575 -18.963 -40.047 1.00 94.06 346 SER A CA 1
ATOM 2834 C C . SER A 1 346 ? 32.052 -18.972 -40.255 1.00 94.06 346 SER A C 1
ATOM 2836 O O . SER A 1 346 ? 31.306 -19.862 -39.810 1.00 94.06 346 SER A O 1
ATOM 2838 N N . ARG A 1 347 ? 31.560 -17.932 -40.930 1.00 95.62 347 ARG A N 1
ATOM 2839 C CA . ARG A 1 347 ? 30.155 -17.804 -41.339 1.00 95.62 347 ARG A CA 1
ATOM 2840 C C . ARG A 1 347 ? 30.069 -17.337 -42.780 1.00 95.62 347 ARG A C 1
ATOM 2842 O O . ARG A 1 347 ? 30.960 -16.646 -43.269 1.00 95.62 347 ARG A O 1
ATOM 2849 N N . ARG A 1 348 ? 28.985 -17.704 -43.460 1.00 94.62 348 ARG A N 1
ATOM 2850 C CA . ARG A 1 348 ? 28.719 -17.293 -44.839 1.00 94.62 348 ARG A CA 1
ATOM 2851 C C . ARG A 1 348 ? 27.843 -16.050 -44.884 1.00 94.62 348 ARG A C 1
ATOM 2853 O O . ARG A 1 348 ? 26.774 -16.018 -44.281 1.00 94.62 348 ARG A O 1
ATOM 2860 N N . PHE A 1 349 ? 28.274 -15.069 -45.663 1.00 93.94 349 PHE A N 1
ATOM 2861 C CA . PHE A 1 349 ? 27.585 -13.814 -45.922 1.00 93.94 349 PHE A CA 1
ATOM 2862 C C . PHE A 1 349 ? 27.494 -13.617 -47.436 1.00 93.94 349 PHE A C 1
ATOM 2864 O O . PHE A 1 349 ? 28.519 -13.510 -48.103 1.00 93.94 349 PHE A O 1
ATOM 2871 N N . ASN A 1 350 ? 26.283 -13.617 -48.001 1.00 89.00 350 ASN A N 1
ATOM 2872 C CA . ASN A 1 350 ? 26.059 -13.526 -49.454 1.00 89.00 350 ASN A CA 1
ATOM 2873 C C . ASN A 1 350 ? 26.892 -14.536 -50.274 1.00 89.00 350 ASN A C 1
ATOM 2875 O O . ASN A 1 350 ? 27.420 -14.213 -51.333 1.00 89.00 350 ASN A O 1
ATOM 2879 N N . GLY A 1 351 ? 27.045 -15.761 -49.757 1.00 85.12 351 GLY A N 1
ATOM 2880 C CA . GLY A 1 351 ? 27.841 -16.821 -50.387 1.00 85.12 351 GLY A CA 1
ATOM 2881 C C . GLY A 1 351 ? 29.351 -16.754 -50.122 1.00 85.12 351 GLY A C 1
ATOM 2882 O O . GLY A 1 351 ? 30.046 -17.713 -50.443 1.00 85.12 351 GLY A O 1
ATOM 2883 N N . ILE A 1 352 ? 29.853 -15.688 -49.491 1.00 89.50 352 ILE A N 1
ATOM 2884 C CA . ILE A 1 352 ? 31.267 -15.524 -49.124 1.00 89.50 352 ILE A CA 1
ATOM 2885 C C . ILE A 1 352 ? 31.487 -16.017 -47.697 1.00 89.50 352 ILE A C 1
ATOM 2887 O O . ILE A 1 352 ? 30.772 -15.619 -46.781 1.00 89.50 352 ILE A O 1
ATOM 2891 N N . GLU A 1 353 ? 32.487 -16.866 -47.494 1.00 93.75 353 GLU A N 1
ATOM 2892 C CA . GLU A 1 353 ? 32.881 -17.345 -46.171 1.00 93.75 353 GLU A CA 1
ATOM 2893 C C . GLU A 1 353 ? 33.844 -16.358 -45.497 1.00 93.75 353 GLU A C 1
ATOM 2895 O O . GLU A 1 353 ? 34.858 -15.977 -46.079 1.00 93.75 353 GLU A O 1
ATOM 2900 N N . LEU A 1 354 ? 33.504 -15.914 -44.283 1.00 93.50 354 LEU A N 1
ATOM 2901 C CA . LEU A 1 354 ? 34.269 -14.935 -43.513 1.00 93.50 354 LEU A CA 1
ATOM 2902 C C . LEU A 1 354 ? 34.605 -15.461 -42.115 1.00 93.50 354 LEU A C 1
ATOM 2904 O O . LEU A 1 354 ? 33.726 -15.862 -41.343 1.00 93.50 354 LEU A O 1
ATOM 2908 N N . GLU A 1 355 ? 35.888 -15.374 -41.775 1.00 93.12 355 GLU A N 1
ATOM 2909 C CA . GLU A 1 355 ? 36.395 -15.596 -40.422 1.00 93.12 355 GLU A CA 1
ATOM 2910 C C . GLU A 1 355 ? 36.027 -14.422 -39.500 1.00 93.12 355 GLU A C 1
ATOM 2912 O O . GLU A 1 355 ? 36.035 -13.261 -39.934 1.00 93.12 355 GLU A O 1
ATOM 2917 N N . PRO A 1 356 ? 35.714 -14.675 -38.217 1.00 92.56 356 PRO A N 1
ATOM 2918 C CA . PRO A 1 356 ? 35.564 -13.597 -37.256 1.00 92.56 356 PRO A CA 1
ATOM 2919 C C . PRO A 1 356 ? 36.912 -12.884 -37.024 1.00 92.56 356 PRO A C 1
ATOM 2921 O O . PRO A 1 356 ? 37.982 -13.475 -37.198 1.00 92.56 356 PRO A O 1
ATOM 2924 N N . PRO A 1 357 ? 36.902 -11.614 -36.577 1.00 91.50 357 PRO A N 1
ATOM 2925 C CA . PRO A 1 357 ? 38.123 -10.927 -36.172 1.00 91.50 357 PRO A CA 1
ATOM 2926 C C . PRO A 1 357 ? 38.914 -11.731 -35.133 1.00 91.50 357 PRO A C 1
ATOM 2928 O O . PRO A 1 357 ? 38.333 -12.382 -34.264 1.00 91.50 357 PRO A O 1
ATOM 2931 N N . LYS A 1 358 ? 40.248 -11.641 -35.180 1.00 93.12 358 LYS A N 1
ATOM 2932 C CA . LYS A 1 358 ? 41.141 -12.386 -34.280 1.00 93.12 358 LYS A CA 1
ATOM 2933 C C . LYS A 1 358 ? 40.726 -12.225 -32.809 1.00 93.12 358 LYS A C 1
ATOM 2935 O O . LYS A 1 358 ? 40.632 -11.109 -32.303 1.00 93.12 358 LYS A O 1
ATOM 2940 N N . GLY A 1 359 ? 40.524 -13.351 -32.118 1.00 93.19 359 GLY A N 1
ATOM 2941 C CA . GLY A 1 359 ? 40.119 -13.383 -30.706 1.00 93.19 359 GLY A CA 1
ATOM 2942 C C . GLY A 1 359 ? 38.631 -13.117 -30.460 1.00 93.19 359 GLY A C 1
ATOM 2943 O O . GLY A 1 359 ? 38.239 -12.865 -29.314 1.00 93.19 359 GLY A O 1
ATOM 2944 N N . LYS A 1 360 ? 37.808 -13.165 -31.514 1.00 95.50 360 LYS A N 1
ATOM 2945 C CA . LYS A 1 360 ? 36.352 -13.089 -31.436 1.00 95.50 360 LYS A CA 1
ATOM 2946 C C . LYS A 1 360 ? 35.668 -14.258 -32.151 1.00 95.50 360 LYS A C 1
ATOM 2948 O O . LYS A 1 360 ? 36.283 -14.996 -32.913 1.00 95.50 360 LYS A O 1
ATOM 2953 N N . HIS A 1 361 ? 34.364 -14.375 -31.926 1.00 95.19 361 HIS A N 1
ATOM 2954 C CA . HIS A 1 361 ? 33.442 -15.205 -32.696 1.00 95.19 361 HIS A CA 1
ATOM 2955 C C . HIS A 1 361 ? 32.192 -14.405 -33.086 1.00 95.19 361 HIS A C 1
ATOM 2957 O O . HIS A 1 361 ? 31.892 -13.374 -32.476 1.00 95.19 361 HIS A O 1
ATOM 2963 N N . TRP A 1 362 ? 31.464 -14.879 -34.098 1.00 95.56 362 TRP A N 1
ATOM 2964 C CA . TRP A 1 362 ? 30.158 -14.342 -34.484 1.00 95.56 362 TRP A CA 1
ATOM 2965 C C . TRP A 1 362 ? 29.093 -14.707 -33.441 1.00 95.56 362 TRP A C 1
ATOM 2967 O O . TRP A 1 362 ? 28.953 -15.880 -33.104 1.00 95.56 362 TRP A O 1
ATOM 2977 N N . ILE A 1 363 ? 28.324 -13.723 -32.959 1.00 96.12 363 ILE A N 1
ATOM 2978 C CA . ILE A 1 363 ? 27.245 -13.945 -31.974 1.00 96.12 363 ILE A CA 1
ATOM 2979 C C . ILE A 1 363 ? 26.071 -14.710 -32.607 1.00 96.12 363 ILE A C 1
ATOM 2981 O O . ILE A 1 363 ? 25.374 -15.458 -31.929 1.00 96.12 363 ILE A O 1
ATOM 2985 N N . TRP A 1 364 ? 25.816 -14.501 -33.901 1.00 95.25 364 TRP A N 1
ATOM 2986 C CA . TRP A 1 364 ? 24.703 -15.128 -34.616 1.00 95.25 364 TRP A CA 1
ATOM 2987 C C . TRP A 1 364 ? 25.141 -16.421 -35.311 1.00 95.25 364 TRP A C 1
ATOM 2989 O O . TRP A 1 364 ? 26.233 -16.515 -35.881 1.00 95.25 364 TRP A O 1
ATOM 2999 N N . ASP A 1 365 ? 24.267 -17.424 -35.276 1.00 95.19 365 ASP A N 1
ATOM 3000 C CA . ASP A 1 365 ? 24.413 -18.626 -36.090 1.00 95.19 365 ASP A CA 1
ATOM 3001 C C . ASP A 1 365 ? 24.110 -18.351 -37.577 1.00 95.19 365 ASP A C 1
ATOM 3003 O O . ASP A 1 365 ? 23.696 -17.255 -37.967 1.00 95.19 365 ASP A O 1
ATOM 3007 N N . GLN A 1 366 ? 24.344 -19.354 -38.431 1.00 95.88 366 GLN A N 1
ATOM 3008 C CA . GLN A 1 366 ? 24.165 -19.205 -39.876 1.00 95.88 366 GLN A CA 1
ATOM 3009 C C . GLN A 1 366 ? 22.703 -18.944 -40.273 1.00 95.88 366 GLN A C 1
ATOM 3011 O O . GLN A 1 366 ? 22.463 -18.221 -41.239 1.00 95.88 366 GLN A O 1
ATOM 3016 N N . ASN A 1 367 ? 21.731 -19.490 -39.539 1.00 96.25 367 ASN A N 1
ATOM 3017 C CA . ASN A 1 367 ? 20.314 -19.318 -39.855 1.00 96.25 367 ASN A CA 1
ATOM 3018 C C . ASN A 1 367 ? 19.884 -17.873 -39.604 1.00 96.25 367 ASN A C 1
ATOM 3020 O O . ASN A 1 367 ? 19.314 -17.237 -40.492 1.00 96.25 367 ASN A O 1
ATOM 3024 N N . LYS A 1 368 ? 20.251 -17.320 -38.445 1.00 95.62 368 LYS A N 1
ATOM 3025 C CA . LYS A 1 368 ? 19.973 -15.926 -38.094 1.00 95.62 368 LYS A CA 1
ATOM 3026 C C . LYS A 1 368 ? 20.711 -14.940 -39.001 1.00 95.62 368 LYS A C 1
ATOM 3028 O O . LYS A 1 368 ? 20.179 -13.879 -39.320 1.00 95.62 368 LYS A O 1
ATOM 3033 N N . ILE A 1 369 ? 21.913 -15.288 -39.467 1.00 95.88 369 ILE A N 1
ATOM 3034 C CA . ILE A 1 369 ? 22.629 -14.501 -40.484 1.00 95.88 369 ILE A CA 1
ATOM 3035 C C . ILE A 1 369 ? 21.866 -14.496 -41.813 1.00 95.88 369 ILE A C 1
ATOM 3037 O O . ILE A 1 369 ? 21.663 -13.429 -42.390 1.00 95.88 369 ILE A O 1
ATOM 3041 N N . ASN A 1 370 ? 21.407 -15.657 -42.286 1.00 95.38 370 ASN A N 1
ATOM 3042 C CA . ASN A 1 370 ? 20.638 -15.755 -43.529 1.00 95.38 370 ASN A CA 1
ATOM 3043 C C . ASN A 1 370 ? 19.333 -14.946 -43.451 1.00 95.38 370 ASN A C 1
ATOM 3045 O O . ASN A 1 370 ? 18.999 -14.221 -44.388 1.00 95.38 370 ASN A O 1
ATOM 3049 N N . GLU A 1 371 ? 18.621 -15.027 -42.324 1.00 95.94 371 GLU A N 1
ATOM 3050 C CA . GLU A 1 371 ? 17.425 -14.221 -42.062 1.00 95.94 371 GLU A CA 1
ATOM 3051 C C . GLU A 1 371 ? 17.748 -12.721 -42.039 1.00 95.94 371 GLU A C 1
ATOM 3053 O O . GLU A 1 371 ? 17.072 -11.925 -42.691 1.00 95.94 371 GLU A O 1
ATOM 3058 N N . GLY A 1 372 ? 18.826 -12.330 -41.355 1.00 93.88 372 GLY A N 1
ATOM 3059 C CA . GLY A 1 372 ? 19.264 -10.941 -41.287 1.00 93.88 372 GLY A CA 1
ATOM 3060 C C . GLY A 1 372 ? 19.646 -10.358 -42.650 1.00 93.88 372 GLY A C 1
ATOM 3061 O O . GLY A 1 372 ? 19.360 -9.193 -42.916 1.00 93.88 372 GLY A O 1
ATOM 3062 N N . ILE A 1 373 ? 20.245 -11.154 -43.538 1.00 94.44 373 ILE A N 1
ATOM 3063 C CA . ILE A 1 373 ? 20.511 -10.756 -44.930 1.00 94.44 373 ILE A CA 1
ATOM 3064 C C . ILE A 1 373 ? 19.193 -10.579 -45.690 1.00 94.44 373 ILE A C 1
ATOM 3066 O O . ILE A 1 373 ? 18.984 -9.539 -46.313 1.00 94.44 373 ILE A O 1
ATOM 3070 N N . LYS A 1 374 ? 18.287 -11.564 -45.605 1.00 94.31 374 LYS A N 1
ATOM 3071 C CA . LYS A 1 374 ? 16.981 -11.534 -46.282 1.00 94.31 374 LYS A CA 1
ATOM 3072 C C . LYS A 1 374 ? 16.15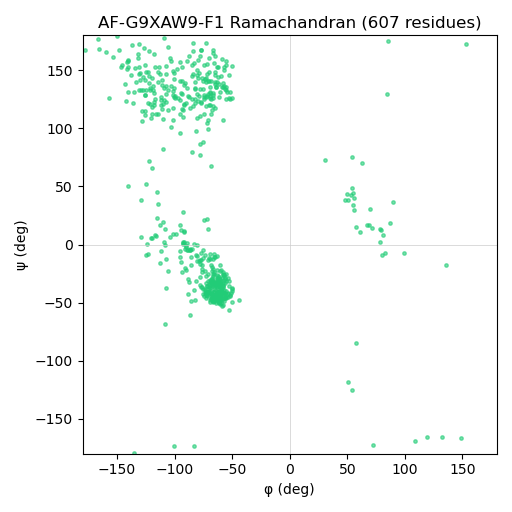7 -10.304 -45.890 1.00 94.31 374 LYS A C 1
ATOM 3074 O O . LYS A 1 374 ? 15.518 -9.704 -46.748 1.00 94.31 374 LYS A O 1
ATOM 3079 N N . ASN A 1 375 ? 16.208 -9.919 -44.618 1.00 91.56 375 ASN A N 1
ATOM 3080 C CA . ASN A 1 375 ? 15.445 -8.802 -44.063 1.00 91.56 375 ASN A CA 1
ATOM 3081 C C . ASN A 1 375 ? 16.201 -7.459 -44.102 1.00 91.56 375 ASN A C 1
ATOM 3083 O O . ASN A 1 375 ? 15.766 -6.501 -43.472 1.00 91.56 375 ASN A O 1
ATOM 3087 N N . ASN A 1 376 ? 17.338 -7.367 -44.807 1.00 90.44 376 ASN A N 1
ATOM 3088 C CA . ASN A 1 376 ? 18.160 -6.149 -44.894 1.00 90.44 376 ASN A CA 1
ATOM 3089 C C . ASN A 1 376 ? 18.605 -5.587 -43.520 1.00 90.44 376 ASN A C 1
ATOM 3091 O O . ASN A 1 376 ? 18.803 -4.378 -43.337 1.00 90.44 376 ASN A O 1
ATOM 3095 N N . ILE A 1 377 ? 18.760 -6.488 -42.546 1.00 93.94 377 ILE A N 1
ATOM 3096 C CA . ILE A 1 377 ? 19.257 -6.221 -41.194 1.00 93.94 377 ILE A CA 1
ATOM 3097 C C . ILE A 1 377 ? 20.785 -6.335 -41.150 1.00 93.94 377 ILE A C 1
ATOM 3099 O O . ILE A 1 377 ? 21.428 -5.634 -40.374 1.00 93.94 377 ILE A O 1
ATOM 3103 N N . ILE A 1 378 ? 21.401 -7.173 -41.987 1.00 94.69 378 ILE A N 1
ATOM 3104 C CA . ILE A 1 378 ? 22.864 -7.217 -42.118 1.00 94.69 378 ILE A CA 1
ATOM 3105 C C . ILE A 1 378 ? 23.309 -6.239 -43.200 1.00 94.69 378 ILE A C 1
ATOM 3107 O O . ILE A 1 378 ? 22.926 -6.355 -44.360 1.00 94.69 378 ILE A O 1
ATOM 3111 N N . ILE A 1 379 ? 24.161 -5.295 -42.809 1.00 92.94 379 ILE A N 1
ATOM 3112 C CA . ILE A 1 379 ? 24.764 -4.294 -43.690 1.00 92.94 379 ILE A CA 1
ATOM 3113 C C . ILE A 1 379 ? 26.279 -4.470 -43.715 1.00 92.94 379 ILE A C 1
ATOM 3115 O O . ILE A 1 379 ? 26.878 -4.928 -42.744 1.00 92.94 379 ILE A O 1
ATOM 3119 N N . PHE A 1 380 ? 26.920 -4.073 -44.808 1.00 92.25 380 PHE A N 1
ATOM 3120 C CA . PHE A 1 380 ? 28.368 -4.194 -44.960 1.00 92.25 380 PHE A CA 1
ATOM 3121 C C . PHE A 1 380 ? 29.025 -2.818 -44.915 1.00 92.25 380 PHE A C 1
ATOM 3123 O O . PHE A 1 380 ? 28.565 -1.858 -45.531 1.00 92.25 380 PHE A O 1
ATOM 3130 N N . THR A 1 381 ? 30.113 -2.711 -44.157 1.00 89.00 381 THR A N 1
ATOM 3131 C CA . THR A 1 381 ? 30.987 -1.530 -44.195 1.00 89.00 381 THR A CA 1
ATOM 3132 C C . THR A 1 381 ? 31.693 -1.410 -45.549 1.00 89.00 381 THR A C 1
ATOM 3134 O O . THR A 1 381 ? 31.755 -2.374 -46.310 1.00 89.00 381 THR A O 1
ATOM 3137 N N . LYS A 1 382 ? 32.318 -0.254 -45.825 1.00 87.75 382 LYS A N 1
ATOM 3138 C CA . LYS A 1 382 ? 33.120 -0.041 -47.048 1.00 87.75 382 LYS A CA 1
ATOM 3139 C C . LYS A 1 382 ? 34.211 -1.102 -47.259 1.00 87.75 382 LYS A C 1
ATOM 3141 O O . LYS A 1 382 ? 34.544 -1.402 -48.396 1.00 87.75 382 LYS A O 1
ATOM 3146 N N . ASN A 1 383 ? 34.726 -1.686 -46.175 1.00 86.31 383 ASN A N 1
ATOM 3147 C CA . ASN A 1 383 ? 35.774 -2.709 -46.212 1.00 86.31 383 ASN A CA 1
ATOM 3148 C C . ASN A 1 383 ? 35.209 -4.142 -46.247 1.00 86.31 383 ASN A C 1
ATOM 3150 O O . ASN A 1 383 ? 35.943 -5.092 -45.999 1.00 86.31 383 ASN A O 1
ATOM 3154 N N . GLY A 1 384 ? 33.902 -4.313 -46.470 1.00 86.38 384 GLY A N 1
ATOM 3155 C CA . GLY A 1 384 ? 33.256 -5.625 -46.555 1.00 86.38 384 GLY A CA 1
ATOM 3156 C C . GLY A 1 384 ? 32.976 -6.308 -45.212 1.00 86.38 384 GLY A C 1
ATOM 3157 O O . GLY A 1 384 ? 32.431 -7.405 -45.205 1.00 86.38 384 GLY A O 1
ATOM 3158 N N . MET A 1 385 ? 33.285 -5.684 -44.067 1.00 89.81 385 MET A N 1
ATOM 3159 C CA . MET A 1 385 ? 32.927 -6.256 -42.761 1.00 89.81 385 MET A CA 1
ATOM 3160 C C . MET A 1 385 ? 31.413 -6.163 -42.516 1.00 89.81 385 MET A C 1
ATOM 3162 O O . MET A 1 385 ? 30.879 -5.048 -42.606 1.00 89.81 385 MET A O 1
ATOM 3166 N N . PRO A 1 386 ? 30.732 -7.274 -42.169 1.00 94.25 386 PRO A N 1
ATOM 3167 C CA . PRO A 1 386 ? 29.311 -7.266 -41.851 1.00 94.25 386 PRO A CA 1
ATOM 3168 C C . PRO A 1 386 ? 29.045 -6.600 -40.495 1.00 94.25 386 PRO A C 1
ATOM 3170 O O . PRO A 1 386 ? 29.833 -6.693 -39.550 1.00 94.25 386 PRO A O 1
ATOM 3173 N N . ARG A 1 387 ? 27.900 -5.930 -40.396 1.00 95.06 387 ARG A N 1
ATOM 3174 C CA . ARG A 1 387 ? 27.368 -5.243 -39.213 1.00 95.06 387 ARG A CA 1
ATOM 3175 C C . ARG A 1 387 ? 25.867 -5.482 -39.135 1.00 95.06 387 ARG A C 1
ATOM 3177 O O . ARG A 1 387 ? 25.225 -5.743 -40.149 1.00 95.06 387 ARG A O 1
ATOM 3184 N N . VAL A 1 388 ? 25.302 -5.345 -37.943 1.00 94.69 388 VAL A N 1
ATOM 3185 C CA . VAL A 1 388 ? 23.855 -5.446 -37.730 1.00 94.69 388 VAL A CA 1
ATOM 3186 C C . VAL A 1 388 ? 23.254 -4.049 -37.652 1.00 94.69 388 VAL A C 1
ATOM 3188 O O . VAL A 1 388 ? 23.686 -3.222 -36.845 1.00 94.69 388 VAL A O 1
ATOM 3191 N N . LYS A 1 389 ? 22.246 -3.805 -38.485 1.00 93.38 389 LYS A N 1
ATOM 3192 C CA . LYS A 1 389 ? 21.316 -2.686 -38.392 1.00 93.38 389 LYS A CA 1
ATOM 3193 C C . LYS A 1 389 ? 20.434 -2.891 -37.160 1.00 93.38 389 LYS A C 1
ATOM 3195 O O . LYS A 1 389 ? 19.828 -3.947 -37.009 1.00 93.38 389 LYS A O 1
ATOM 3200 N N . ARG A 1 390 ? 20.373 -1.899 -36.274 1.00 92.06 390 ARG A N 1
ATOM 3201 C CA . ARG A 1 390 ? 19.393 -1.855 -35.174 1.00 92.06 390 ARG A CA 1
ATOM 3202 C C . ARG A 1 390 ? 18.666 -0.530 -35.223 1.00 92.06 390 ARG A C 1
ATOM 3204 O O . ARG A 1 390 ? 19.334 0.499 -35.368 1.00 92.06 390 ARG A O 1
ATOM 3211 N N . TYR A 1 391 ? 17.347 -0.557 -35.116 1.00 89.81 391 TYR A N 1
ATOM 3212 C CA . TYR A 1 391 ? 16.549 0.658 -35.146 1.00 89.81 391 TYR A CA 1
ATOM 3213 C C . TYR A 1 391 ? 16.475 1.301 -33.759 1.00 89.81 391 TYR A C 1
ATOM 3215 O O . TYR A 1 391 ? 16.534 0.616 -32.738 1.00 89.81 391 TYR A O 1
ATOM 3223 N N . LEU A 1 392 ? 16.416 2.633 -33.723 1.00 85.44 392 LEU A N 1
ATOM 3224 C CA . LEU A 1 392 ? 16.386 3.390 -32.470 1.00 85.44 392 LEU A CA 1
ATOM 3225 C C . LEU A 1 392 ? 15.061 3.193 -31.721 1.00 85.44 392 LEU A C 1
ATOM 3227 O O . LEU A 1 392 ? 15.058 3.076 -30.502 1.00 85.44 392 LEU A O 1
ATOM 3231 N N . ASP A 1 393 ? 13.952 3.114 -32.449 1.00 83.12 393 ASP A N 1
ATOM 3232 C CA . ASP A 1 393 ? 12.604 2.887 -31.911 1.00 83.12 393 ASP A CA 1
ATOM 3233 C C . ASP A 1 393 ? 12.403 1.471 -31.331 1.00 83.12 393 ASP A C 1
ATOM 3235 O O . ASP A 1 393 ? 11.496 1.259 -30.527 1.00 83.12 393 ASP A O 1
ATOM 3239 N N . GLU A 1 394 ? 13.278 0.522 -31.679 1.00 85.12 394 GLU A N 1
ATOM 3240 C CA . GLU A 1 394 ? 13.360 -0.831 -31.103 1.00 85.12 394 GLU A CA 1
ATOM 3241 C C . GLU A 1 394 ? 14.267 -0.909 -29.864 1.00 85.12 394 GLU A C 1
ATOM 3243 O O . GLU A 1 394 ? 14.375 -1.964 -29.236 1.00 85.12 394 GLU A O 1
ATOM 3248 N N . LYS A 1 395 ? 14.951 0.181 -29.492 1.00 81.75 395 LYS A N 1
ATOM 3249 C CA . LYS A 1 395 ? 15.782 0.212 -28.286 1.00 81.75 395 LYS A CA 1
ATOM 3250 C C . LYS A 1 395 ? 14.874 0.095 -27.056 1.00 81.75 395 LYS A C 1
ATOM 3252 O O . LYS A 1 395 ? 14.061 0.976 -26.796 1.00 81.75 395 LYS A O 1
ATOM 3257 N N . GLU A 1 396 ? 15.072 -0.960 -26.263 1.00 72.88 396 GLU A N 1
ATOM 3258 C CA . GLU A 1 396 ? 14.301 -1.214 -25.031 1.00 72.88 396 GLU A CA 1
ATOM 3259 C C . GLU A 1 396 ? 14.405 -0.061 -24.015 1.00 72.88 396 GLU A C 1
ATOM 3261 O O . GLU A 1 396 ? 13.471 0.178 -23.259 1.00 72.88 396 GLU A O 1
ATOM 3266 N N . GLY A 1 397 ? 15.498 0.709 -24.055 1.00 79.25 397 GLY A N 1
ATOM 3267 C CA . GLY A 1 397 ? 15.754 1.850 -23.178 1.00 79.25 397 GLY A CA 1
ATOM 3268 C C . GLY A 1 397 ? 16.859 1.559 -22.166 1.00 79.25 397 GLY A C 1
ATOM 3269 O O . GLY A 1 397 ? 17.589 0.574 -22.287 1.00 79.25 397 GLY A O 1
ATOM 3270 N N . ASN A 1 398 ? 17.014 2.437 -21.180 1.00 80.75 398 ASN A N 1
ATOM 3271 C CA . ASN A 1 398 ? 17.911 2.200 -20.049 1.00 80.75 398 ASN A CA 1
ATOM 3272 C C . ASN A 1 398 ? 17.124 1.509 -18.925 1.00 80.75 398 ASN A C 1
ATOM 3274 O O . ASN A 1 398 ? 15.981 1.899 -18.685 1.00 80.75 398 ASN A O 1
ATOM 3278 N N . PRO A 1 399 ? 17.691 0.513 -18.221 1.00 85.19 399 PRO A N 1
ATOM 3279 C CA . PRO A 1 399 ? 17.011 -0.087 -17.079 1.00 85.19 399 PRO A CA 1
ATOM 3280 C C . PRO A 1 399 ? 16.724 0.984 -16.022 1.00 85.19 399 PRO A C 1
ATOM 3282 O O . PRO A 1 399 ? 17.582 1.819 -15.725 1.00 85.19 399 PRO A O 1
ATOM 3285 N N . LEU A 1 400 ? 15.511 0.958 -15.476 1.00 90.81 400 LEU A N 1
ATOM 3286 C CA . LEU A 1 400 ? 15.071 1.871 -14.432 1.00 90.81 400 LEU A CA 1
ATOM 3287 C C . LEU A 1 400 ? 15.952 1.706 -13.185 1.00 90.81 400 LEU A C 1
ATOM 3289 O O . LEU A 1 400 ? 16.190 0.588 -12.726 1.00 90.81 400 LEU A O 1
ATOM 3293 N N . SER A 1 401 ? 16.434 2.824 -12.646 1.00 92.12 401 SER A N 1
ATOM 3294 C CA . SER A 1 401 ? 17.203 2.866 -11.401 1.00 92.12 401 SER A CA 1
ATOM 3295 C C . SER A 1 401 ? 16.334 3.308 -10.219 1.00 92.12 401 SER A C 1
ATOM 3297 O O . SER A 1 401 ? 15.120 3.475 -10.329 1.00 92.12 401 SER A O 1
ATOM 3299 N N . ASP A 1 402 ? 16.971 3.504 -9.072 1.00 92.69 402 ASP A N 1
ATOM 3300 C CA . ASP A 1 402 ? 16.409 4.109 -7.867 1.00 92.69 402 ASP A CA 1
ATOM 3301 C C . ASP A 1 402 ? 16.286 5.637 -7.929 1.00 92.69 402 ASP A C 1
ATOM 3303 O O . ASP A 1 402 ? 15.680 6.225 -7.041 1.00 92.69 402 ASP A O 1
ATOM 3307 N N . LEU A 1 403 ? 16.807 6.295 -8.967 1.00 94.81 403 LEU A N 1
ATOM 3308 C CA . LEU A 1 403 ? 16.666 7.739 -9.158 1.00 94.81 403 LEU A CA 1
ATOM 3309 C C . LEU A 1 403 ? 15.607 8.042 -10.219 1.00 94.81 403 LEU A C 1
ATOM 3311 O O . LEU A 1 403 ? 15.878 7.997 -11.421 1.00 94.81 403 LEU A O 1
ATOM 3315 N N . TRP A 1 404 ? 14.406 8.406 -9.781 1.00 94.25 404 TRP A N 1
ATOM 3316 C CA . TRP A 1 404 ? 13.297 8.755 -10.670 1.00 94.25 404 TRP A CA 1
ATOM 3317 C C . TRP A 1 404 ? 13.254 10.265 -10.847 1.00 94.25 404 TRP A C 1
ATOM 3319 O O . TRP A 1 404 ? 12.735 10.993 -10.003 1.00 94.25 404 TRP A O 1
ATOM 3329 N N . SER A 1 405 ? 13.870 10.738 -11.928 1.00 90.94 405 SER A N 1
ATOM 3330 C CA . SER A 1 405 ? 14.072 12.170 -12.189 1.00 90.94 405 SER A CA 1
ATOM 3331 C C . SER A 1 405 ? 13.628 12.636 -13.570 1.00 90.94 405 SER A C 1
ATOM 3333 O O . SER A 1 405 ? 13.861 13.789 -13.936 1.00 90.94 405 SER A O 1
ATOM 3335 N N . ASP A 1 406 ? 12.997 11.740 -14.318 1.00 87.44 406 ASP A N 1
ATOM 3336 C CA . ASP A 1 406 ? 12.440 11.990 -15.636 1.00 87.44 406 ASP A CA 1
ATOM 3337 C C . ASP A 1 406 ? 11.075 12.696 -15.576 1.00 87.44 406 ASP A C 1
ATOM 3339 O O . ASP A 1 406 ? 10.354 12.659 -14.577 1.00 87.44 406 ASP A O 1
ATOM 3343 N N . ASP A 1 407 ? 10.718 13.336 -16.689 1.00 85.50 407 ASP A N 1
ATOM 3344 C CA . ASP A 1 407 ? 9.516 14.163 -16.803 1.00 85.50 407 ASP A CA 1
ATOM 3345 C C . ASP A 1 407 ? 8.202 13.366 -16.814 1.00 85.50 407 ASP A C 1
ATOM 3347 O O . ASP A 1 407 ? 7.141 13.977 -16.674 1.00 85.50 407 ASP A O 1
ATOM 3351 N N . GLU A 1 408 ? 8.242 12.041 -16.995 1.00 87.25 408 GLU A N 1
ATOM 3352 C CA . GLU A 1 408 ? 7.042 11.194 -17.081 1.00 87.25 408 GLU A CA 1
ATOM 3353 C C . GLU A 1 408 ? 6.330 11.093 -15.728 1.00 87.25 408 GLU A C 1
ATOM 3355 O O . GLU A 1 408 ? 5.102 11.056 -15.675 1.00 87.25 408 GLU A O 1
ATOM 3360 N N . VAL A 1 409 ? 7.099 11.096 -14.635 1.00 91.25 409 VAL A N 1
ATOM 3361 C CA . VAL A 1 409 ? 6.604 10.924 -13.260 1.00 91.25 409 VAL A CA 1
ATOM 3362 C C . VAL A 1 409 ? 6.648 12.207 -12.434 1.00 91.25 409 VAL A C 1
ATOM 3364 O O . VAL A 1 409 ? 6.534 12.152 -11.214 1.00 91.25 409 VAL A O 1
ATOM 3367 N N . LYS A 1 410 ? 6.846 13.376 -13.049 1.00 88.56 410 LYS A N 1
ATOM 3368 C CA . LYS A 1 410 ? 6.852 14.660 -12.325 1.00 88.56 410 LYS A CA 1
ATOM 3369 C C . LYS A 1 410 ? 5.482 14.975 -11.717 1.00 88.56 410 LYS A C 1
ATOM 3371 O O . LYS A 1 410 ? 4.466 14.442 -12.152 1.00 88.56 410 LYS A O 1
ATOM 3376 N N . ILE A 1 411 ? 5.445 15.893 -10.749 1.00 89.88 411 ILE A N 1
ATOM 3377 C CA . ILE A 1 411 ? 4.175 16.339 -10.159 1.00 89.88 411 ILE A CA 1
ATOM 3378 C C . ILE A 1 411 ? 3.202 16.895 -11.202 1.00 89.88 411 ILE A C 1
ATOM 3380 O O . ILE A 1 411 ? 3.593 17.472 -12.220 1.00 89.88 411 ILE A O 1
ATOM 3384 N N . ILE A 1 412 ? 1.920 16.781 -10.878 1.00 89.81 412 ILE A N 1
ATOM 3385 C CA . ILE A 1 412 ? 0.820 17.240 -11.715 1.00 89.81 412 ILE A CA 1
ATOM 3386 C C . ILE A 1 412 ? 0.821 18.771 -11.771 1.00 89.81 412 ILE A C 1
ATOM 3388 O O . ILE A 1 412 ? 0.784 19.456 -10.746 1.00 89.81 412 ILE A O 1
ATOM 3392 N N . SER A 1 413 ? 0.860 19.323 -12.983 1.00 85.94 413 SER A N 1
ATOM 3393 C CA . SER A 1 413 ? 0.781 20.774 -13.184 1.00 85.94 413 SER A CA 1
ATOM 3394 C C . SER A 1 413 ? -0.659 21.292 -13.060 1.00 85.94 413 SER A C 1
ATOM 3396 O O . SER A 1 413 ? -1.619 20.538 -13.186 1.00 85.94 413 SER A O 1
ATOM 3398 N N . ALA A 1 414 ? -0.836 22.601 -12.854 1.00 83.56 414 ALA A N 1
ATOM 3399 C CA . ALA A 1 414 ? -2.167 23.205 -12.711 1.00 83.56 414 ALA A CA 1
ATOM 3400 C C . ALA A 1 414 ? -3.088 22.993 -13.932 1.00 83.56 414 ALA A C 1
ATOM 3402 O O . ALA A 1 414 ? -4.301 22.922 -13.773 1.00 83.56 414 ALA A O 1
ATOM 3403 N N . ASN A 1 415 ? -2.511 22.869 -15.132 1.00 84.94 415 ASN A N 1
ATOM 3404 C CA . ASN A 1 415 ? -3.247 22.702 -16.390 1.00 84.94 415 ASN A CA 1
ATOM 3405 C C . ASN A 1 415 ? -3.275 21.246 -16.876 1.00 84.94 415 ASN A C 1
ATOM 3407 O O . ASN A 1 415 ? -3.648 20.988 -18.023 1.00 84.94 415 ASN A O 1
ATOM 3411 N N . ASP A 1 416 ? -2.813 20.303 -16.055 1.00 85.69 416 ASP A N 1
ATOM 3412 C CA . ASP A 1 416 ? -2.777 18.902 -16.446 1.00 85.69 416 ASP A CA 1
ATOM 3413 C C . ASP A 1 416 ? -4.187 18.309 -16.503 1.00 85.69 416 ASP A C 1
ATOM 3415 O O . ASP A 1 416 ? -5.017 18.574 -15.632 1.00 85.69 416 ASP A O 1
ATOM 3419 N N . LYS A 1 417 ? -4.453 17.467 -17.505 1.00 86.69 417 LYS A N 1
ATOM 3420 C CA . LYS A 1 417 ? -5.762 16.809 -17.659 1.00 86.69 417 LYS A CA 1
ATOM 3421 C C . LYS A 1 417 ? -6.037 15.798 -16.552 1.00 86.69 417 LYS A C 1
ATOM 3423 O O . LYS A 1 417 ? -7.191 15.461 -16.324 1.00 86.69 417 LYS A O 1
ATOM 3428 N N . GLU A 1 418 ? -4.984 15.300 -15.911 1.00 90.56 418 GLU A N 1
ATOM 3429 C CA . GLU A 1 418 ? -5.076 14.379 -14.777 1.00 90.56 418 GLU A CA 1
ATOM 3430 C C . GLU A 1 418 ? -5.434 15.082 -13.456 1.00 90.56 418 GLU A C 1
ATOM 3432 O O . GLU A 1 418 ? -5.814 14.421 -12.491 1.00 90.56 418 GLU A O 1
ATOM 3437 N N . ARG A 1 419 ? -5.295 16.414 -13.373 1.00 88.31 419 ARG A N 1
ATOM 3438 C CA . ARG A 1 419 ? -5.476 17.144 -12.114 1.00 88.31 419 ARG A CA 1
ATOM 3439 C C . ARG A 1 419 ? -6.897 16.979 -11.577 1.00 88.31 419 ARG A C 1
ATOM 3441 O O . ARG A 1 419 ? -7.871 17.294 -12.261 1.00 88.31 419 ARG A O 1
ATOM 3448 N N . TYR A 1 420 ? -7.000 16.564 -10.318 1.00 84.94 420 TYR A N 1
ATOM 3449 C CA . TYR A 1 420 ? -8.260 16.265 -9.659 1.00 84.94 420 TYR A CA 1
ATOM 3450 C C . TYR A 1 420 ? -8.282 16.743 -8.197 1.00 84.94 420 TYR A C 1
ATOM 3452 O O . TYR A 1 420 ? -7.384 16.454 -7.414 1.00 84.94 420 TYR A O 1
ATOM 3460 N N . ALA A 1 421 ? -9.355 17.452 -7.831 1.00 78.56 421 ALA A N 1
ATOM 3461 C CA . ALA A 1 421 ? -9.661 17.966 -6.490 1.00 78.56 421 ALA A CA 1
ATOM 3462 C C . ALA A 1 421 ? -8.613 18.900 -5.843 1.00 78.56 421 ALA A C 1
ATOM 3464 O O . ALA A 1 421 ? -8.786 20.116 -5.920 1.00 78.56 421 ALA A O 1
ATOM 3465 N N . PHE A 1 422 ? -7.573 18.372 -5.185 1.00 68.69 422 PHE A N 1
ATOM 3466 C CA . PHE A 1 422 ? -6.685 19.137 -4.292 1.00 68.69 422 PHE A CA 1
ATOM 3467 C C . PHE A 1 422 ? -5.185 18.920 -4.551 1.00 68.69 422 PHE A C 1
ATOM 3469 O O . PHE A 1 422 ? -4.762 17.983 -5.231 1.00 68.69 422 PHE A O 1
ATOM 3476 N N . ASP A 1 423 ? -4.370 19.825 -3.998 1.00 66.81 423 ASP A N 1
ATOM 3477 C CA . ASP A 1 423 ? -2.910 19.746 -4.049 1.00 66.81 423 ASP A CA 1
ATOM 3478 C C . ASP A 1 423 ? -2.421 18.575 -3.180 1.00 66.81 423 ASP A C 1
ATOM 3480 O O . ASP A 1 423 ? -2.694 18.523 -1.988 1.00 66.81 423 ASP A O 1
ATOM 3484 N N . GLY A 1 424 ? -1.726 17.611 -3.791 1.00 77.62 424 GLY A N 1
ATOM 3485 C CA . GLY A 1 424 ? -1.247 16.397 -3.113 1.00 77.62 424 GLY A CA 1
ATOM 3486 C C . GLY A 1 424 ? -1.475 15.106 -3.902 1.00 77.62 424 GLY A C 1
ATOM 3487 O O . GLY A 1 424 ? -0.791 14.117 -3.648 1.00 77.62 424 GLY A O 1
ATOM 3488 N N . GLN A 1 425 ? -2.363 15.126 -4.907 1.00 90.06 425 GLN A N 1
ATOM 3489 C CA . GLN A 1 425 ? -2.562 14.002 -5.828 1.00 90.06 425 GLN A CA 1
ATOM 3490 C C . GLN A 1 425 ? -1.227 13.535 -6.432 1.00 90.06 425 GLN A C 1
ATOM 3492 O O . GLN A 1 425 ? -0.502 14.308 -7.067 1.00 90.06 425 GLN A O 1
ATOM 3497 N N . LYS A 1 426 ? -0.935 12.240 -6.282 1.00 93.56 426 LYS A N 1
ATOM 3498 C CA . LYS A 1 426 ? 0.202 11.600 -6.942 1.00 93.56 426 LYS A CA 1
ATOM 3499 C C . LYS A 1 426 ? -0.091 11.373 -8.435 1.00 93.56 426 LYS A C 1
ATOM 3501 O O . LYS A 1 426 ? -1.229 11.018 -8.752 1.00 93.56 426 LYS A O 1
ATOM 3506 N N . PRO A 1 427 ? 0.896 11.566 -9.334 1.00 94.94 427 PRO A N 1
ATOM 3507 C CA . PRO A 1 427 ? 0.719 11.342 -10.770 1.00 94.94 427 PRO A CA 1
ATOM 3508 C C . PRO A 1 427 ? 0.414 9.878 -11.096 1.00 94.94 427 PRO A C 1
ATOM 3510 O O . PRO A 1 427 ? 1.065 8.975 -10.567 1.00 94.94 427 PRO A O 1
ATOM 3513 N N . GLU A 1 428 ? -0.491 9.619 -12.035 1.00 97.25 428 GLU A N 1
ATOM 3514 C CA . GLU A 1 428 ? -0.827 8.256 -12.462 1.00 97.25 428 GLU A CA 1
ATOM 3515 C C . GLU A 1 428 ? 0.383 7.517 -13.044 1.00 97.25 428 GLU A C 1
ATOM 3517 O O . GLU A 1 428 ? 0.551 6.327 -12.793 1.00 97.25 428 GLU A O 1
ATOM 3522 N N . ASN A 1 429 ? 1.276 8.211 -13.755 1.00 96.00 429 ASN A N 1
ATOM 3523 C CA . ASN A 1 429 ? 2.512 7.610 -14.268 1.00 96.00 429 ASN A CA 1
ATOM 3524 C C . ASN A 1 429 ? 3.452 7.126 -13.153 1.00 96.00 429 ASN A C 1
ATOM 3526 O O . ASN A 1 429 ? 4.150 6.127 -13.340 1.00 96.00 429 ASN A O 1
ATOM 3530 N N . LEU A 1 430 ? 3.474 7.806 -11.998 1.00 97.25 430 LEU A N 1
ATOM 3531 C CA . LEU A 1 430 ? 4.271 7.371 -10.849 1.00 97.25 430 LEU A CA 1
ATOM 3532 C C . LEU A 1 430 ? 3.759 6.017 -10.351 1.00 97.25 430 LEU A C 1
ATOM 3534 O O . LEU A 1 430 ? 4.538 5.076 -10.198 1.00 97.25 430 LEU A O 1
ATOM 3538 N N . ILE A 1 431 ? 2.443 5.902 -10.168 1.00 98.31 431 ILE A N 1
ATOM 3539 C CA . IL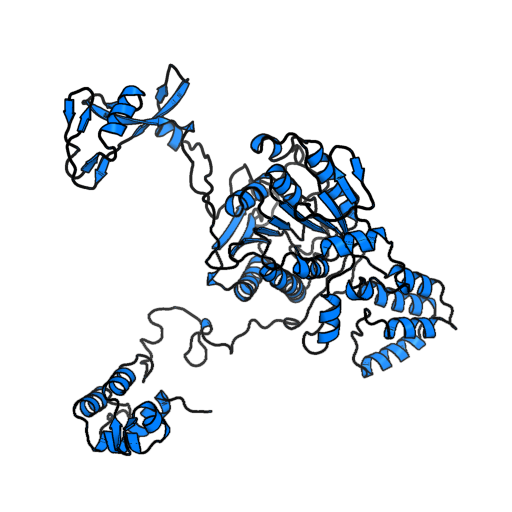E A 1 431 ? 1.826 4.660 -9.699 1.00 98.31 431 ILE A CA 1
ATOM 3540 C C . ILE A 1 431 ? 1.895 3.566 -10.764 1.00 98.31 431 ILE A C 1
ATOM 3542 O O . ILE A 1 431 ? 2.198 2.422 -10.440 1.00 98.31 431 ILE A O 1
ATOM 3546 N N . LYS A 1 432 ? 1.713 3.902 -12.045 1.00 98.00 432 LYS A N 1
ATOM 3547 C CA . LYS A 1 432 ? 1.870 2.953 -13.153 1.00 98.00 432 LYS A CA 1
ATOM 3548 C C . LYS A 1 432 ? 3.253 2.323 -13.129 1.00 98.00 432 LYS A C 1
ATOM 3550 O O . LYS A 1 432 ? 3.366 1.108 -13.230 1.00 98.00 432 LYS A O 1
ATOM 3555 N N . ARG A 1 433 ? 4.298 3.135 -12.948 1.00 97.25 433 ARG A N 1
ATOM 3556 C CA . ARG A 1 433 ? 5.672 2.641 -12.845 1.00 97.25 433 ARG A CA 1
ATOM 3557 C C . ARG A 1 433 ? 5.841 1.695 -11.659 1.00 97.25 433 ARG A C 1
ATOM 3559 O O . ARG A 1 433 ? 6.485 0.666 -11.812 1.00 97.25 433 ARG A O 1
ATOM 3566 N N . ILE A 1 434 ? 5.243 2.004 -10.509 1.00 98.06 434 ILE A N 1
ATOM 3567 C CA . ILE A 1 434 ? 5.235 1.109 -9.341 1.00 98.06 434 ILE A CA 1
ATOM 3568 C C . ILE A 1 434 ? 4.552 -0.224 -9.678 1.00 98.06 434 ILE A C 1
ATOM 3570 O O . ILE A 1 434 ? 5.122 -1.277 -9.406 1.00 98.06 434 ILE A O 1
ATOM 3574 N N . LEU A 1 435 ? 3.381 -0.196 -10.318 1.00 98.38 435 LEU A N 1
ATOM 3575 C CA . LEU A 1 435 ? 2.642 -1.410 -10.670 1.00 98.38 435 LEU A CA 1
ATOM 3576 C C . LEU A 1 435 ? 3.321 -2.230 -11.774 1.00 98.38 435 LEU A C 1
ATOM 3578 O O . LEU A 1 435 ? 3.297 -3.455 -11.698 1.00 98.38 435 LEU A O 1
ATOM 3582 N N . ASP A 1 436 ? 3.971 -1.595 -12.752 1.00 96.69 436 ASP A N 1
ATOM 3583 C CA . ASP A 1 436 ? 4.773 -2.288 -13.772 1.00 96.69 436 ASP A CA 1
ATOM 3584 C C . ASP A 1 436 ? 5.935 -3.068 -13.131 1.00 96.69 436 ASP A C 1
ATOM 3586 O O . ASP A 1 436 ? 6.305 -4.140 -13.609 1.00 96.69 436 ASP A O 1
ATOM 3590 N N . ILE A 1 437 ? 6.500 -2.549 -12.032 1.00 96.62 437 ILE A N 1
ATOM 3591 C CA . ILE A 1 437 ? 7.601 -3.172 -11.283 1.00 96.62 437 ILE A CA 1
ATOM 3592 C C . ILE A 1 437 ? 7.133 -4.396 -10.477 1.00 96.62 437 ILE A C 1
ATOM 3594 O O . ILE A 1 437 ? 7.919 -5.327 -10.286 1.00 96.62 437 ILE A O 1
ATOM 3598 N N . SER A 1 438 ? 5.899 -4.397 -9.969 1.00 96.94 438 SER A N 1
ATOM 3599 C CA . SER A 1 438 ? 5.470 -5.335 -8.920 1.00 96.94 438 SER A CA 1
ATOM 3600 C C . SER A 1 438 ? 4.252 -6.199 -9.250 1.00 96.94 438 SER A C 1
ATOM 3602 O O . SER A 1 438 ? 3.944 -7.089 -8.457 1.00 96.94 438 SER A O 1
ATOM 3604 N N . THR A 1 439 ? 3.553 -5.965 -10.365 1.00 98.06 439 THR A N 1
ATOM 3605 C CA . THR A 1 439 ? 2.280 -6.640 -10.678 1.00 98.06 439 THR A CA 1
ATOM 3606 C C . THR A 1 439 ? 2.130 -7.028 -12.142 1.00 98.06 439 THR A C 1
ATOM 3608 O O . THR A 1 439 ? 2.582 -6.317 -13.043 1.00 98.06 439 THR A O 1
ATOM 3611 N N . ASP A 1 440 ? 1.350 -8.077 -12.373 1.00 96.25 440 ASP A N 1
ATOM 3612 C CA . ASP A 1 440 ? 0.834 -8.488 -13.674 1.00 96.25 440 ASP A CA 1
ATOM 3613 C C . ASP A 1 440 ? -0.685 -8.243 -13.782 1.00 96.25 440 ASP A C 1
ATOM 3615 O O . ASP A 1 440 ? -1.338 -7.744 -12.861 1.00 96.25 440 ASP A O 1
ATOM 3619 N N . PHE A 1 441 ? -1.267 -8.530 -14.949 1.00 96.88 441 PHE A N 1
ATOM 3620 C CA . PHE A 1 441 ? -2.714 -8.419 -15.159 1.00 96.88 441 PHE A CA 1
ATOM 3621 C C . PHE A 1 441 ? -3.484 -9.309 -14.166 1.00 96.88 441 PHE A C 1
ATOM 3623 O O . PHE A 1 441 ? -3.128 -10.467 -13.963 1.00 96.88 441 PHE A O 1
ATOM 3630 N N . GLY A 1 442 ? -4.555 -8.779 -13.569 1.00 96.94 442 GLY A N 1
ATOM 3631 C CA . GLY A 1 442 ? -5.396 -9.491 -12.599 1.00 96.94 442 GLY A CA 1
ATOM 3632 C C . GLY A 1 442 ? -4.856 -9.547 -11.164 1.00 96.94 442 GLY A C 1
ATOM 3633 O O . GLY A 1 442 ? -5.599 -9.937 -10.258 1.00 96.94 442 GLY A O 1
ATOM 3634 N N . ASP A 1 443 ? -3.613 -9.121 -10.917 1.00 98.19 443 ASP A N 1
ATOM 3635 C CA . ASP A 1 443 ? -3.063 -9.064 -9.562 1.00 98.19 443 ASP A CA 1
ATOM 3636 C C . ASP A 1 443 ? -3.827 -8.085 -8.662 1.00 98.19 443 ASP A C 1
ATOM 3638 O O . ASP A 1 443 ? -4.420 -7.109 -9.124 1.00 98.19 443 ASP A O 1
ATOM 3642 N N . LEU A 1 444 ? -3.802 -8.358 -7.354 1.00 98.69 444 LEU A N 1
ATOM 3643 C CA . LEU A 1 444 ? -4.481 -7.553 -6.342 1.00 98.69 444 LEU A CA 1
ATOM 3644 C C . LEU A 1 444 ? -3.554 -6.473 -5.771 1.00 98.69 444 LEU A C 1
ATOM 3646 O O . LEU A 1 444 ? -2.527 -6.788 -5.160 1.00 98.69 444 LEU A O 1
ATOM 3650 N N . VAL A 1 445 ? -3.963 -5.217 -5.924 1.00 98.88 445 VAL A N 1
ATOM 3651 C CA . VAL A 1 445 ? -3.309 -4.027 -5.373 1.00 98.88 445 VAL A CA 1
ATOM 3652 C C . VAL A 1 445 ? -4.086 -3.525 -4.159 1.00 98.88 445 VAL A C 1
ATOM 3654 O O . VAL A 1 445 ? -5.310 -3.449 -4.187 1.00 98.88 445 VAL A O 1
ATOM 3657 N N . LEU A 1 446 ? -3.388 -3.158 -3.092 1.00 98.88 446 LEU A N 1
ATOM 3658 C CA . LEU A 1 446 ? -3.985 -2.524 -1.921 1.00 98.88 446 LEU A CA 1
ATOM 3659 C C . LEU A 1 446 ? -3.334 -1.166 -1.679 1.00 98.88 446 LEU A C 1
ATOM 3661 O O . LEU A 1 446 ? -2.111 -1.036 -1.687 1.00 98.88 446 LEU A O 1
ATOM 3665 N N . ASP A 1 447 ? -4.171 -0.177 -1.414 1.00 98.75 447 ASP A N 1
ATOM 3666 C CA . ASP A 1 447 ? -3.765 1.130 -0.921 1.00 98.75 447 ASP A CA 1
ATOM 3667 C C . ASP A 1 447 ? -4.724 1.522 0.203 1.00 98.75 447 ASP A C 1
ATOM 3669 O O . ASP A 1 447 ? -5.940 1.536 0.028 1.00 98.75 447 ASP A O 1
ATOM 3673 N N . PHE A 1 448 ? -4.183 1.763 1.393 1.00 97.69 448 PHE A N 1
ATOM 3674 C CA . PHE A 1 448 ? -4.959 2.114 2.585 1.00 97.69 448 PHE A CA 1
ATOM 3675 C C . PHE A 1 448 ? -4.769 3.575 3.021 1.00 97.69 448 PHE A C 1
ATOM 3677 O O . PHE A 1 448 ? -5.038 3.929 4.174 1.00 97.69 448 PHE A O 1
ATOM 3684 N N . HIS A 1 449 ? -4.297 4.398 2.083 1.00 94.94 449 HIS A N 1
ATOM 3685 C CA . HIS A 1 449 ? -4.183 5.852 2.140 1.00 94.94 449 HIS A CA 1
ATOM 3686 C C . HIS A 1 449 ? -4.556 6.448 0.770 1.00 94.94 449 HIS A C 1
ATOM 3688 O O . HIS A 1 449 ? -3.811 7.236 0.190 1.00 94.94 449 HIS A O 1
ATOM 3694 N N . ILE A 1 450 ? -5.712 6.051 0.220 1.00 95.00 450 ILE A N 1
ATOM 3695 C CA . ILE A 1 450 ? -5.997 6.297 -1.205 1.00 95.00 450 ILE A CA 1
ATOM 3696 C C . ILE A 1 450 ? -6.156 7.771 -1.572 1.00 95.00 450 ILE A C 1
ATOM 3698 O O . ILE A 1 450 ? -5.968 8.110 -2.745 1.00 95.00 450 ILE A O 1
ATOM 3702 N N . GLY A 1 451 ? -6.544 8.644 -0.634 1.00 92.50 451 GLY A N 1
ATOM 3703 C CA . GLY A 1 451 ? -6.772 10.061 -0.906 1.00 92.50 451 GLY A CA 1
ATOM 3704 C C . GLY A 1 451 ? -7.695 10.256 -2.111 1.00 92.50 451 GLY A C 1
ATOM 3705 O O . GLY A 1 451 ? -8.819 9.760 -2.153 1.00 92.50 451 GLY A O 1
ATOM 3706 N N . THR A 1 452 ? -7.191 10.913 -3.161 1.00 93.62 452 THR A N 1
ATOM 3707 C CA . THR A 1 452 ? -7.935 11.116 -4.423 1.00 93.62 452 THR A CA 1
ATOM 3708 C C . THR A 1 452 ? -8.234 9.841 -5.226 1.00 93.62 452 THR A C 1
ATOM 3710 O O . THR A 1 452 ? -8.952 9.920 -6.220 1.00 93.62 452 THR A O 1
ATOM 3713 N N . GLY A 1 453 ? -7.691 8.681 -4.853 1.00 96.00 453 GLY A N 1
ATOM 3714 C CA . GLY A 1 453 ? -7.916 7.402 -5.528 1.00 96.00 453 GLY A CA 1
ATOM 3715 C C . GLY A 1 453 ? -6.972 7.100 -6.692 1.00 96.00 453 GLY A C 1
ATOM 3716 O O . GLY A 1 453 ? -7.309 6.247 -7.511 1.00 96.00 453 GLY A O 1
ATOM 3717 N N . THR A 1 454 ? -5.808 7.761 -6.800 1.00 97.56 454 THR A N 1
ATOM 3718 C CA . THR A 1 454 ? -4.862 7.545 -7.920 1.00 97.56 454 THR A CA 1
ATOM 3719 C C . THR A 1 454 ? -4.496 6.067 -8.080 1.00 97.56 454 THR A C 1
ATOM 3721 O O . THR A 1 454 ? -4.551 5.550 -9.194 1.00 97.56 454 THR A O 1
ATOM 3724 N N . THR A 1 455 ? -4.184 5.357 -6.992 1.00 98.62 455 THR A N 1
ATOM 3725 C CA . THR A 1 455 ? -3.805 3.937 -7.067 1.00 98.62 455 THR A CA 1
ATOM 3726 C C . THR A 1 455 ? -4.928 3.059 -7.597 1.00 98.62 455 THR A C 1
ATOM 3728 O O . THR A 1 455 ? -4.691 2.221 -8.465 1.00 98.62 455 THR A O 1
ATOM 3731 N N . CYS A 1 456 ? -6.161 3.304 -7.150 1.00 98.62 456 CYS A N 1
ATOM 3732 C CA . CYS A 1 456 ? -7.343 2.603 -7.648 1.00 98.62 456 CYS A CA 1
ATOM 3733 C C . CYS A 1 456 ? -7.572 2.894 -9.138 1.00 98.62 456 CYS A C 1
ATOM 3735 O O . CYS A 1 456 ? -7.794 1.967 -9.910 1.00 98.62 456 CYS A O 1
ATOM 3737 N N . ALA A 1 457 ? -7.457 4.158 -9.562 1.00 98.31 457 ALA A N 1
ATOM 3738 C CA . ALA A 1 457 ? -7.625 4.557 -10.959 1.00 98.31 457 ALA A CA 1
ATOM 3739 C C . ALA A 1 457 ? -6.605 3.870 -11.878 1.00 98.31 457 ALA A C 1
ATOM 3741 O O . ALA A 1 457 ? -6.972 3.329 -12.921 1.00 98.31 457 ALA A O 1
ATOM 3742 N N . VAL A 1 458 ? -5.333 3.848 -11.478 1.00 98.69 458 VAL A N 1
ATOM 3743 C CA . VAL A 1 458 ? -4.255 3.223 -12.254 1.00 98.69 458 VAL A CA 1
ATOM 3744 C C . VAL A 1 458 ? -4.403 1.707 -12.292 1.00 98.69 458 VAL A C 1
ATOM 3746 O O . VAL A 1 458 ? -4.346 1.127 -13.376 1.00 98.69 458 VAL A O 1
ATOM 3749 N N . ALA A 1 459 ? -4.647 1.065 -11.145 1.00 98.69 459 ALA A N 1
ATOM 3750 C CA . ALA A 1 459 ? -4.880 -0.376 -11.086 1.00 98.69 459 ALA A CA 1
ATOM 3751 C C . ALA A 1 459 ? -6.052 -0.779 -11.994 1.00 98.69 459 ALA A C 1
ATOM 3753 O O . ALA A 1 459 ? -5.910 -1.700 -12.799 1.00 98.69 459 ALA A O 1
ATOM 3754 N N . HIS A 1 460 ? -7.156 -0.027 -11.946 1.00 98.56 460 HIS A N 1
ATOM 3755 C CA . HIS A 1 460 ? -8.326 -0.245 -12.792 1.00 98.56 460 HIS A CA 1
ATOM 3756 C C . HIS A 1 460 ? -7.979 -0.149 -14.287 1.00 98.56 460 HIS A C 1
ATOM 3758 O O . HIS A 1 460 ? -8.229 -1.092 -15.038 1.00 98.56 460 HIS A O 1
ATOM 3764 N N . LYS A 1 461 ? -7.338 0.949 -14.716 1.00 98.50 461 LYS A N 1
ATOM 3765 C CA . LYS A 1 461 ? -6.938 1.178 -16.119 1.00 98.50 461 LYS A CA 1
ATOM 3766 C C . LYS A 1 461 ? -5.962 0.116 -16.637 1.00 98.50 461 LYS A C 1
ATOM 3768 O O . LYS A 1 461 ? -5.953 -0.187 -17.823 1.00 98.50 461 LYS A O 1
ATOM 3773 N N . MET A 1 462 ? -5.148 -0.457 -15.751 1.00 98.12 462 MET A N 1
ATOM 3774 C CA . MET A 1 462 ? -4.186 -1.515 -16.071 1.00 98.12 462 MET A CA 1
ATOM 3775 C C . MET A 1 462 ? -4.771 -2.934 -15.951 1.00 98.12 462 MET A C 1
ATOM 3777 O O . MET A 1 462 ? -4.037 -3.905 -16.145 1.00 98.12 462 MET A O 1
ATOM 3781 N N . GLY A 1 463 ? -6.052 -3.101 -15.612 1.00 97.69 463 GLY A N 1
ATOM 3782 C CA . GLY A 1 463 ? -6.672 -4.422 -15.456 1.00 97.69 463 GLY A CA 1
ATOM 3783 C C . GLY A 1 463 ? -6.169 -5.206 -14.238 1.00 97.69 463 GLY A C 1
ATOM 3784 O O . GLY A 1 463 ? -6.084 -6.433 -14.278 1.00 97.69 463 GLY A O 1
ATOM 3785 N N . ARG A 1 464 ? -5.779 -4.511 -13.166 1.00 98.19 464 ARG A N 1
ATOM 3786 C CA . ARG A 1 464 ? -5.495 -5.098 -11.847 1.00 98.19 464 ARG A CA 1
ATOM 3787 C C . ARG A 1 464 ? -6.750 -5.019 -10.986 1.00 98.19 464 ARG A C 1
ATOM 3789 O O . ARG A 1 464 ? -7.570 -4.114 -11.155 1.00 98.19 464 ARG A O 1
ATOM 3796 N N . ARG A 1 465 ? -6.876 -5.940 -10.031 1.00 98.31 465 ARG A N 1
ATOM 3797 C CA . ARG A 1 465 ? -7.877 -5.813 -8.967 1.00 98.31 465 ARG A CA 1
ATOM 3798 C C . ARG A 1 465 ? -7.361 -4.861 -7.900 1.00 98.31 465 ARG A C 1
ATOM 3800 O O . ARG A 1 465 ? -6.152 -4.799 -7.676 1.00 98.31 465 ARG A O 1
ATOM 3807 N N . TYR A 1 466 ? -8.247 -4.148 -7.216 1.00 98.81 466 TYR A N 1
ATOM 3808 C CA . TYR A 1 466 ? -7.826 -3.225 -6.164 1.00 98.81 466 TYR A CA 1
ATOM 3809 C C . TYR A 1 466 ? -8.741 -3.191 -4.945 1.00 98.81 466 TYR A C 1
ATOM 3811 O O . TYR A 1 466 ? -9.953 -3.386 -5.035 1.00 98.81 466 TYR A O 1
ATOM 3819 N N . ILE A 1 467 ? -8.122 -2.887 -3.807 1.00 98.81 467 ILE A N 1
ATOM 3820 C CA . ILE A 1 467 ? -8.780 -2.500 -2.564 1.00 98.81 467 ILE A CA 1
ATOM 3821 C C . ILE A 1 467 ? -8.217 -1.137 -2.162 1.00 98.81 467 ILE A C 1
ATOM 3823 O O . ILE A 1 467 ? -7.007 -0.985 -1.995 1.00 98.81 467 ILE A O 1
ATOM 3827 N N . GLY A 1 468 ? -9.097 -0.155 -2.026 1.00 98.62 468 GLY A N 1
ATOM 3828 C CA . GLY A 1 468 ? -8.788 1.173 -1.521 1.00 98.62 468 GLY A CA 1
ATOM 3829 C C . GLY A 1 468 ? -9.413 1.409 -0.152 1.00 98.62 468 GLY A C 1
ATOM 3830 O O . GLY A 1 468 ? -10.579 1.068 0.031 1.00 98.62 468 GLY A O 1
ATOM 3831 N N . VAL A 1 469 ? -8.686 2.016 0.788 1.00 98.31 469 VAL A N 1
ATOM 3832 C CA . VAL A 1 469 ? -9.241 2.456 2.081 1.00 98.31 469 VAL A CA 1
ATOM 3833 C C . VAL A 1 469 ? -8.973 3.938 2.320 1.00 98.31 469 VAL A C 1
ATOM 3835 O O . VAL A 1 469 ? -7.843 4.401 2.158 1.00 98.31 469 VAL A O 1
ATOM 3838 N N . GLU A 1 470 ? -10.012 4.660 2.731 1.00 93.38 470 GLU A N 1
ATOM 3839 C CA . GLU A 1 470 ? -9.953 6.059 3.164 1.00 93.38 470 GLU A CA 1
ATOM 3840 C C . GLU A 1 470 ? -10.930 6.275 4.325 1.00 93.38 470 GLU A C 1
ATOM 3842 O O . GLU A 1 470 ? -12.047 5.767 4.303 1.00 93.38 470 GLU A O 1
ATOM 3847 N N . GLN A 1 471 ? -10.527 7.024 5.347 1.00 87.81 471 GLN A N 1
ATOM 3848 C CA . GLN A 1 471 ? -11.379 7.281 6.512 1.00 87.81 471 GLN A CA 1
ATOM 3849 C C . GLN A 1 471 ? -12.180 8.580 6.386 1.00 87.81 471 GLN A C 1
ATOM 3851 O O . GLN A 1 471 ? -13.240 8.703 6.994 1.00 87.81 471 GLN A O 1
ATOM 3856 N N . MET A 1 472 ? -11.707 9.530 5.577 1.00 86.12 472 MET A N 1
ATOM 3857 C CA . MET A 1 472 ? -12.297 10.865 5.484 1.00 86.12 472 MET A CA 1
ATOM 3858 C C . MET A 1 472 ? -13.602 10.892 4.676 1.00 86.12 472 MET A C 1
ATOM 3860 O O . MET A 1 472 ? -13.723 10.263 3.620 1.00 86.12 472 MET A O 1
ATOM 3864 N N . ASP A 1 473 ? -14.557 11.720 5.112 1.00 86.62 473 ASP A N 1
ATOM 3865 C CA . ASP A 1 473 ? -15.861 11.905 4.449 1.00 86.62 473 ASP A CA 1
ATOM 3866 C C . ASP A 1 473 ? -15.757 12.340 2.973 1.00 86.62 473 ASP A C 1
ATOM 3868 O O . ASP A 1 473 ? -16.640 12.027 2.166 1.00 86.62 473 ASP A O 1
ATOM 3872 N N . TYR A 1 474 ? -14.661 13.000 2.572 1.00 88.75 474 TYR A N 1
ATOM 3873 C CA . TYR A 1 474 ? -14.460 13.406 1.179 1.00 88.75 474 TYR A CA 1
ATOM 3874 C C . TYR A 1 474 ? -14.418 12.228 0.201 1.00 88.75 474 TYR A C 1
ATOM 3876 O O . TYR A 1 474 ? -14.587 12.450 -1.000 1.00 88.75 474 TYR A O 1
ATOM 3884 N N . ILE A 1 475 ? -14.200 10.992 0.670 1.00 93.31 475 ILE A N 1
ATOM 3885 C CA . ILE A 1 475 ? -14.117 9.791 -0.171 1.00 93.31 475 ILE A CA 1
ATOM 3886 C C . ILE A 1 475 ? -15.309 9.683 -1.133 1.00 93.31 475 ILE A C 1
ATOM 3888 O O . ILE A 1 475 ? -15.134 9.314 -2.294 1.00 93.31 475 ILE A O 1
ATOM 3892 N N . GLN A 1 476 ? -16.510 10.071 -0.689 1.00 91.12 476 GLN A N 1
ATOM 3893 C CA . GLN A 1 476 ? -17.728 10.008 -1.500 1.00 91.12 476 GLN A CA 1
ATOM 3894 C C . GLN A 1 476 ? -17.724 11.048 -2.629 1.00 91.12 476 GLN A C 1
ATOM 3896 O O . GLN A 1 476 ? -18.087 10.741 -3.759 1.00 91.12 476 GLN A O 1
ATOM 3901 N N . ASN A 1 477 ? -17.267 12.268 -2.350 1.00 92.19 477 ASN A N 1
ATOM 3902 C CA . ASN A 1 477 ? -17.340 13.384 -3.299 1.00 92.19 477 ASN A CA 1
ATOM 3903 C C . ASN A 1 477 ? -16.092 13.508 -4.183 1.00 92.19 477 ASN A C 1
ATOM 3905 O O . ASN A 1 477 ? -16.129 14.145 -5.234 1.00 92.19 477 ASN A O 1
ATOM 3909 N N . ILE A 1 478 ? -14.975 12.924 -3.751 1.00 93.75 478 ILE A N 1
ATOM 3910 C CA . ILE A 1 478 ? -13.684 13.000 -4.430 1.00 93.75 478 ILE A CA 1
ATOM 3911 C C . ILE A 1 478 ? -13.373 11.643 -5.049 1.00 93.75 478 ILE A C 1
ATOM 3913 O O . ILE A 1 478 ? -13.389 11.514 -6.272 1.00 93.75 478 ILE A O 1
ATOM 3917 N N . THR A 1 479 ? -13.115 10.630 -4.230 1.00 95.62 479 THR A N 1
ATOM 3918 C CA . THR A 1 479 ? -12.581 9.340 -4.682 1.00 95.62 479 THR A CA 1
ATOM 3919 C C . THR A 1 479 ? -13.599 8.554 -5.504 1.00 95.62 479 THR A C 1
ATOM 3921 O O . THR A 1 479 ? -13.290 8.129 -6.617 1.00 95.62 479 THR A O 1
ATOM 3924 N N . VAL A 1 480 ? -14.832 8.410 -5.013 1.00 97.31 480 VAL A N 1
ATOM 3925 C CA . VAL A 1 480 ? -15.911 7.699 -5.723 1.00 97.31 480 VAL A CA 1
ATOM 3926 C C . VAL A 1 480 ? -16.256 8.406 -7.038 1.00 97.31 480 VAL A C 1
ATOM 3928 O O . VAL A 1 480 ? -16.336 7.752 -8.077 1.00 97.31 480 VAL A O 1
ATOM 3931 N N . GLU A 1 481 ? -16.369 9.737 -7.038 1.00 96.38 481 GLU A N 1
ATOM 3932 C CA . GLU A 1 481 ? -16.619 10.510 -8.264 1.00 96.38 481 GLU A CA 1
ATOM 3933 C C . GLU A 1 481 ? -15.469 10.414 -9.277 1.00 96.38 481 GLU A C 1
ATOM 3935 O O . GLU A 1 481 ? -15.722 10.327 -10.482 1.00 96.38 481 GLU A O 1
ATOM 3940 N N . ARG A 1 482 ? -14.208 10.341 -8.827 1.00 96.19 482 ARG A N 1
ATOM 3941 C CA . ARG A 1 482 ? -13.075 10.063 -9.722 1.00 96.19 482 ARG A CA 1
ATOM 3942 C C . ARG A 1 482 ? -13.218 8.686 -10.354 1.00 96.19 482 ARG A C 1
ATOM 3944 O O . ARG A 1 482 ? -13.071 8.549 -11.564 1.00 96.19 482 ARG A O 1
ATOM 3951 N N . MET A 1 483 ? -13.524 7.669 -9.555 1.00 98.06 483 MET A N 1
ATOM 3952 C CA . MET A 1 483 ? -13.620 6.297 -10.049 1.00 98.06 483 MET A CA 1
ATOM 3953 C C . MET A 1 483 ? -14.808 6.092 -10.994 1.00 98.06 483 MET A C 1
ATOM 3955 O O . MET A 1 483 ? -14.693 5.308 -11.934 1.00 98.06 483 MET A O 1
ATOM 3959 N N . LYS A 1 484 ? -15.900 6.851 -10.841 1.00 97.69 484 LYS A N 1
ATOM 3960 C CA . LYS A 1 484 ? -16.969 6.921 -11.853 1.00 97.69 484 LYS A CA 1
ATOM 3961 C C . LYS A 1 484 ? -16.445 7.441 -13.194 1.00 97.69 484 LYS A C 1
ATOM 3963 O O . LYS A 1 484 ? -16.664 6.792 -14.207 1.00 97.69 484 LYS A O 1
ATOM 3968 N N . LYS A 1 485 ? -15.655 8.524 -13.204 1.00 96.69 485 LYS A N 1
ATOM 3969 C CA . LYS A 1 485 ? -15.016 9.028 -14.439 1.00 96.69 485 LYS A CA 1
ATOM 3970 C C . LYS A 1 485 ? -14.085 7.997 -15.080 1.00 96.69 485 LYS A C 1
ATOM 3972 O O . LYS A 1 485 ? -14.033 7.899 -16.305 1.00 96.69 485 LYS A O 1
ATOM 3977 N N . VAL A 1 486 ? -13.361 7.222 -14.266 1.00 97.62 486 VAL A N 1
ATOM 3978 C CA . VAL A 1 486 ? -12.525 6.110 -14.750 1.00 97.62 486 VAL A CA 1
ATOM 3979 C C . VAL A 1 486 ? -13.387 5.062 -15.450 1.00 97.62 486 VAL A C 1
ATOM 3981 O O . VAL A 1 486 ? -13.089 4.724 -16.595 1.00 97.62 486 VAL A O 1
ATOM 3984 N N . ILE A 1 487 ? -14.482 4.615 -14.829 1.00 97.94 487 ILE A N 1
ATOM 3985 C CA . ILE A 1 487 ? -15.443 3.686 -15.448 1.00 97.94 487 ILE A CA 1
ATOM 3986 C C . ILE A 1 487 ? -16.043 4.275 -16.736 1.00 97.94 487 ILE A C 1
ATOM 3988 O O . ILE A 1 487 ? -16.196 3.561 -17.728 1.00 97.94 487 ILE A O 1
ATOM 3992 N N . ASP A 1 488 ? -16.328 5.575 -16.768 1.00 97.25 488 ASP A N 1
ATOM 3993 C CA . ASP A 1 488 ? -16.877 6.256 -17.948 1.00 97.25 488 ASP A CA 1
ATOM 3994 C C . ASP A 1 488 ? -15.870 6.379 -19.105 1.00 97.25 488 ASP A C 1
ATOM 3996 O O . ASP A 1 488 ? -16.260 6.684 -20.235 1.00 97.25 488 ASP A O 1
ATOM 4000 N N . GLY A 1 489 ? -14.586 6.100 -18.857 1.00 96.38 489 GLY A N 1
ATOM 4001 C CA . GLY A 1 489 ? -13.533 6.124 -19.871 1.00 96.38 489 GLY A CA 1
ATOM 4002 C C . GLY A 1 489 ? -12.853 7.480 -20.023 1.00 96.38 489 GLY A C 1
ATOM 4003 O O . GLY A 1 489 ? -12.505 7.872 -21.142 1.00 96.38 489 GLY A O 1
ATOM 4004 N N . GLU A 1 490 ? -12.653 8.212 -18.920 1.00 95.00 490 GLU A N 1
ATOM 4005 C CA . GLU A 1 490 ? -11.862 9.445 -18.940 1.00 95.00 490 GLU A CA 1
ATOM 4006 C C . GLU A 1 490 ? -10.494 9.269 -19.623 1.00 95.00 490 GLU A C 1
ATOM 4008 O O . GLU A 1 490 ? -9.919 8.185 -19.663 1.00 95.00 490 GLU A O 1
ATOM 4013 N N . GLN A 1 491 ? -9.955 10.365 -20.161 1.00 94.38 491 GLN A N 1
ATOM 4014 C CA . GLN A 1 491 ? -8.740 10.356 -20.988 1.00 94.38 491 GLN A CA 1
ATOM 4015 C C . GLN A 1 491 ? -7.566 11.125 -20.348 1.00 94.38 491 GLN A C 1
ATOM 4017 O O . GLN A 1 491 ? -6.671 11.600 -21.056 1.00 94.38 491 GLN A O 1
ATOM 4022 N N . GLY A 1 492 ? -7.588 11.292 -19.020 1.00 91.75 492 GLY A N 1
ATOM 4023 C CA . GLY A 1 492 ? -6.493 11.855 -18.218 1.00 91.75 492 GLY A CA 1
ATOM 4024 C C . GLY A 1 492 ? -5.432 10.811 -17.841 1.00 91.75 492 GLY A C 1
ATOM 4025 O O . GLY A 1 492 ? -5.663 9.609 -17.996 1.00 91.75 492 GLY A O 1
ATOM 4026 N N . GLY A 1 493 ? -4.269 11.269 -17.364 1.00 93.62 493 GLY A N 1
ATOM 4027 C CA . GLY A 1 493 ? -3.195 10.409 -16.850 1.00 93.62 493 GLY A CA 1
ATOM 4028 C C . GLY A 1 493 ? -2.748 9.321 -17.831 1.00 93.62 493 GLY A C 1
ATOM 4029 O O . GLY A 1 493 ? -2.410 9.611 -18.984 1.00 93.62 493 GLY A O 1
ATOM 4030 N N . ILE A 1 494 ? -2.778 8.059 -17.391 1.00 96.44 494 ILE A N 1
ATOM 4031 C CA . ILE A 1 494 ? -2.275 6.909 -18.167 1.00 96.44 494 ILE A CA 1
ATOM 4032 C C . ILE A 1 494 ? -3.278 6.351 -19.180 1.00 96.44 494 ILE A C 1
ATOM 4034 O O . ILE A 1 494 ? -2.970 5.394 -19.884 1.00 96.44 494 ILE A O 1
ATOM 4038 N N . SER A 1 495 ? -4.479 6.923 -19.283 1.00 96.56 495 SER A N 1
ATOM 4039 C CA . SER A 1 495 ? -5.577 6.324 -20.058 1.00 96.56 495 SER A CA 1
ATOM 4040 C C . SER A 1 495 ? -5.186 6.038 -21.511 1.00 96.56 495 SER A C 1
ATOM 4042 O O . SER A 1 495 ? -5.467 4.967 -22.029 1.00 96.56 495 SER A O 1
ATOM 4044 N N . LYS A 1 496 ? -4.434 6.940 -22.152 1.00 93.44 496 LYS A N 1
ATOM 4045 C CA . LYS A 1 496 ? -3.954 6.725 -23.526 1.00 93.44 496 LYS A CA 1
ATOM 4046 C C . LYS A 1 496 ? -2.892 5.634 -23.638 1.00 93.44 496 LYS A C 1
ATOM 4048 O O . LYS A 1 496 ? -2.901 4.887 -24.607 1.00 93.44 496 LYS A O 1
ATOM 4053 N N . SER A 1 497 ? -1.950 5.574 -22.696 1.00 91.06 497 SER A N 1
ATOM 4054 C CA . SER A 1 497 ? -0.868 4.580 -22.732 1.00 91.06 497 SER A CA 1
ATOM 4055 C C . SER A 1 497 ? -1.346 3.188 -22.316 1.00 91.06 497 SER A C 1
ATOM 4057 O O . SER A 1 497 ? -0.718 2.204 -22.697 1.00 91.06 497 SER A O 1
ATOM 4059 N N . ALA A 1 498 ? -2.460 3.109 -21.587 1.00 93.31 498 ALA A N 1
ATOM 4060 C CA . ALA A 1 498 ? -3.153 1.877 -21.226 1.00 93.31 498 ALA A CA 1
ATOM 4061 C C . ALA A 1 498 ? -4.271 1.473 -22.212 1.00 93.31 498 ALA A C 1
ATOM 4063 O O . ALA A 1 498 ? -4.940 0.477 -21.965 1.00 93.31 498 ALA A O 1
ATOM 4064 N N . ASP A 1 499 ? -4.489 2.233 -23.295 1.00 95.12 499 ASP A N 1
ATOM 4065 C CA . ASP A 1 499 ? -5.618 2.058 -24.230 1.00 95.12 499 ASP A CA 1
ATOM 4066 C C . ASP A 1 499 ? -6.988 1.951 -23.525 1.00 95.12 499 ASP A C 1
ATOM 4068 O O . ASP A 1 499 ? -7.834 1.105 -23.814 1.00 95.12 499 ASP A O 1
ATOM 4072 N N . TRP A 1 500 ? -7.198 2.811 -22.530 1.00 96.94 500 TRP A N 1
ATOM 4073 C CA . TRP A 1 500 ? -8.377 2.782 -21.681 1.00 96.94 500 TRP A CA 1
ATOM 4074 C C . TRP A 1 500 ? -9.587 3.430 -22.361 1.00 96.94 500 TRP A C 1
ATOM 4076 O O . TRP A 1 500 ? -9.559 4.611 -22.714 1.00 96.94 500 TRP A O 1
ATOM 4086 N N . GLN A 1 501 ? -10.676 2.665 -22.479 1.00 96.00 501 GLN A N 1
ATOM 4087 C CA . GLN A 1 501 ? -11.940 3.081 -23.111 1.00 96.00 501 GLN A CA 1
ATOM 4088 C C . GLN A 1 501 ? -13.129 3.115 -22.124 1.00 96.00 501 GLN A C 1
ATOM 4090 O O . GLN A 1 501 ? -14.280 3.309 -22.528 1.00 96.00 501 GLN A O 1
ATOM 4095 N N . GLY A 1 502 ? -12.864 2.919 -20.828 1.00 96.31 502 GLY A N 1
ATOM 4096 C CA . GLY A 1 502 ? -13.885 2.764 -19.788 1.00 96.31 502 GLY A CA 1
ATOM 4097 C C . GLY A 1 502 ? -14.399 1.329 -19.640 1.00 96.31 502 GLY A C 1
ATOM 4098 O O . GLY A 1 502 ? -14.051 0.435 -20.411 1.00 96.31 502 GLY A O 1
ATOM 4099 N N . GLY A 1 503 ? -15.259 1.117 -18.647 1.00 96.44 503 GLY A N 1
ATOM 4100 C CA . GLY A 1 503 ? -15.812 -0.180 -18.260 1.00 96.44 503 GLY A CA 1
ATOM 4101 C C . GLY A 1 503 ? -15.453 -0.569 -16.827 1.00 96.44 503 GLY A C 1
ATOM 4102 O O . GLY A 1 503 ? -15.023 0.263 -16.036 1.00 96.44 503 GLY A O 1
ATOM 4103 N N . GLY A 1 504 ? -15.660 -1.845 -16.502 1.00 96.31 504 GLY A N 1
ATOM 4104 C CA . GLY A 1 504 ? -15.404 -2.383 -15.167 1.00 96.31 504 GLY A CA 1
ATOM 4105 C C . GLY A 1 504 ? -16.413 -1.931 -14.109 1.00 96.31 504 GLY A C 1
ATOM 4106 O O . GLY A 1 504 ? -17.447 -1.322 -14.398 1.00 96.31 504 GLY A O 1
ATOM 4107 N N . SER A 1 505 ? -16.115 -2.279 -12.860 1.00 97.88 505 SER A N 1
ATOM 4108 C CA . SER A 1 505 ? -16.933 -1.931 -11.701 1.00 97.88 505 SER A CA 1
ATOM 4109 C C . SER A 1 505 ? -16.107 -1.862 -10.424 1.00 97.88 505 SER A C 1
ATOM 4111 O O . SER A 1 505 ? -15.023 -2.447 -10.335 1.00 97.88 505 SER A O 1
ATOM 4113 N N . PHE A 1 506 ? -16.652 -1.197 -9.411 1.00 98.50 506 PHE A N 1
ATOM 4114 C CA . PHE A 1 506 ? -16.193 -1.322 -8.029 1.00 98.50 506 PHE A CA 1
ATOM 4115 C C . PHE A 1 506 ? -17.370 -1.303 -7.066 1.00 98.50 506 PHE A C 1
ATOM 4117 O O . PHE A 1 506 ? -18.442 -0.782 -7.380 1.00 98.50 506 PHE A O 1
ATOM 4124 N N . ILE A 1 507 ? -17.153 -1.860 -5.884 1.00 98.62 507 ILE A N 1
ATOM 4125 C CA . ILE A 1 507 ? -18.056 -1.744 -4.753 1.00 98.62 507 ILE A CA 1
ATOM 4126 C C . ILE A 1 507 ? -17.500 -0.698 -3.796 1.00 98.62 507 ILE A C 1
ATOM 4128 O O . ILE A 1 507 ? -16.338 -0.749 -3.399 1.00 98.62 507 ILE A O 1
ATOM 4132 N N . TYR A 1 508 ? -18.353 0.247 -3.435 1.00 98.62 508 TYR A N 1
ATOM 4133 C CA . TYR A 1 508 ? -18.176 1.097 -2.271 1.00 98.62 508 TYR A CA 1
ATOM 4134 C C . TYR A 1 508 ? -18.867 0.449 -1.076 1.00 98.62 508 TYR A C 1
ATOM 4136 O O . TYR A 1 508 ? -19.999 -0.013 -1.221 1.00 98.62 508 TYR A O 1
ATOM 4144 N N . CYS A 1 509 ? -18.232 0.450 0.086 1.00 97.94 509 CYS A N 1
ATOM 4145 C CA . CYS A 1 509 ? -18.874 0.121 1.354 1.00 97.94 509 CYS A CA 1
ATOM 4146 C C . CYS A 1 509 ? -18.225 0.905 2.496 1.00 97.94 509 CYS A C 1
ATOM 4148 O O . CYS A 1 509 ? -17.157 1.500 2.343 1.00 97.94 509 CYS A O 1
ATOM 4150 N N . GLU A 1 510 ? -18.873 0.902 3.651 1.00 96.06 510 GLU A N 1
ATOM 4151 C CA . GLU A 1 510 ? -18.397 1.572 4.856 1.00 96.06 510 GLU A CA 1
ATOM 4152 C C . GLU A 1 510 ? -18.294 0.553 5.993 1.00 96.06 510 GLU A C 1
ATOM 4154 O O . GLU A 1 510 ? -19.070 -0.404 6.043 1.00 96.06 510 GLU A O 1
ATOM 4159 N N . LEU A 1 511 ? -17.353 0.736 6.916 1.00 93.81 511 LEU A N 1
ATOM 4160 C CA . LEU A 1 511 ? -17.398 0.016 8.188 1.00 93.81 511 LEU A CA 1
ATOM 4161 C C . LEU A 1 511 ? -18.570 0.554 9.018 1.00 93.81 511 LEU A C 1
ATOM 4163 O O . LEU A 1 511 ? -18.703 1.766 9.183 1.00 93.81 511 LEU A O 1
ATOM 4167 N N . LEU A 1 512 ? -19.418 -0.333 9.543 1.00 91.19 512 LEU A N 1
ATOM 4168 C CA . LEU A 1 512 ? -20.588 0.084 10.314 1.00 91.19 512 LEU A CA 1
ATOM 4169 C C . LEU A 1 512 ? -20.169 0.648 11.675 1.00 91.19 512 LEU A C 1
ATOM 4171 O O . LEU A 1 512 ? -19.808 -0.105 12.581 1.00 91.19 512 LEU A O 1
ATOM 4175 N N . GLU A 1 513 ? -20.278 1.965 11.826 1.00 84.38 513 GLU A N 1
ATOM 4176 C CA . GLU A 1 513 ? -20.161 2.662 13.107 1.00 84.38 513 GLU A CA 1
ATOM 4177 C C . GLU A 1 513 ? -21.525 2.734 13.798 1.00 84.38 513 GLU A C 1
ATOM 4179 O O . GLU A 1 513 ? -22.495 3.223 13.224 1.00 84.38 513 GLU A O 1
ATOM 4184 N N . ASN A 1 514 ? -21.604 2.307 15.061 1.00 75.62 514 ASN A N 1
ATOM 4185 C CA . ASN A 1 514 ? -22.805 2.472 15.886 1.00 75.62 514 ASN A CA 1
ATOM 4186 C C . ASN A 1 514 ? -22.548 3.400 17.087 1.00 75.62 514 ASN A C 1
ATOM 4188 O O . ASN A 1 514 ? -22.916 3.103 18.226 1.00 75.62 514 ASN A O 1
ATOM 4192 N N . ALA A 1 515 ? -21.873 4.524 16.839 1.00 70.25 515 ALA A N 1
ATOM 4193 C CA . ALA A 1 515 ? -21.707 5.586 17.832 1.00 70.25 515 ALA A CA 1
ATOM 4194 C C . ALA A 1 515 ? -22.982 6.441 17.976 1.00 70.25 515 ALA A C 1
ATOM 4196 O O . ALA A 1 515 ? -23.351 6.818 19.089 1.00 70.25 515 ALA A O 1
ATOM 4197 N N . SER A 1 516 ? -23.697 6.686 16.872 1.00 66.06 516 SER A N 1
ATOM 4198 C CA . SER A 1 516 ? -24.859 7.586 16.798 1.00 66.06 516 SER A CA 1
ATOM 4199 C C . SER A 1 516 ? -25.968 7.234 17.788 1.00 66.06 516 SER A C 1
ATOM 4201 O O . SER A 1 516 ? -26.466 8.117 18.475 1.00 66.06 516 SER A O 1
ATOM 4203 N N . THR A 1 517 ? -26.286 5.948 17.959 1.00 71.00 517 THR A N 1
ATOM 4204 C CA . THR A 1 517 ? -27.329 5.497 18.897 1.00 71.00 517 THR A CA 1
ATOM 4205 C C . THR A 1 517 ? -27.004 5.870 20.347 1.00 71.00 517 THR A C 1
ATOM 4207 O O . THR A 1 517 ? -27.874 6.295 21.109 1.00 71.00 517 THR A O 1
ATOM 4210 N N . LEU A 1 518 ? -25.735 5.740 20.750 1.00 73.38 518 LEU A N 1
ATOM 4211 C CA . LEU A 1 518 ? -25.289 6.140 22.085 1.00 73.38 518 LEU A CA 1
ATOM 4212 C C . LEU A 1 518 ? -25.222 7.661 22.213 1.00 73.38 518 LEU A C 1
ATOM 4214 O O . LEU A 1 518 ? -25.636 8.195 23.239 1.00 73.38 518 LEU A O 1
ATOM 4218 N N . ILE A 1 519 ? -24.773 8.367 21.174 1.00 76.12 519 ILE A N 1
ATOM 4219 C CA . ILE A 1 519 ? -24.737 9.835 21.150 1.00 76.12 519 ILE A CA 1
ATOM 4220 C C . ILE A 1 519 ? -26.147 10.416 21.289 1.00 76.12 519 ILE A C 1
ATOM 4222 O O . ILE A 1 519 ? -26.346 11.311 22.107 1.00 76.12 519 ILE A O 1
ATOM 4226 N N . GLU A 1 520 ? -27.138 9.884 20.575 1.00 78.75 520 GLU A N 1
ATOM 4227 C CA . GLU A 1 520 ? -28.542 10.298 20.681 1.00 78.75 520 GLU A CA 1
ATOM 4228 C C . GLU A 1 520 ? -29.096 10.059 22.090 1.00 78.75 520 GLU A C 1
ATOM 4230 O O . GLU A 1 520 ? -29.690 10.966 22.682 1.00 78.75 520 GLU A O 1
ATOM 4235 N N . LYS A 1 521 ? -28.828 8.884 22.682 1.00 82.50 521 LYS A N 1
ATOM 4236 C CA . LYS A 1 521 ? -29.172 8.602 24.087 1.00 82.50 521 LYS A CA 1
ATOM 4237 C C . LYS A 1 521 ? -28.532 9.616 25.037 1.00 82.50 521 LYS A C 1
ATOM 4239 O O . LYS A 1 521 ? -29.213 10.128 25.924 1.00 82.50 521 LYS A O 1
ATOM 4244 N N . ILE A 1 522 ? -27.244 9.929 24.859 1.00 84.19 522 ILE A N 1
ATOM 4245 C CA . ILE A 1 522 ? -26.529 10.908 25.690 1.00 84.19 522 ILE A CA 1
ATOM 4246 C C . ILE A 1 522 ? -27.129 12.308 25.514 1.00 84.19 522 ILE A C 1
ATOM 4248 O O . ILE A 1 522 ? -27.358 13.007 26.502 1.00 84.19 522 ILE A O 1
ATOM 4252 N N . GLN A 1 523 ? -27.419 12.732 24.284 1.00 85.31 523 GLN A N 1
ATOM 4253 C CA . GLN A 1 523 ? -28.007 14.044 24.007 1.00 85.31 523 GLN A CA 1
ATOM 4254 C C . GLN A 1 523 ? -29.399 14.186 24.637 1.00 85.31 523 GLN A C 1
ATOM 4256 O O . GLN A 1 523 ? -29.689 15.222 25.244 1.00 85.31 523 GLN A O 1
ATOM 4261 N N . ALA A 1 524 ? -30.214 13.131 24.578 1.00 88.00 524 ALA A N 1
ATOM 4262 C CA . ALA A 1 524 ? -31.538 13.068 25.195 1.00 88.00 524 ALA A CA 1
ATOM 4263 C C . ALA A 1 524 ? -31.510 12.922 26.731 1.00 88.00 524 ALA A C 1
ATOM 4265 O O . ALA A 1 524 ? -32.551 13.041 27.377 1.00 88.00 524 ALA A O 1
ATOM 4266 N N . ALA A 1 525 ? -30.340 12.681 27.334 1.00 89.38 525 ALA A N 1
ATOM 4267 C CA . ALA A 1 525 ? -30.215 12.434 28.764 1.00 89.38 525 ALA A CA 1
ATOM 4268 C C . ALA A 1 525 ? -30.600 13.648 29.633 1.00 89.38 525 ALA A C 1
ATOM 4270 O O . ALA A 1 525 ? -30.310 14.807 29.320 1.00 89.38 525 ALA A O 1
ATOM 4271 N N . SER A 1 526 ? -31.182 13.353 30.790 1.00 90.56 526 SER A N 1
ATOM 4272 C CA . SER A 1 526 ? -31.431 14.253 31.921 1.00 90.56 526 SER A CA 1
ATOM 4273 C C . SER A 1 526 ? -30.459 13.952 33.073 1.00 90.56 526 SER A C 1
ATOM 4275 O O . SER A 1 526 ? -29.795 12.916 33.061 1.00 90.56 526 SER A O 1
ATOM 4277 N N . GLU A 1 527 ? -30.397 14.801 34.107 1.00 88.06 527 GLU A N 1
ATOM 4278 C CA . GLU A 1 527 ? -29.583 14.522 35.315 1.00 88.06 527 GLU A CA 1
ATOM 4279 C C . GLU A 1 527 ? -29.952 13.187 35.989 1.00 88.06 527 GLU A C 1
ATOM 4281 O O . GLU A 1 527 ? -29.101 12.521 36.571 1.00 88.06 527 GLU A O 1
ATOM 4286 N N . GLU A 1 528 ? -31.203 12.747 35.857 1.00 86.06 528 GLU A N 1
ATOM 4287 C CA . GLU A 1 528 ? -31.686 11.485 36.426 1.00 86.06 528 GLU A CA 1
ATOM 4288 C C . GLU A 1 528 ? -31.264 10.261 35.598 1.00 86.06 528 GLU A C 1
ATOM 4290 O O . GLU A 1 528 ? -31.116 9.160 36.130 1.00 86.06 528 GLU A O 1
ATOM 4295 N N . THR A 1 529 ? -31.061 10.433 34.289 1.00 89.38 529 THR A N 1
ATOM 4296 C CA . THR A 1 529 ? -30.817 9.326 33.347 1.00 89.38 529 THR A CA 1
ATOM 4297 C C . THR A 1 529 ? -29.362 9.222 32.894 1.00 89.38 529 THR A C 1
ATOM 4299 O O . THR A 1 529 ? -28.916 8.127 32.543 1.00 89.38 529 THR A O 1
ATOM 4302 N N . ILE A 1 530 ? -28.582 10.307 32.974 1.00 87.38 530 ILE A N 1
ATOM 4303 C CA . ILE A 1 530 ? -27.182 10.361 32.523 1.00 87.38 530 ILE A CA 1
ATOM 4304 C C . ILE A 1 530 ? -26.297 9.318 33.222 1.00 87.38 530 ILE A C 1
ATOM 4306 O O . ILE A 1 530 ? -25.456 8.693 32.583 1.00 87.38 530 ILE A O 1
ATOM 4310 N N . SER A 1 531 ? -26.534 9.046 34.509 1.00 85.06 531 SER A N 1
ATOM 4311 C CA . SER A 1 531 ? -25.791 8.035 35.274 1.00 85.06 531 SER A CA 1
ATOM 4312 C C . SER A 1 531 ? -26.103 6.605 34.830 1.00 85.06 531 SER A C 1
ATOM 4314 O O . SER A 1 531 ? -25.238 5.733 34.905 1.00 85.06 531 SER A O 1
ATOM 4316 N N . LYS A 1 532 ? -27.326 6.344 34.348 1.00 85.62 532 LYS A N 1
ATOM 4317 C CA . LYS A 1 532 ? -27.688 5.045 33.766 1.00 85.62 532 LYS A CA 1
ATOM 4318 C C . LYS A 1 532 ? -27.019 4.870 32.404 1.00 85.62 532 LYS A C 1
ATOM 4320 O O . LYS A 1 532 ? -26.422 3.829 32.163 1.00 85.62 532 LYS A O 1
ATOM 4325 N N . ILE A 1 533 ? -27.050 5.908 31.569 1.00 83.94 533 ILE A N 1
ATOM 4326 C CA . ILE A 1 533 ? -26.397 5.909 30.252 1.00 83.94 533 ILE A CA 1
ATOM 4327 C C . ILE A 1 533 ? -24.880 5.739 30.396 1.00 83.94 533 ILE A C 1
ATOM 4329 O O . ILE A 1 533 ? -24.287 4.948 29.676 1.00 83.94 533 ILE A O 1
ATOM 4333 N N . LYS A 1 534 ? -24.252 6.392 31.382 1.00 83.75 534 LYS A N 1
ATOM 4334 C CA . LYS A 1 534 ? -22.842 6.166 31.730 1.00 83.75 534 LYS A CA 1
ATOM 4335 C C . LYS A 1 534 ? -22.553 4.693 32.031 1.00 83.75 534 LYS A C 1
ATOM 4337 O O . LYS A 1 534 ? -21.579 4.157 31.521 1.00 83.75 534 LYS A O 1
ATOM 4342 N N . LYS A 1 535 ? -23.398 4.035 32.835 1.00 81.12 535 LYS A N 1
ATOM 4343 C CA . LYS A 1 535 ? -23.246 2.601 33.125 1.00 81.12 535 LYS A CA 1
ATOM 4344 C C . LYS A 1 535 ? -23.401 1.750 31.869 1.00 81.12 535 LYS A C 1
ATOM 4346 O O . LYS A 1 535 ? -22.598 0.850 31.695 1.00 81.12 535 LYS A O 1
ATOM 4351 N N . GLU A 1 536 ? -24.379 2.051 31.008 1.00 77.81 536 GLU A N 1
ATOM 4352 C CA . GLU A 1 536 ? -24.544 1.381 29.706 1.00 77.81 536 GLU A CA 1
ATOM 4353 C C . GLU A 1 536 ? -23.279 1.516 28.845 1.00 77.81 536 GLU A C 1
ATOM 4355 O O . GLU A 1 536 ? -22.818 0.527 28.297 1.00 77.81 536 GLU A O 1
ATOM 4360 N N . ILE A 1 537 ? -22.673 2.706 28.794 1.00 75.38 537 ILE A N 1
ATOM 4361 C CA . ILE A 1 537 ? -21.420 2.957 28.065 1.00 75.38 537 ILE A CA 1
ATOM 4362 C C . ILE A 1 537 ? -20.245 2.194 28.688 1.00 75.38 537 ILE A C 1
ATOM 4364 O O . ILE A 1 537 ? -19.420 1.657 27.968 1.00 75.38 537 ILE A O 1
ATOM 4368 N N . TYR A 1 538 ? -20.150 2.131 30.017 1.00 72.69 538 TYR A N 1
ATOM 4369 C CA . TYR A 1 538 ? -19.022 1.483 30.701 1.00 72.69 538 TYR A CA 1
ATOM 4370 C C . TYR A 1 538 ? -19.060 -0.048 30.628 1.00 72.69 538 TYR A C 1
ATOM 4372 O O . TYR A 1 538 ? -18.026 -0.682 30.805 1.00 72.69 538 TYR A O 1
ATOM 4380 N N . VAL A 1 539 ? -20.239 -0.640 30.415 1.00 71.25 539 VAL A N 1
ATOM 4381 C CA . VAL A 1 539 ? -20.383 -2.087 30.182 1.00 71.25 539 VAL A CA 1
ATOM 4382 C C . VAL A 1 539 ? -20.417 -2.440 28.697 1.00 71.25 539 VAL A C 1
ATOM 4384 O O . VAL A 1 539 ? -20.449 -3.621 28.363 1.00 71.25 539 VAL A O 1
ATOM 4387 N N . ASP A 1 540 ? -20.435 -1.442 27.810 1.00 65.81 540 ASP A N 1
ATOM 4388 C CA . ASP A 1 540 ? -20.333 -1.663 26.375 1.00 65.81 540 ASP A CA 1
ATOM 4389 C C . ASP A 1 540 ? -18.927 -2.169 26.064 1.00 65.81 540 ASP A C 1
ATOM 4391 O O . ASP A 1 540 ? -17.944 -1.448 26.209 1.00 65.81 540 ASP A O 1
ATOM 4395 N N . GLU A 1 541 ? -18.826 -3.420 25.633 1.00 61.34 541 GLU A N 1
ATOM 4396 C CA . GLU A 1 541 ? -17.541 -4.080 25.407 1.00 61.34 541 GLU A CA 1
ATOM 4397 C C . GLU A 1 541 ? -16.703 -3.455 24.279 1.00 61.34 541 GLU A C 1
ATOM 4399 O O . GLU A 1 541 ? -15.535 -3.815 24.112 1.00 61.34 541 GLU A O 1
ATOM 4404 N N . ARG A 1 542 ? -17.289 -2.543 23.493 1.00 60.25 542 ARG A N 1
ATOM 4405 C CA . ARG A 1 542 ? -16.601 -1.752 22.464 1.00 60.25 542 ARG A CA 1
ATOM 4406 C C . ARG A 1 542 ? -15.967 -0.483 23.041 1.00 60.25 542 ARG A C 1
ATOM 4408 O O . ARG A 1 542 ? -15.129 0.125 22.382 1.00 60.25 542 ARG A O 1
ATOM 4415 N N . ILE A 1 543 ? -16.384 -0.052 24.232 1.00 59.25 543 ILE A N 1
ATOM 4416 C CA . ILE A 1 543 ? -15.801 1.082 24.949 1.00 59.25 543 ILE A CA 1
ATOM 4417 C C . ILE A 1 543 ? -14.628 0.562 25.765 1.00 59.25 543 ILE A C 1
ATOM 4419 O O . ILE A 1 543 ? -14.795 -0.239 26.679 1.00 59.25 543 ILE A O 1
ATOM 4423 N N . ILE A 1 544 ? -13.436 1.055 25.454 1.00 55.59 544 ILE A N 1
ATOM 4424 C CA . ILE A 1 544 ? -12.212 0.635 26.120 1.00 55.59 544 ILE A CA 1
ATOM 4425 C C . ILE A 1 544 ? -11.950 1.584 27.296 1.00 55.59 544 ILE A C 1
ATOM 4427 O O . ILE A 1 544 ? -11.725 2.782 27.079 1.00 55.59 544 ILE A O 1
ATOM 4431 N N . PRO A 1 545 ? -11.977 1.109 28.555 1.00 50.03 545 PRO A N 1
ATOM 4432 C CA . PRO A 1 545 ? -11.640 1.941 29.698 1.00 50.03 545 PRO A CA 1
ATOM 4433 C C . PRO A 1 545 ? -10.126 2.198 29.697 1.00 50.03 545 PRO A C 1
ATOM 4435 O O . PRO A 1 545 ? -9.328 1.339 30.051 1.00 50.03 545 PRO A O 1
ATOM 4438 N N . TYR A 1 546 ? -9.708 3.402 29.308 1.00 51.47 546 TYR A N 1
ATOM 4439 C CA . TYR A 1 546 ? -8.292 3.823 29.239 1.00 51.47 546 TYR A CA 1
ATOM 4440 C C . TYR A 1 546 ? -7.612 4.031 30.598 1.00 51.47 546 TYR A C 1
ATOM 4442 O O . TYR A 1 546 ? -6.604 4.728 30.701 1.00 51.47 546 TYR A O 1
ATOM 4450 N N . ILE A 1 547 ? -8.251 3.554 31.654 1.00 50.56 547 ILE A N 1
ATOM 4451 C CA . ILE A 1 547 ? -8.175 4.123 32.982 1.00 50.56 547 ILE A CA 1
ATOM 4452 C C . ILE A 1 547 ? -8.164 2.940 33.952 1.00 50.56 547 ILE A C 1
ATOM 4454 O O . ILE A 1 547 ? -9.063 2.098 33.920 1.00 50.56 547 ILE A O 1
ATOM 4458 N N . THR A 1 548 ? -7.138 2.847 34.798 1.00 44.22 548 THR A N 1
ATOM 4459 C CA . THR A 1 548 ? -7.087 1.845 35.874 1.00 44.22 548 THR A CA 1
ATOM 4460 C C . THR A 1 548 ? -8.287 2.011 36.811 1.00 44.22 548 THR A C 1
ATOM 4462 O O . THR A 1 548 ? -8.881 3.081 36.872 1.00 44.22 548 THR A O 1
ATOM 4465 N N . ARG A 1 549 ? -8.654 0.984 37.590 1.00 44.91 549 ARG A N 1
ATOM 4466 C CA . ARG A 1 549 ? -9.811 1.052 38.509 1.00 44.91 549 ARG A CA 1
ATOM 4467 C C . ARG A 1 549 ? -9.795 2.291 39.420 1.00 44.91 549 ARG A C 1
ATOM 4469 O O . ARG A 1 549 ? -10.834 2.896 39.643 1.00 44.91 549 ARG A O 1
ATOM 4476 N N . GLU A 1 550 ? -8.612 2.681 39.882 1.00 44.47 550 GLU A N 1
ATOM 4477 C CA . GLU A 1 550 ? -8.383 3.830 40.763 1.00 44.47 550 GLU A CA 1
ATOM 4478 C C . GLU A 1 550 ? -8.542 5.171 40.023 1.00 44.47 550 GLU A C 1
ATOM 4480 O O . GLU A 1 550 ? -9.175 6.108 40.510 1.00 44.47 550 GLU A O 1
ATOM 4485 N N . GLU A 1 551 ? -8.047 5.258 38.789 1.00 44.19 551 GLU A N 1
ATOM 4486 C CA . GLU A 1 551 ? -8.285 6.421 37.938 1.00 44.19 551 GLU A CA 1
ATOM 4487 C C . GLU A 1 551 ? -9.754 6.487 37.460 1.00 44.19 551 GLU A C 1
ATOM 4489 O O . GLU A 1 551 ? -10.251 7.575 37.179 1.00 44.19 551 GLU A O 1
ATOM 4494 N N . LEU A 1 552 ? -10.463 5.350 37.392 1.00 55.84 552 LEU A N 1
ATOM 4495 C CA . LEU A 1 552 ? -11.883 5.240 37.029 1.00 55.84 552 LEU A CA 1
ATOM 4496 C C . LEU A 1 552 ? -12.749 5.786 38.158 1.00 55.84 552 LEU A C 1
ATOM 4498 O O . LEU A 1 552 ? -13.670 6.553 37.905 1.00 55.84 552 LEU A O 1
ATOM 4502 N N . GLU A 1 553 ? -12.412 5.448 39.402 1.00 58.03 553 GLU A N 1
ATOM 4503 C CA . GLU A 1 553 ? -13.031 6.016 40.602 1.00 58.03 553 GLU A CA 1
ATOM 4504 C C . GLU A 1 553 ? -12.814 7.534 40.667 1.00 58.03 553 GLU A C 1
ATOM 4506 O O . GLU A 1 553 ? -13.763 8.289 40.883 1.00 58.03 553 GLU A O 1
ATOM 4511 N N . LYS A 1 554 ? -11.598 8.003 40.366 1.00 62.97 554 LYS A N 1
ATOM 4512 C CA . LYS A 1 554 ? -11.289 9.438 40.313 1.00 62.97 554 LYS A CA 1
ATOM 4513 C C . LYS A 1 554 ? -12.016 10.164 39.176 1.00 62.97 554 LYS A C 1
ATOM 4515 O O . LYS A 1 554 ? -12.579 11.237 39.385 1.00 62.97 554 LYS A O 1
ATOM 4520 N N . ALA A 1 555 ? -12.045 9.574 37.983 1.00 64.25 555 ALA A N 1
ATOM 4521 C CA . ALA A 1 555 ? -12.804 10.094 36.850 1.00 64.25 555 ALA A CA 1
ATOM 4522 C C . ALA A 1 555 ? -14.310 10.100 37.144 1.00 64.25 555 ALA A C 1
ATOM 4524 O O . ALA A 1 555 ? -15.021 10.993 36.690 1.00 64.25 555 ALA A O 1
ATOM 4525 N N . ASP A 1 556 ? -14.804 9.141 37.927 1.00 70.88 556 ASP A N 1
ATOM 4526 C CA . ASP A 1 556 ? -16.194 9.065 38.357 1.00 70.88 556 ASP A CA 1
ATOM 4527 C C . ASP A 1 556 ? -16.560 10.167 39.355 1.00 70.88 556 ASP A C 1
ATOM 4529 O O . ASP A 1 556 ? -17.624 10.778 39.212 1.00 70.88 556 ASP A O 1
ATOM 4533 N N . GLU A 1 557 ? -15.688 10.464 40.320 1.00 73.06 557 GLU A N 1
ATOM 4534 C CA . GLU A 1 557 ? -15.838 11.605 41.229 1.00 73.06 557 GLU A CA 1
ATOM 4535 C C . GLU A 1 557 ? -15.839 12.936 40.467 1.00 73.06 557 GLU A C 1
ATOM 4537 O O . GLU A 1 557 ? -16.751 13.753 40.642 1.00 73.06 557 GLU A O 1
ATOM 4542 N N . GLU A 1 558 ? -14.877 13.126 39.560 1.00 76.69 558 GLU A N 1
ATOM 4543 C CA . GLU A 1 558 ? -14.808 14.308 38.698 1.00 76.69 558 GLU A CA 1
ATOM 4544 C C . GLU A 1 558 ? -16.060 14.413 37.813 1.00 76.69 558 GLU A C 1
ATOM 4546 O O . GLU A 1 558 ? -16.689 15.471 37.767 1.00 76.69 558 GLU A O 1
ATOM 4551 N N . PHE A 1 559 ? -16.510 13.317 37.196 1.00 80.12 559 PHE A N 1
ATOM 4552 C CA . PHE A 1 559 ? -17.713 13.277 36.359 1.00 80.12 559 PHE A CA 1
ATOM 4553 C C . PHE A 1 559 ? -18.981 13.658 37.127 1.00 80.12 559 PHE A C 1
ATOM 4555 O O . PHE A 1 559 ? -19.836 14.379 36.608 1.00 80.12 559 PHE A O 1
ATOM 4562 N N . ASN A 1 560 ? -19.121 13.193 38.369 1.00 80.19 560 ASN A N 1
ATOM 4563 C CA . ASN A 1 560 ? -20.277 13.519 39.202 1.00 80.19 560 ASN A CA 1
ATOM 4564 C C . ASN A 1 560 ? -20.324 15.010 39.571 1.00 80.19 560 ASN A C 1
ATOM 4566 O O . ASN A 1 560 ? -21.417 15.543 39.770 1.00 80.19 560 ASN A O 1
ATOM 4570 N N . SER A 1 561 ? -19.168 15.682 39.611 1.00 81.94 561 SER A N 1
ATOM 4571 C CA . SER A 1 561 ? -19.057 17.120 39.895 1.00 81.94 561 SER A CA 1
ATOM 4572 C C . SER A 1 561 ? -19.389 18.035 38.703 1.00 81.94 561 SER A C 1
ATOM 4574 O O . SER A 1 561 ? -19.616 19.231 38.892 1.00 81.94 561 SER A O 1
ATOM 4576 N N . LEU A 1 562 ? -19.449 17.485 37.48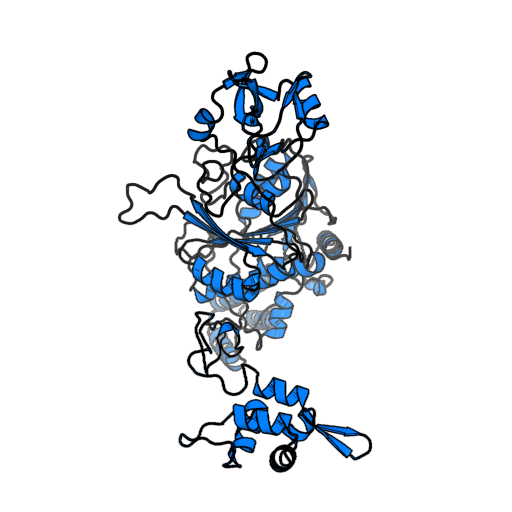5 1.00 84.38 562 LEU A N 1
ATOM 4577 C CA . LEU A 1 562 ? -19.747 18.225 36.256 1.00 84.38 562 LEU A CA 1
ATOM 4578 C C . LEU A 1 562 ? -21.231 18.605 36.140 1.00 84.38 562 LEU A C 1
ATOM 4580 O O . LEU A 1 562 ? -22.121 17.908 36.636 1.00 84.38 562 LEU A O 1
ATOM 4584 N N . LYS A 1 563 ? -21.527 19.677 35.398 1.00 88.12 563 LYS A N 1
ATOM 4585 C CA . LYS A 1 563 ? -22.907 19.995 34.986 1.00 88.12 563 LYS A CA 1
ATOM 4586 C C . LYS A 1 563 ? -23.384 19.008 33.915 1.00 88.12 563 LYS A C 1
ATOM 4588 O O . LYS A 1 563 ? -22.565 18.501 33.152 1.00 88.12 563 LYS A O 1
ATOM 4593 N N . LEU A 1 564 ? -24.698 18.795 33.776 1.00 84.88 564 LEU A N 1
ATOM 4594 C CA . LEU A 1 564 ? -25.277 17.897 32.759 1.00 84.88 564 LEU A CA 1
ATOM 4595 C C . LEU A 1 564 ? -24.662 18.045 31.358 1.00 84.88 564 LEU A C 1
ATOM 4597 O O . LEU A 1 564 ? -24.297 17.052 30.739 1.00 84.88 564 LEU A O 1
ATOM 4601 N N . GLU A 1 565 ? -24.510 19.272 30.858 1.00 80.94 565 GLU A N 1
ATOM 4602 C CA . GLU A 1 565 ? -23.943 19.513 29.523 1.00 80.94 565 GLU A CA 1
ATOM 4603 C C . GLU A 1 565 ? -22.460 19.126 29.418 1.00 80.94 565 GLU A C 1
ATOM 4605 O O . GLU A 1 565 ? -21.997 18.670 28.373 1.00 80.94 565 GLU A O 1
ATOM 4610 N N . GLU A 1 566 ? -21.704 19.252 30.506 1.00 76.62 566 GLU A N 1
ATOM 4611 C CA . GLU A 1 566 ? -20.308 18.814 30.581 1.00 76.62 566 GLU A CA 1
ATOM 4612 C C . GLU A 1 566 ? -20.221 17.285 30.694 1.00 76.62 566 GLU A C 1
ATOM 4614 O O . GLU A 1 566 ? -19.395 16.674 30.016 1.00 76.62 566 GLU A O 1
ATOM 4619 N N . LYS A 1 567 ? -21.133 16.650 31.447 1.00 79.88 567 LYS A N 1
ATOM 4620 C CA . LYS A 1 567 ? -21.292 15.185 31.500 1.00 79.88 567 LYS A CA 1
ATOM 4621 C C . LYS A 1 567 ? -21.609 14.606 30.121 1.00 79.88 567 LYS A C 1
ATOM 4623 O O . LYS A 1 567 ? -20.966 13.649 29.692 1.00 79.88 567 LYS A O 1
ATOM 4628 N N . LYS A 1 568 ? -22.561 15.206 29.398 1.00 79.88 568 LYS A N 1
ATOM 4629 C CA . LYS A 1 568 ? -22.915 14.809 28.026 1.00 79.88 568 LYS A CA 1
ATOM 4630 C C . LYS A 1 568 ? -21.717 14.918 27.092 1.00 79.88 568 LYS A C 1
ATOM 4632 O O . LYS A 1 568 ? -21.410 13.958 26.394 1.00 79.88 568 LYS A O 1
ATOM 4637 N N . LYS A 1 569 ? -20.994 16.043 27.123 1.00 71.19 569 LYS A N 1
ATOM 4638 C CA . LYS A 1 569 ? -19.767 16.226 26.330 1.00 71.19 569 LYS A CA 1
ATOM 4639 C C . LYS A 1 569 ? -18.689 15.196 26.670 1.00 71.19 569 LYS A C 1
ATOM 4641 O O . LYS A 1 569 ? -18.040 14.694 25.758 1.00 71.19 569 LYS A O 1
ATOM 4646 N N . ALA A 1 570 ? -18.510 14.860 27.947 1.00 69.50 570 ALA A N 1
ATOM 4647 C CA . ALA A 1 570 ? -17.542 13.854 28.375 1.00 69.50 570 ALA A CA 1
ATOM 4648 C C . ALA A 1 570 ? -17.899 12.449 27.857 1.00 69.50 570 ALA A C 1
ATOM 4650 O O . ALA A 1 570 ? -17.034 11.773 27.302 1.00 69.50 570 ALA A O 1
ATOM 4651 N N . LEU A 1 571 ? -19.169 12.037 27.964 1.00 73.31 571 LEU A N 1
ATOM 4652 C CA . LEU A 1 571 ? -19.636 10.744 27.445 1.00 73.31 571 LEU A CA 1
ATOM 4653 C C . LEU A 1 571 ? -19.620 10.682 25.912 1.00 73.31 571 LEU A C 1
ATOM 4655 O O . LEU A 1 571 ? -19.187 9.675 25.364 1.00 73.31 571 LEU A O 1
ATOM 4659 N N . ILE A 1 572 ? -20.032 11.750 25.216 1.00 70.75 572 ILE A N 1
ATOM 4660 C CA . ILE A 1 572 ? -19.940 11.829 23.746 1.00 70.75 572 ILE A CA 1
ATOM 4661 C C . ILE A 1 572 ? -18.477 11.721 23.327 1.00 70.75 572 ILE A C 1
ATOM 4663 O O . ILE A 1 572 ? -18.149 10.919 22.465 1.00 70.75 572 ILE A O 1
ATOM 4667 N N . SER A 1 573 ? -17.575 12.437 24.007 1.00 64.12 573 SER A N 1
ATOM 4668 C CA . SER A 1 573 ? -16.141 12.321 23.747 1.00 64.12 573 SER A CA 1
ATOM 4669 C C . SER A 1 573 ? -15.623 10.900 23.974 1.00 64.12 573 SER A C 1
ATOM 4671 O O . SER A 1 573 ? -14.769 10.463 23.214 1.00 64.12 573 SER A O 1
ATOM 4673 N N . LEU A 1 574 ? -16.111 10.175 24.986 1.00 65.94 574 LEU A N 1
ATOM 4674 C CA . LEU A 1 574 ? -15.735 8.778 25.234 1.00 65.94 574 LEU A CA 1
ATOM 4675 C C . LEU A 1 574 ? -16.226 7.840 24.118 1.00 65.94 574 LEU A C 1
ATOM 4677 O O . LEU A 1 574 ? -15.462 6.994 23.658 1.00 65.94 574 LEU A O 1
ATOM 4681 N N . VAL A 1 575 ? -17.466 8.019 23.662 1.00 67.94 575 VAL A N 1
ATOM 4682 C CA . VAL A 1 575 ? -18.074 7.244 22.570 1.00 67.94 575 VAL A CA 1
ATOM 4683 C C . VAL A 1 575 ? -17.388 7.533 21.230 1.00 67.94 575 VAL A C 1
ATOM 4685 O O . VAL A 1 575 ? -16.945 6.605 20.556 1.00 67.94 575 VAL A O 1
ATOM 4688 N N . ASP A 1 576 ? -17.200 8.808 20.885 1.00 63.31 576 ASP A N 1
ATOM 4689 C CA . ASP A 1 576 ? -16.507 9.248 19.666 1.00 63.31 576 ASP A CA 1
ATOM 4690 C C . ASP A 1 576 ? -15.060 8.739 19.611 1.00 63.31 576 ASP A C 1
ATOM 4692 O O . ASP A 1 576 ? -14.526 8.452 18.537 1.00 63.31 576 ASP A O 1
ATOM 4696 N N . LYS A 1 577 ? -14.416 8.623 20.779 1.00 57.59 577 LYS A N 1
ATOM 4697 C CA . LYS A 1 577 ? -13.047 8.120 20.932 1.00 57.59 577 LYS A CA 1
ATOM 4698 C C . LYS A 1 577 ? -12.906 6.611 20.789 1.00 57.59 577 LYS A C 1
ATOM 4700 O O . LYS A 1 577 ? -11.776 6.162 20.721 1.00 57.59 577 LYS A O 1
ATOM 4705 N N . ASN A 1 578 ? -13.975 5.835 20.781 1.00 58.56 578 ASN A N 1
ATOM 4706 C CA . ASN A 1 578 ? -13.860 4.385 20.621 1.00 58.56 578 ASN A CA 1
ATOM 4707 C C . ASN A 1 578 ? -14.367 3.906 19.265 1.00 58.56 578 ASN A C 1
ATOM 4709 O O . ASN A 1 578 ? -14.398 2.699 19.069 1.00 58.56 578 ASN A O 1
ATOM 4713 N N . LYS A 1 579 ? -14.794 4.838 18.383 1.00 59.81 579 LYS A N 1
ATOM 4714 C CA . LYS A 1 579 ? -15.307 4.585 17.024 1.00 59.81 579 LYS A CA 1
ATOM 4715 C C . LYS A 1 579 ? -15.996 3.231 16.971 1.00 59.81 579 LYS A C 1
ATOM 4717 O O . LYS A 1 579 ? -15.417 2.261 16.509 1.00 59.81 579 LYS A O 1
ATOM 4722 N N . LEU A 1 580 ? -17.181 3.161 17.584 1.00 70.88 580 LEU A N 1
ATOM 4723 C CA . LEU A 1 580 ? -17.835 1.917 18.001 1.00 70.88 580 LEU A CA 1
ATOM 4724 C C . LEU A 1 580 ? -18.297 1.054 16.816 1.00 70.88 580 LEU A C 1
ATOM 4726 O O . LEU A 1 580 ? -19.500 0.882 16.586 1.00 70.88 580 LEU A O 1
ATOM 4730 N N . TYR A 1 581 ? -17.335 0.524 16.065 1.00 83.50 581 TYR A N 1
ATOM 4731 C CA . TYR A 1 581 ? -17.545 -0.353 14.935 1.00 83.50 581 TYR A CA 1
ATOM 4732 C C . TYR A 1 581 ? -18.178 -1.648 15.423 1.00 83.50 581 TYR A C 1
ATOM 4734 O O . TYR A 1 581 ? -17.792 -2.201 16.456 1.00 83.50 581 TYR A O 1
ATOM 4742 N N . VAL A 1 582 ? -19.154 -2.142 14.673 1.00 86.69 582 VAL A N 1
ATOM 4743 C CA . VAL A 1 582 ? -19.845 -3.382 15.028 1.00 86.69 582 VAL A CA 1
ATOM 4744 C C . VAL A 1 582 ? -19.019 -4.573 14.553 1.00 86.69 582 VAL A C 1
ATOM 4746 O O . VAL A 1 582 ? -18.654 -4.655 13.375 1.00 86.69 582 VAL A O 1
ATOM 4749 N N . ASN A 1 583 ? -18.699 -5.498 15.460 1.00 89.50 583 ASN A N 1
ATOM 4750 C CA . ASN A 1 583 ? -17.989 -6.717 15.088 1.00 89.50 583 ASN A CA 1
ATOM 4751 C C . ASN A 1 583 ? -18.896 -7.637 14.275 1.00 89.50 583 ASN A C 1
ATOM 4753 O O . ASN A 1 583 ? -20.099 -7.734 14.496 1.00 89.50 583 ASN A O 1
ATOM 4757 N N . TYR A 1 584 ? -18.288 -8.384 13.363 1.00 92.69 584 TYR A N 1
ATOM 4758 C CA . TYR A 1 584 ? -18.959 -9.400 12.565 1.00 92.69 584 TYR A CA 1
ATOM 4759 C C . TYR A 1 584 ? -19.632 -10.480 13.427 1.00 92.69 584 TYR A C 1
ATOM 4761 O O . TYR A 1 584 ? -20.679 -10.992 13.041 1.00 92.69 584 TYR A O 1
ATOM 4769 N N . SER A 1 585 ? -19.055 -10.818 14.588 1.00 90.00 585 SER A N 1
ATOM 4770 C CA . SER A 1 585 ? -19.645 -11.766 15.547 1.00 90.00 585 SER A CA 1
ATOM 4771 C C . SER A 1 585 ? -20.978 -11.293 16.118 1.00 90.00 585 SER A C 1
ATOM 4773 O O . SER A 1 585 ? -21.807 -12.123 16.475 1.00 90.00 585 SER A O 1
ATOM 4775 N N . ASP A 1 586 ? -21.183 -9.978 16.156 1.00 87.56 586 ASP A N 1
ATOM 4776 C CA . ASP A 1 586 ? -22.309 -9.335 16.831 1.00 87.56 586 ASP A CA 1
ATOM 4777 C C . ASP A 1 586 ? -23.362 -8.871 15.805 1.00 87.56 586 ASP A C 1
ATOM 4779 O O . ASP A 1 586 ? -24.339 -8.211 16.134 1.00 87.56 586 ASP A O 1
ATOM 4783 N N . MET A 1 587 ? -23.183 -9.226 14.528 1.00 91.56 587 MET A N 1
ATOM 4784 C CA . MET A 1 587 ? -24.015 -8.776 13.408 1.00 91.56 587 MET A CA 1
ATOM 4785 C C . MET A 1 587 ? -25.492 -9.201 13.511 1.00 91.56 587 MET A C 1
ATOM 4787 O O . MET A 1 587 ? -26.365 -8.551 12.932 1.00 91.56 587 MET A O 1
ATOM 4791 N N . ASP A 1 588 ? -25.773 -10.308 14.198 1.00 89.12 588 ASP A N 1
ATOM 4792 C CA . ASP A 1 588 ? -27.135 -10.811 14.401 1.00 89.12 588 ASP A CA 1
ATOM 4793 C C . ASP A 1 588 ? -27.762 -10.298 15.722 1.00 89.12 588 ASP A C 1
ATOM 4795 O O . ASP A 1 588 ? -28.903 -10.645 16.021 1.00 89.12 588 ASP A O 1
ATOM 4799 N N . ASP A 1 589 ? -27.065 -9.450 16.494 1.00 84.88 589 ASP A N 1
ATOM 4800 C CA . ASP A 1 589 ? -27.631 -8.775 17.669 1.00 84.88 589 ASP A CA 1
ATOM 4801 C C . ASP A 1 589 ? -28.604 -7.663 17.229 1.00 84.88 589 ASP A C 1
ATOM 4803 O O . ASP A 1 589 ? -28.254 -6.700 16.536 1.00 84.88 589 ASP A O 1
ATOM 4807 N N . GLU A 1 590 ? -29.866 -7.816 17.640 1.00 82.88 590 GLU A N 1
ATOM 4808 C CA . GLU A 1 590 ? -30.979 -6.935 17.279 1.00 82.88 590 GLU A CA 1
ATOM 4809 C C . GLU A 1 590 ? -30.773 -5.481 17.737 1.00 82.88 590 GLU A C 1
ATOM 4811 O O . GLU A 1 590 ? -31.338 -4.564 17.134 1.00 82.88 590 GLU A O 1
ATOM 4816 N N . SER A 1 591 ? -29.937 -5.238 18.753 1.00 76.38 591 SER A N 1
ATOM 4817 C CA . SER A 1 591 ? -29.645 -3.897 19.274 1.00 76.38 591 SER A CA 1
ATOM 4818 C C . SER A 1 591 ? -28.886 -3.004 18.288 1.00 76.38 591 SER A C 1
ATOM 4820 O O . SER A 1 591 ? -28.957 -1.777 18.399 1.00 76.38 591 SER A O 1
ATOM 4822 N N . TYR A 1 592 ? -28.207 -3.594 17.297 1.00 80.19 592 TYR A N 1
ATOM 4823 C CA . TYR A 1 592 ? -27.504 -2.860 16.241 1.00 80.19 592 TYR A CA 1
ATOM 4824 C C . TYR A 1 592 ? -28.400 -2.477 15.059 1.00 80.19 592 TYR A C 1
ATOM 4826 O O . TYR A 1 592 ? -27.965 -1.696 14.216 1.00 80.19 592 TYR A O 1
ATOM 4834 N N . ALA A 1 593 ? -29.626 -3.013 14.981 1.00 84.44 593 ALA A N 1
ATOM 4835 C CA . ALA A 1 593 ? -30.596 -2.733 13.917 1.00 84.44 593 ALA A CA 1
ATOM 4836 C C . ALA A 1 593 ? -30.013 -2.828 12.484 1.00 84.44 593 ALA A C 1
ATOM 4838 O O . ALA A 1 593 ? -30.354 -2.040 11.601 1.00 84.44 593 ALA A O 1
ATOM 4839 N N . ILE A 1 594 ? -29.121 -3.797 12.251 1.00 89.62 594 ILE A N 1
ATOM 4840 C CA . ILE A 1 594 ? -28.415 -3.966 10.972 1.00 89.62 594 ILE A CA 1
ATOM 4841 C C . ILE A 1 594 ? -29.395 -4.433 9.895 1.00 89.62 594 ILE A C 1
ATOM 4843 O O . ILE A 1 594 ? -30.134 -5.401 10.094 1.00 89.62 594 ILE A O 1
ATOM 4847 N N . SER A 1 595 ? -29.375 -3.771 8.735 1.00 93.38 595 SER A N 1
ATOM 4848 C CA . SER A 1 595 ? -30.246 -4.110 7.608 1.00 93.38 595 SER A CA 1
ATOM 4849 C C . SER A 1 595 ? -29.935 -5.499 7.030 1.00 93.38 595 SER A C 1
ATOM 4851 O O . SER A 1 595 ? -28.784 -5.935 6.998 1.00 93.38 595 SER A O 1
ATOM 4853 N N . GLU A 1 596 ? -30.946 -6.200 6.508 1.00 94.94 596 GLU A N 1
ATOM 4854 C CA . GLU A 1 596 ? -30.736 -7.519 5.884 1.00 94.94 596 GLU A CA 1
ATOM 4855 C C . GLU A 1 596 ? -29.811 -7.452 4.657 1.00 94.94 596 GLU A C 1
ATOM 4857 O O . GLU A 1 596 ? -29.064 -8.393 4.393 1.00 94.94 596 GLU A O 1
ATOM 4862 N N . SER A 1 597 ? -29.796 -6.325 3.940 1.00 95.69 597 SER A N 1
ATOM 4863 C CA . SER A 1 597 ? -28.846 -6.066 2.853 1.00 95.69 597 SER A CA 1
ATOM 4864 C C . SER A 1 597 ? -27.403 -5.966 3.345 1.00 95.69 597 SER A C 1
ATOM 4866 O O . SER A 1 597 ? -26.518 -6.563 2.731 1.00 95.69 597 SER A O 1
ATOM 4868 N N . ASP A 1 598 ? -27.158 -5.277 4.462 1.00 96.31 598 ASP A N 1
ATOM 4869 C CA . ASP A 1 598 ? -25.818 -5.158 5.050 1.00 96.31 598 ASP A CA 1
ATOM 4870 C C . ASP A 1 598 ? -25.338 -6.499 5.608 1.00 96.31 598 ASP A C 1
ATOM 4872 O O . ASP A 1 598 ? -24.184 -6.886 5.395 1.00 96.31 598 ASP A O 1
ATOM 4876 N N . LYS A 1 599 ? -26.239 -7.265 6.242 1.00 96.19 599 LYS A N 1
ATOM 4877 C CA . LYS A 1 599 ? -25.949 -8.643 6.663 1.00 96.19 599 LYS A CA 1
ATOM 4878 C C . LYS A 1 599 ? -25.603 -9.520 5.465 1.00 96.19 599 LYS A C 1
ATOM 4880 O O . LYS A 1 599 ? -24.622 -10.257 5.520 1.00 96.19 599 LYS A O 1
ATOM 4885 N N . ALA A 1 600 ? -26.375 -9.449 4.380 1.00 96.44 600 ALA A N 1
ATOM 4886 C CA . ALA A 1 600 ? -26.134 -10.238 3.175 1.00 96.44 600 ALA A CA 1
ATOM 4887 C C . ALA A 1 600 ? -24.789 -9.888 2.522 1.00 96.44 600 ALA A C 1
ATOM 4889 O O . ALA A 1 600 ? -24.006 -10.792 2.218 1.00 96.44 600 ALA A O 1
ATOM 4890 N N . PHE A 1 601 ? -24.485 -8.596 2.365 1.00 97.75 601 PHE A N 1
ATOM 4891 C CA . PHE A 1 601 ? -23.200 -8.145 1.837 1.00 97.75 601 PHE A CA 1
ATOM 4892 C C . PHE A 1 601 ? -22.044 -8.616 2.725 1.00 97.75 601 PHE A C 1
ATOM 4894 O O . PHE A 1 601 ? -21.128 -9.283 2.243 1.00 97.75 601 PHE A O 1
ATOM 4901 N N . THR A 1 602 ? -22.125 -8.365 4.032 1.00 97.31 602 THR A N 1
ATOM 4902 C CA . THR A 1 602 ? -21.096 -8.748 5.007 1.00 97.31 602 THR A CA 1
ATOM 4903 C C . THR A 1 602 ? -20.868 -10.265 5.029 1.00 97.31 602 THR A C 1
ATOM 4905 O O . THR A 1 602 ? -19.721 -10.715 4.974 1.00 97.31 602 THR A O 1
ATOM 4908 N N . LYS A 1 603 ? -21.938 -11.073 5.032 1.00 96.44 603 LYS A N 1
ATOM 4909 C CA . LYS A 1 603 ? -21.853 -12.543 4.933 1.00 96.44 603 LYS A CA 1
ATOM 4910 C C . LYS A 1 603 ? -21.189 -12.969 3.624 1.00 96.44 603 LYS A C 1
ATOM 4912 O O . LYS A 1 603 ? -20.296 -13.807 3.658 1.00 96.44 603 LYS A O 1
ATOM 4917 N N . SER A 1 604 ? -21.564 -12.370 2.491 1.00 96.31 604 SER A N 1
ATOM 4918 C CA . SER A 1 604 ? -20.952 -12.691 1.192 1.00 96.31 604 SER A CA 1
ATOM 4919 C C . SER A 1 604 ? -19.471 -12.303 1.109 1.00 96.31 604 SER A C 1
ATOM 4921 O O . SER A 1 604 ? -18.683 -13.024 0.505 1.00 96.31 604 SER A O 1
ATOM 4923 N N . PHE A 1 605 ? -19.061 -11.217 1.772 1.00 96.94 605 PHE A N 1
ATOM 4924 C CA . PHE A 1 605 ? -17.659 -10.821 1.854 1.00 96.94 605 PHE A CA 1
ATOM 4925 C C . PHE A 1 605 ? -16.835 -11.821 2.678 1.00 96.94 605 PHE A C 1
ATOM 4927 O O . PHE A 1 605 ? -15.761 -12.241 2.251 1.00 96.94 605 PHE A O 1
ATOM 4934 N N . TYR A 1 606 ? -17.326 -12.240 3.846 1.00 95.19 606 TYR A N 1
ATOM 4935 C CA . TYR A 1 606 ? -16.592 -13.154 4.731 1.00 95.19 606 TYR A CA 1
ATOM 4936 C C . TYR A 1 606 ? -16.792 -14.641 4.440 1.00 95.19 606 TYR A C 1
ATOM 4938 O O . TYR A 1 606 ? -16.155 -15.458 5.107 1.00 95.19 606 TYR A O 1
ATOM 4946 N N . ALA A 1 607 ? -17.660 -14.998 3.495 1.00 88.31 607 ALA A N 1
ATOM 4947 C CA . ALA A 1 607 ? -17.817 -16.375 3.054 1.00 88.31 607 ALA A CA 1
ATOM 4948 C C . ALA A 1 607 ? -16.465 -16.927 2.576 1.00 88.31 607 ALA A C 1
ATOM 4950 O O . ALA A 1 607 ? -15.733 -16.247 1.846 1.00 88.31 607 ALA A O 1
ATOM 4951 N N . GLU A 1 608 ? -16.135 -18.142 3.025 1.00 67.00 608 GLU A N 1
ATOM 4952 C CA . GLU A 1 608 ? -14.947 -18.858 2.560 1.00 67.00 608 GLU A CA 1
ATOM 4953 C C . GLU A 1 608 ? -15.010 -19.016 1.034 1.00 67.00 608 GLU A C 1
ATOM 4955 O O . GLU A 1 608 ? -16.073 -19.295 0.475 1.00 67.00 608 GLU A O 1
ATOM 4960 N N . VAL A 1 609 ? -13.869 -18.773 0.384 1.00 54.00 609 VAL A N 1
ATOM 4961 C CA . VAL A 1 609 ? -13.655 -18.944 -1.061 1.00 54.00 609 VAL A CA 1
ATOM 4962 C C . VAL A 1 609 ? -12.788 -20.162 -1.275 1.00 54.00 609 VAL A C 1
ATOM 4964 O O . VAL A 1 609 ? -11.719 -20.199 -0.616 1.00 54.00 609 VAL A O 1
#

Secondary structure (DSSP, 8-state):
----HHHHHHHHHTTSGGGB-TTS-B-HHHHHHHHHHT-HHHHHHHHTSHHHHHHHEEEETTEEEE-HHHHHHHHHSSSSS--TTTSSTT----EETTEEGGG-TT-----TTTTEEE-----STT------EEETTTTHHHHHHHTSPBPEEEEEEEETTEEEESPPP-TT--EEEES-HHHHHHHHHHHHTTTEEEEEE--------TTSSS-----HHHHHHHHHHHHHHHHHHEEEEEEEEEEE-TTTHHHHHHHHHHHH-GGGEEEEEEE--SSS--TT-SS-----EEEEEEESSTT------EE----HHHHHHS-EE-TTT--EEEEE--EEES----EEETTEEEPPPTTEEESS-HHHHHHHHHTT-EEE-TTS-EEEEEESTT---EEP-SEE-SGGGSPPPTT-TT--SSTTPPPHHHHHHHHHHH--TTPEEEES--TTTHHHHHHHHTT-EEEEEE-SGGGIIIIIHHHHHHHHT--STTTTTTT-----EEEEEEE-B--HHHHHHHHH--TTTHHHHHHHHHH-TTS---S-HHHHHHHHHHHHHS-HHHHHHHHHHHHHTT--BPBGGGTT-GGG---HHHHHHHHHHHS--

pLDDT: mean 85.02, std 14.07, range [42.09, 98.88]

Organism: NCBI:txid796937

Mean predicted aligned error: 14.81 Å

Foldseek 3Di:
DPDDPLRVLLVLQLVDCQQADPVGDGNLVSLLVCLVVVPPVSVVSLVVDVVSQVVAWDDDPNDTDGNSVVVNCVSVDCPRDHDPVPLPVPHDADDDPSHGPVPDPPDDPDDPLLQWAWQQADAELPDDDDTDTHRCVVCVVLVCQLLFAFFWDPKWKQWLVGIDALDADDPQFFEEEAARLLNVLSNCCLPQFQAAQEEEEDDQALPPDSQDSGPSPDDLRSVLSNVLSNLLSVLRNHHQQHKYKYKYAPPNVVVSLVSNCVNQPVVQWDDKFKAQQDLDADPPDPDGRRRTIIITMGGSHPNHAWAWAADLDPDPVVCVQFVDADPVPRFTKHWADQKDFAADAWEDDPNDTDHDPPRIDGNDDRVVNVVCNVVVQWDADPVRDITGIDTSVPPSHHTDDSYHNDPLQHDDDPPALQDFDHPPDGALSVLLVVCNGGHDAQGEYEYQNCVQNSNVLSCVLQNYHYHYHDHYPCCVVRNVVVVSCSQCQDDGGCSVVSVTRHTDMHMYIYQDFPLVVLLVVLVPDDPVCLVVSVVVLVPPSLQDDSAPPVRVVVVVVVLNVDDSVVVSVVSSSSSSVSRRGHRPVCQPPCVSVDDPSSVNRSCSSSDDD

Radius of gyration: 34.14 Å; Cα contacts (8 Å, |Δi|>4): 978; chains: 1; bounding box: 86×83×92 Å

Sequence (609 aa):
MNKNIFEIVEEVLKTNSKYISDDGKLLKAIVYSDVMTMDKELLHLLLSNEKIKERFFKDVNGTLIFDKQGFAWFIESKEFLPDSYTRYTNKIGLTNGGDFISKSNDVVLDFPYKDCVLEGGQDKEDQKRKEIFYNETIASDEISKMLAPKVFTNAKRYTKDGVKDNVTFDENDNLIIKGNNLIALSSLLKRYEGKVKCIYIDPPYNTGSDSFNYNDAFNHSTWLTFMKNRLEIAKRLLKEDGVIFVQCDDKEQPYLQVMTNEIFGRENRVNTIIWKKLLSAKKQSSYLSNVTEYILVYKKSNQAQINKVFLKVEEIKDLKNYPYIEDTTQRRYGSFDFTQKGQGPSRRFNGIELEPPKGKHWIWDQNKINEGIKNNIIIFTKNGMPRVKRYLDEKEGNPLSDLWSDDEVKIISANDKERYAFDGQKPENLIKRILDISTDFGDLVLDFHIGTGTTCAVAHKMGRRYIGVEQMDYIQNITVERMKKVIDGEQGGISKSADWQGGGSFIYCELLENASTLIEKIQAASEETISKIKKEIYVDERIIPYITREELEKADEEFNSLKLEEKKKALISLVDKNKLYVNYSDMDDESYAISESDKAFTKSFYAEV

Nearest PDB structures (foldseek):
  6k0w-assembly2_A  TM=5.933E-01  e=5.110E-21  Helicobacter pylori 26695
  4zcf-assembly1_A  TM=5.866E-01  e=6.695E-21  Escherichia coli
  6k0w-assembly1_B  TM=5.866E-01  e=3.450E-19  Helicobacter pylori 26695
  6k0w-assembly1_D  TM=6.144E-01  e=2.294E-15  Helicobacter pylori 26695
  6k0w-assembly2_C  TM=5.546E-01  e=7.381E-16  Helicobacter pylori 26695

Solvent-accessible surface area (backbone atoms only — not comparable to full-atom values): 34391 Å² total; per-residue (Å²): 132,86,78,52,74,58,59,52,51,52,55,55,47,64,74,39,70,88,32,43,44,99,87,73,42,76,38,61,69,56,51,48,51,37,54,75,68,64,35,66,66,59,51,53,53,46,60,74,35,69,71,52,31,68,73,38,35,44,78,56,95,90,42,78,43,72,40,53,67,63,49,48,52,48,66,69,31,77,76,40,84,64,55,86,75,70,79,50,72,91,56,93,77,63,65,57,100,86,43,50,45,96,77,40,90,86,66,72,96,81,56,74,60,70,65,29,46,43,68,70,85,63,46,46,68,89,55,87,74,86,83,57,75,40,43,56,81,86,36,42,70,53,51,50,58,61,44,37,44,55,31,41,28,81,43,31,36,42,41,71,94,45,77,41,67,74,42,71,54,58,97,85,61,20,40,37,38,39,33,48,42,54,41,49,55,36,29,44,40,84,72,36,50,47,57,28,31,30,36,49,38,56,60,81,61,55,78,63,52,86,83,48,70,55,89,20,70,59,58,69,53,56,48,50,28,43,48,49,61,43,51,57,50,51,58,49,26,28,14,57,54,5,37,38,37,46,39,34,41,83,80,49,39,67,59,52,49,55,54,48,28,67,75,50,37,65,87,27,50,73,53,66,31,41,35,37,46,42,98,66,68,60,89,84,50,95,58,89,55,87,36,59,35,34,33,40,33,33,27,58,34,91,70,33,69,74,48,88,50,52,44,79,68,88,44,79,64,48,54,66,58,28,72,42,67,41,86,90,76,68,46,41,24,21,80,35,84,59,63,44,83,44,79,53,70,63,45,68,56,98,87,43,78,43,71,47,61,90,66,23,16,58,72,62,56,69,67,58,44,51,50,29,49,75,69,69,29,49,44,65,47,99,86,66,51,76,27,37,56,46,48,57,90,70,51,74,46,47,74,65,70,50,69,46,68,58,81,77,52,29,58,69,47,97,85,40,76,56,63,63,99,60,92,80,62,67,36,38,48,44,50,44,54,53,41,60,29,50,51,60,78,61,36,33,35,38,24,62,44,31,69,67,27,44,63,52,49,40,30,51,52,61,50,25,34,34,38,33,20,36,40,45,68,58,40,64,76,44,21,49,50,46,48,50,41,48,22,67,28,49,77,35,64,49,21,70,85,52,71,39,72,44,47,70,60,36,32,38,31,28,58,34,65,60,38,62,68,56,42,51,54,45,70,72,43,46,86,87,45,42,65,56,53,50,50,54,50,70,69,32,86,63,46,73,76,94,50,56,75,69,54,43,53,50,50,48,56,55,48,69,72,43,54,66,72,54,41,37,51,52,52,42,50,54,44,65,70,37,61,31,58,42,41,48,90,54,59,83,44,73,91,70,68,66,50,70,48,30,52,48,22,36,50,41,55,69,48,90,128